Protein AF-A0A5N6YKN8-F1 (afdb_monomer)

Nearest PDB structures (foldseek):
  8xvi-assembly1_R  TM=2.269E-01  e=9.173E+00  Acetivibrio thermocellus ATCC 27405

Secondary structure (DSSP, 8-state):
-------TTTEETTEEPPHHHHTT------TT----B--THHHHHHHHHHHT--SSPPPHHHHHHHHHHH--SBS-SEEEEES---TT--GGGHHHHHHHH-HHHHHHHHHHHHHTTTS--TTSTTEEEEESSTT--TT----HHHHHHHHHHHHHHHHHH--SEEEE-PPPPPTTS--TTGGGG----TT---SS-EEEEETTEEEEEEE---THIIIIISTT-HHHHHHHHHHHHHHHHHHHT-----HHHHHHHHHHHHHHHHHTTS-S--HHHHHHHHHHHHHHHHHHHHHHHHS-TTS----TTHHHHHTTHHHHHHHHHHHHHHTT-SS---TTT--HHHHHHHHHHHHHHHHHHHHHHHHHHTT---PBPSSBSSB-HHHHHHHHHHH---SSHHHHHHHHHHHHHHHHHHHT-EEEGGGTEEE--HHHHHHHHHHHHHHHHHHHHHHHHTTTTHHHHHHHHHHHHHHT--

Foldseek 3Di:
DPPPVDDLLQDFLLFGAFLVLSVLQEAQDPPPDPFDQADCVLLVLLVVLQVPDPLDHDDPLLSVQQCLQQDDSTAAAEEEEEAEQEQDQPSVVDDVSRLVPDPQLVNQQSLLCNSNVNNDGSNHRRYHYAYLQYPDYPPRPDDLVSLLVSNVSSLVSNLSSLYQEAEAAHADDDPSNHDPSNVLRHAPDFLDADPDQWDDSDVVGIHGYQHDYRVCCCCWAVVLQCLNSNLRSSSSSQRSCVSSVNDDDDPVSSVSSVVRVVVVVVSVVPGTDDLVVLLVLLLVLLVLLLVLLLCLQVPDPPDDDPLLQCPCVVSVNLSSLSSNLRSLCSLVVVPPCPPVNQDPVSVVSNVSSLVSLVCSLCSNVCSQQPPDDFDQPQWFFRTPLVSLLVSLVVSPPDPDPSSVLLSVLVSVLSSQSRRQWGADDNRPDTDGDSNSNSVSSSVSSSSSSVSSSVCCVVCSVVVVVVVVVVVVVVVVVD

pLDDT: mean 84.02, std 16.36, range [23.55, 98.75]

Sequence (478 aa):
MNRSTSSPTELCLGVAVDHRIRSLFKPIRIQTQVRMQGDDSHAQLLKNLARGRTDRYISKDEIDMTLELSGPQTVGGITVVLQQPARFHPYSKGLEAVLDYSATLSTIDKAFSAVSCGTISIRSSTLSLIDSLPYVGPDDDISSEEKKRVRRVTSHVIIRKDPDVVLCMWRQAENGEITLAMSKFRSLGVGRDFDRPTITLRPGSVAERVNSFHPSFAINYNPYDSCFRQLLLLNVAKACRVYEGTWSEEEWMNDLKKRCRDEARAGINLCKADLKYCGSHLNSQLDQIREWTVHLVVGNQSSQTKDMYNDPLGERLSERFNDASLCLRERYQDTAISPDDITPENRMEISTGGMQCYKLLTGIICAIRGHRRISNGTSCGVYDPDSLKGLINSLTVPRSPAHRNLWTILGRFLENLNLSFTKADRGKAYTFSFKDISDLFLSVAADVENMLQDLLRNGDGQAVEIQGLEDRMAGMRM

Mean predicted aligned error: 8.66 Å

Radius of gyration: 25.34 Å; Cα contacts (8 Å, |Δi|>4): 679; chains: 1; bounding box: 72×40×78 Å

Solvent-accessible surface area (backbone atoms only — not comparable to full-atom values): 26049 Å² total; per-residue (Å²): 138,80,86,74,80,71,51,56,63,44,45,46,95,89,28,42,42,55,43,74,58,40,69,61,43,42,65,69,79,73,85,81,67,86,67,48,82,39,70,68,60,36,57,48,51,53,54,51,51,50,70,68,47,81,93,54,90,71,52,69,42,52,52,52,49,52,46,56,40,46,18,48,64,41,37,42,40,38,33,37,29,34,51,44,53,67,82,77,67,47,38,87,66,39,69,66,47,33,34,72,68,31,68,47,55,37,46,51,33,52,43,37,22,29,33,18,64,63,64,35,33,67,87,27,80,46,30,22,45,41,39,46,31,68,97,41,42,81,82,58,94,68,54,53,66,55,48,24,51,46,24,50,52,39,37,51,31,53,52,59,32,48,28,46,22,36,39,10,21,12,73,81,67,62,93,79,32,65,40,84,68,40,62,73,52,43,20,80,37,64,58,45,78,60,96,66,38,68,42,76,68,47,95,97,39,61,24,39,46,34,45,30,49,45,58,46,53,32,63,64,52,37,52,38,46,43,63,43,50,51,49,51,45,45,38,49,33,46,44,56,26,52,65,71,71,69,61,78,91,56,74,69,57,55,50,53,22,49,50,42,35,54,50,52,61,62,46,73,79,58,76,68,75,41,67,67,56,43,50,53,50,33,50,53,32,45,50,53,52,35,53,51,50,44,46,69,73,69,51,77,94,82,74,74,89,72,53,80,58,57,50,52,57,73,70,34,47,38,54,37,25,20,21,36,16,30,29,35,40,70,75,51,56,89,64,85,65,49,84,87,70,55,48,72,66,55,50,51,53,54,54,42,55,57,49,51,55,50,48,40,53,52,52,39,52,46,66,72,47,59,89,61,87,74,61,62,26,88,57,54,17,65,40,24,64,68,59,51,50,51,53,54,59,72,66,67,70,73,88,44,73,66,56,40,51,55,47,51,54,52,46,53,46,53,53,52,59,31,57,47,28,31,53,32,79,96,70,77,45,72,47,70,51,54,64,62,55,18,53,50,30,32,50,50,12,35,53,47,28,50,51,48,44,50,40,48,73,71,42,74,44,57,66,45,58,55,50,55,49,50,52,55,55,53,66,73,72,113

Structure (mmCIF, N/CA/C/O backbone):
data_AF-A0A5N6YKN8-F1
#
_entry.id   AF-A0A5N6YKN8-F1
#
loop_
_atom_site.group_PDB
_atom_site.id
_atom_site.type_symbol
_atom_site.label_atom_id
_atom_site.label_alt_id
_atom_site.label_comp_id
_atom_site.label_asym_id
_atom_site.label_entity_id
_atom_site.label_seq_id
_atom_site.pdbx_PDB_ins_code
_atom_site.Cartn_x
_atom_site.Cartn_y
_atom_site.Cartn_z
_atom_site.occupancy
_atom_site.B_iso_or_equiv
_atom_site.auth_seq_id
_atom_site.auth_comp_id
_atom_site.auth_asym_id
_atom_site.auth_atom_id
_atom_site.pdbx_PDB_model_num
ATOM 1 N N . MET A 1 1 ? 8.000 -17.638 -21.419 1.00 32.47 1 MET A N 1
ATOM 2 C CA . MET A 1 1 ? 7.140 -17.179 -20.309 1.00 32.47 1 MET A CA 1
ATOM 3 C C . MET A 1 1 ? 7.058 -18.283 -19.263 1.00 32.47 1 MET A C 1
ATOM 5 O O . MET A 1 1 ? 6.288 -19.211 -19.447 1.00 32.47 1 MET A O 1
ATOM 9 N N . ASN A 1 2 ? 7.858 -18.201 -18.197 1.00 23.55 2 ASN A N 1
ATOM 10 C CA . ASN A 1 2 ? 7.597 -18.924 -16.949 1.00 23.55 2 ASN A CA 1
ATOM 11 C C . ASN A 1 2 ? 7.043 -17.881 -15.980 1.00 23.55 2 ASN A C 1
ATOM 13 O O . ASN A 1 2 ? 7.782 -16.994 -15.558 1.00 23.55 2 ASN A O 1
ATOM 17 N N . ARG A 1 3 ? 5.738 -17.927 -15.691 1.00 32.97 3 ARG A N 1
ATOM 18 C CA . ARG A 1 3 ? 5.136 -17.092 -14.644 1.00 32.97 3 ARG A CA 1
ATOM 19 C C . ARG A 1 3 ? 5.582 -17.649 -13.295 1.00 32.97 3 ARG A C 1
ATOM 21 O O . ARG A 1 3 ? 4.924 -18.511 -12.728 1.00 32.97 3 ARG A O 1
ATOM 28 N N . SER A 1 4 ? 6.725 -17.169 -12.816 1.00 32.72 4 SER A N 1
ATOM 29 C CA . SER A 1 4 ? 7.037 -17.175 -11.392 1.00 32.72 4 SER A CA 1
ATOM 30 C C . SER A 1 4 ? 5.965 -16.325 -10.717 1.00 32.72 4 SER A C 1
ATOM 32 O O . SER A 1 4 ? 5.983 -15.103 -10.840 1.00 32.72 4 SER A O 1
ATOM 34 N N . THR A 1 5 ? 4.978 -16.954 -10.082 1.00 37.28 5 THR A N 1
ATOM 35 C CA . THR A 1 5 ? 4.084 -16.252 -9.161 1.00 37.28 5 THR A CA 1
ATOM 36 C C . THR A 1 5 ? 4.947 -15.795 -7.992 1.00 37.28 5 THR A C 1
ATOM 38 O O . THR A 1 5 ? 5.275 -16.595 -7.118 1.00 37.28 5 THR A O 1
ATOM 41 N N . SER A 1 6 ? 5.391 -14.540 -8.036 1.00 52.88 6 SER A N 1
ATOM 42 C CA . SER A 1 6 ? 6.127 -13.895 -6.949 1.00 52.88 6 SER A CA 1
ATOM 43 C C . SER A 1 6 ? 5.374 -14.078 -5.637 1.00 52.88 6 SER A C 1
ATOM 45 O O . SER A 1 6 ? 4.141 -13.990 -5.603 1.00 52.88 6 SER A O 1
ATOM 47 N N . SER A 1 7 ? 6.109 -14.323 -4.561 1.00 66.06 7 SER A N 1
ATOM 48 C CA . SER A 1 7 ? 5.506 -14.520 -3.246 1.00 66.06 7 SER A CA 1
ATOM 49 C C . SER A 1 7 ? 4.753 -13.252 -2.792 1.00 66.06 7 SER A C 1
ATOM 51 O O . SER A 1 7 ? 5.187 -12.140 -3.107 1.00 66.06 7 SER A O 1
ATOM 53 N N . PRO A 1 8 ? 3.667 -13.364 -2.000 1.00 63.88 8 PRO A N 1
ATOM 54 C CA . PRO A 1 8 ? 2.974 -12.201 -1.420 1.00 63.88 8 PRO A CA 1
ATOM 55 C C . PRO A 1 8 ? 3.878 -11.301 -0.558 1.00 63.88 8 PRO A C 1
ATOM 57 O O . PRO A 1 8 ? 3.512 -10.179 -0.217 1.00 63.88 8 PRO A O 1
ATOM 60 N N . THR A 1 9 ? 5.051 -11.809 -0.171 1.00 78.38 9 THR A N 1
ATOM 61 C CA . THR A 1 9 ? 6.086 -11.087 0.572 1.00 78.38 9 THR A CA 1
ATOM 62 C C . THR A 1 9 ? 7.003 -10.244 -0.319 1.00 78.38 9 THR A C 1
ATOM 64 O O . THR 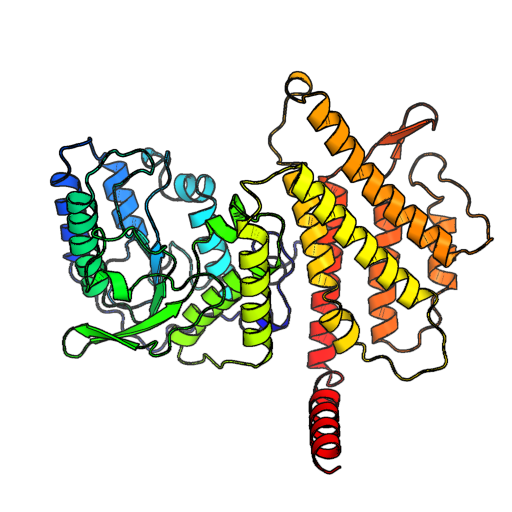A 1 9 ? 7.647 -9.331 0.184 1.00 78.38 9 THR A O 1
ATOM 67 N N . GLU A 1 10 ? 7.075 -10.533 -1.621 1.00 89.50 10 GLU A N 1
ATOM 68 C CA . GLU A 1 10 ? 7.824 -9.749 -2.617 1.00 89.50 10 GLU A CA 1
ATOM 69 C C . GLU A 1 10 ? 6.957 -8.666 -3.250 1.00 89.50 10 GLU A C 1
ATOM 71 O O . GLU A 1 10 ? 7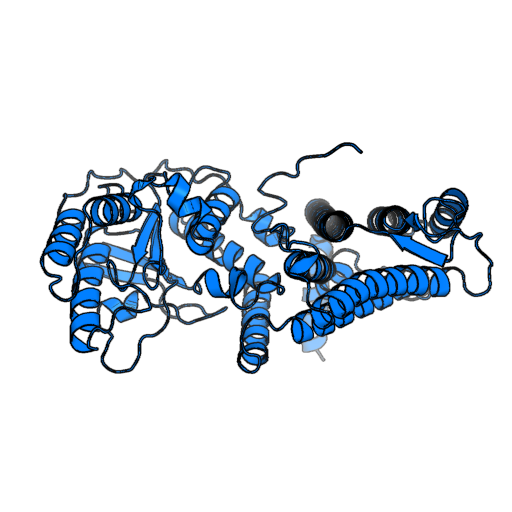.386 -7.522 -3.369 1.00 89.50 10 GLU A O 1
ATOM 76 N N . LEU A 1 11 ? 5.731 -9.028 -3.637 1.00 94.81 11 LEU A N 1
ATOM 77 C CA . LEU A 1 11 ? 4.750 -8.107 -4.192 1.00 94.81 11 LEU A CA 1
ATOM 78 C C . LEU A 1 11 ? 3.559 -8.003 -3.246 1.00 94.81 11 LEU A C 1
ATOM 80 O O . LEU A 1 11 ? 2.848 -8.982 -3.017 1.00 94.81 11 LEU A O 1
ATOM 84 N N . CYS A 1 12 ? 3.292 -6.802 -2.746 1.00 96.25 12 CYS A N 1
ATOM 85 C CA . CYS A 1 12 ? 2.119 -6.533 -1.926 1.00 96.25 12 CYS A CA 1
ATOM 86 C C . CYS A 1 12 ? 1.512 -5.191 -2.321 1.00 96.25 12 CYS A C 1
ATOM 88 O O . CYS A 1 12 ? 2.220 -4.262 -2.692 1.00 96.25 12 CYS A O 1
ATOM 90 N N . LEU A 1 13 ? 0.181 -5.093 -2.279 1.00 95.06 13 LEU A N 1
ATOM 91 C CA . LEU A 1 13 ? -0.551 -3.882 -2.668 1.00 95.06 13 LEU A CA 1
ATOM 92 C C . LEU A 1 13 ? -0.146 -3.358 -4.059 1.00 95.06 13 LEU A C 1
ATOM 94 O O . LEU A 1 13 ? -0.095 -2.156 -4.278 1.00 95.06 13 LEU A O 1
ATOM 98 N N . GLY A 1 14 ? 0.163 -4.247 -5.007 1.00 93.81 14 GLY A N 1
ATOM 99 C CA . GLY A 1 14 ? 0.530 -3.875 -6.377 1.00 93.81 14 GLY A CA 1
ATOM 100 C C . GLY A 1 14 ? 1.912 -3.231 -6.544 1.00 93.81 14 GLY A C 1
ATOM 101 O O . GLY A 1 14 ? 2.170 -2.708 -7.623 1.00 93.81 14 GLY A O 1
ATOM 102 N N . VAL A 1 15 ? 2.774 -3.274 -5.522 1.00 97.19 15 VAL A N 1
ATOM 103 C CA . VAL A 1 15 ? 4.154 -2.764 -5.564 1.00 97.19 15 VAL A CA 1
ATOM 104 C C . VAL A 1 15 ? 5.146 -3.843 -5.140 1.00 97.19 15 VAL A C 1
ATOM 106 O O . VAL A 1 15 ? 4.810 -4.728 -4.349 1.00 97.19 15 VAL A O 1
ATOM 109 N N . ALA A 1 16 ? 6.369 -3.763 -5.656 1.00 97.81 16 ALA A N 1
ATOM 110 C CA . ALA A 1 16 ? 7.504 -4.488 -5.111 1.00 97.81 16 ALA A CA 1
ATOM 111 C C . ALA A 1 16 ? 7.844 -3.907 -3.742 1.00 97.81 16 ALA A C 1
ATOM 113 O O . ALA A 1 16 ? 8.072 -2.704 -3.623 1.00 97.81 16 ALA A O 1
ATOM 114 N N . VAL A 1 17 ? 7.812 -4.738 -2.705 1.00 97.94 17 VAL A N 1
ATOM 115 C CA . VAL A 1 17 ? 8.022 -4.305 -1.321 1.00 97.94 17 VAL A CA 1
ATOM 116 C C . VAL A 1 17 ? 9.497 -3.974 -1.111 1.00 97.94 17 VAL A C 1
ATOM 118 O O . VAL A 1 17 ? 10.354 -4.797 -1.430 1.00 97.94 17 VAL A O 1
ATOM 121 N N . ASP A 1 18 ? 9.777 -2.803 -0.526 1.00 97.50 18 ASP A N 1
ATOM 122 C CA . ASP A 1 18 ? 11.135 -2.410 -0.126 1.00 97.50 18 ASP A CA 1
ATOM 123 C C . ASP A 1 18 ? 11.770 -3.541 0.696 1.00 97.50 18 ASP A C 1
ATOM 125 O O . ASP A 1 18 ? 11.189 -4.024 1.676 1.00 97.50 18 ASP A O 1
ATOM 129 N N . HIS A 1 19 ? 12.951 -4.004 0.294 1.00 96.00 19 HIS A N 1
ATOM 130 C CA . HIS A 1 19 ? 13.590 -5.165 0.904 1.00 96.00 19 HIS A CA 1
ATOM 131 C C . HIS A 1 19 ? 13.848 -5.007 2.413 1.00 96.00 19 HIS A C 1
ATOM 133 O O . HIS A 1 19 ? 13.852 -6.016 3.131 1.00 96.00 19 HIS A O 1
ATOM 139 N N . ARG A 1 20 ? 14.011 -3.774 2.913 1.00 96.69 20 ARG A N 1
ATOM 140 C CA . ARG A 1 20 ? 14.166 -3.473 4.344 1.00 96.69 20 ARG A CA 1
ATOM 141 C C . ARG A 1 20 ? 12.841 -3.634 5.075 1.00 96.69 20 ARG A C 1
ATOM 143 O O . ARG A 1 20 ? 12.812 -4.258 6.131 1.00 96.69 20 ARG A O 1
ATOM 150 N N . ILE A 1 21 ? 11.726 -3.204 4.478 1.00 97.62 21 ILE A N 1
ATOM 151 C CA . ILE A 1 21 ? 10.376 -3.482 5.001 1.00 97.62 21 ILE A CA 1
ATOM 152 C C . ILE A 1 21 ? 10.097 -4.988 4.975 1.00 97.62 21 ILE A C 1
ATOM 154 O O . ILE A 1 21 ? 9.634 -5.549 5.967 1.00 97.62 21 ILE A O 1
ATOM 158 N N . ARG A 1 22 ? 10.434 -5.669 3.874 1.00 95.44 22 ARG A N 1
ATOM 159 C CA . ARG A 1 22 ? 10.279 -7.123 3.728 1.00 95.44 22 ARG A CA 1
ATOM 160 C C . ARG A 1 22 ? 11.043 -7.901 4.802 1.00 95.44 22 ARG A C 1
ATOM 162 O O . ARG A 1 22 ? 10.580 -8.953 5.229 1.00 95.44 22 ARG A O 1
ATOM 169 N N . SER A 1 23 ? 12.174 -7.388 5.292 1.00 94.69 23 SER A N 1
ATOM 170 C CA . SER A 1 23 ? 12.920 -8.010 6.399 1.00 94.69 23 SER A CA 1
ATOM 171 C C . SER A 1 23 ? 12.125 -8.073 7.721 1.00 94.69 23 SER A C 1
ATOM 173 O O . SER A 1 23 ? 12.389 -8.925 8.576 1.00 94.69 23 SER A O 1
ATOM 175 N N . LEU A 1 24 ? 11.107 -7.215 7.865 1.00 96.31 24 LEU A N 1
ATOM 176 C CA . LEU A 1 24 ? 10.189 -7.170 9.005 1.00 96.31 24 LEU A CA 1
ATOM 177 C C . LEU A 1 24 ? 9.040 -8.182 8.871 1.00 96.31 24 LEU A C 1
ATOM 179 O O . LEU A 1 24 ? 8.307 -8.407 9.840 1.00 96.31 24 LEU A O 1
ATOM 183 N N . PHE A 1 25 ? 8.859 -8.785 7.689 1.00 96.19 25 PHE A N 1
ATOM 184 C CA . PHE A 1 25 ? 7.773 -9.726 7.430 1.00 96.19 25 PHE A CA 1
ATOM 185 C C . PHE A 1 25 ? 8.107 -11.073 8.056 1.00 96.19 25 PHE A C 1
ATOM 187 O O . PHE A 1 25 ? 9.064 -11.743 7.662 1.00 96.19 25 PHE A O 1
ATOM 194 N N . LYS A 1 26 ? 7.338 -11.464 9.073 1.00 94.06 26 LYS A N 1
ATOM 195 C CA . LYS A 1 26 ? 7.571 -12.697 9.835 1.00 94.06 26 LYS A CA 1
ATOM 196 C C . LYS A 1 26 ? 6.245 -13.250 10.367 1.00 94.06 26 LYS A C 1
ATOM 198 O O . LYS A 1 26 ? 5.381 -12.462 10.757 1.00 94.06 26 LYS A O 1
ATOM 203 N N . PRO A 1 27 ? 6.086 -14.578 10.477 1.00 93.62 27 PRO A N 1
ATOM 204 C CA . PRO A 1 27 ? 4.976 -15.170 11.218 1.00 93.62 27 PRO A CA 1
ATOM 205 C C . PRO A 1 27 ? 4.901 -14.613 12.641 1.00 93.62 27 PRO A C 1
ATOM 207 O O . PRO A 1 27 ? 5.936 -14.475 13.294 1.00 93.62 27 PRO A O 1
ATOM 210 N N . ILE A 1 28 ? 3.698 -14.311 13.125 1.00 89.12 28 ILE A N 1
ATOM 211 C CA . ILE A 1 28 ? 3.479 -13.920 14.518 1.00 89.12 28 ILE A CA 1
ATOM 212 C C . ILE A 1 28 ? 3.390 -15.183 15.362 1.00 89.12 28 ILE A C 1
ATOM 214 O O . ILE A 1 28 ? 2.510 -16.025 15.164 1.00 89.12 28 ILE A O 1
ATOM 218 N N . ARG A 1 29 ? 4.323 -15.337 16.304 1.00 82.25 29 ARG A N 1
ATOM 219 C CA . ARG A 1 29 ? 4.340 -16.486 17.212 1.00 82.25 29 ARG A CA 1
ATOM 220 C C . ARG A 1 29 ? 3.442 -16.173 18.404 1.00 82.25 29 ARG A C 1
ATOM 222 O O . ARG A 1 29 ? 3.858 -15.535 19.357 1.00 82.25 29 ARG A O 1
ATOM 229 N N . ILE A 1 30 ? 2.204 -16.665 18.359 1.00 64.50 30 ILE A N 1
ATOM 230 C CA . ILE A 1 30 ? 1.117 -16.421 19.337 1.00 64.50 30 ILE A CA 1
ATOM 231 C C . ILE A 1 30 ? 1.431 -16.976 20.758 1.00 64.50 30 ILE A C 1
ATOM 233 O O . ILE A 1 30 ? 0.586 -16.960 21.645 1.00 64.50 30 ILE A O 1
ATOM 237 N N . GLN A 1 31 ? 2.639 -17.484 21.017 1.00 50.22 31 GLN A N 1
ATOM 238 C CA . GLN A 1 31 ? 2.934 -18.418 22.113 1.00 50.22 31 GLN A CA 1
ATOM 239 C C . GLN A 1 31 ? 2.804 -17.878 23.551 1.00 50.22 31 GLN A C 1
ATOM 241 O O . GLN A 1 31 ? 2.920 -18.676 24.475 1.00 50.22 31 GLN A O 1
ATOM 246 N N . THR A 1 32 ? 2.526 -16.595 23.789 1.00 43.47 32 THR A N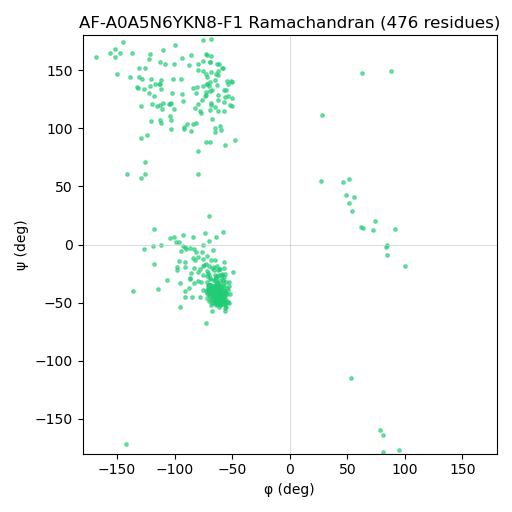 1
ATOM 247 C CA . THR A 1 32 ? 2.581 -16.026 25.153 1.00 43.47 32 THR A CA 1
ATOM 248 C C . THR A 1 32 ? 1.339 -15.290 25.646 1.00 43.47 32 THR A C 1
ATOM 250 O O . THR A 1 32 ? 1.303 -14.942 26.824 1.00 43.47 32 THR A O 1
ATOM 253 N N . GLN A 1 33 ? 0.291 -15.100 24.841 1.00 52.12 33 GLN A N 1
ATOM 254 C CA . GLN A 1 33 ? -0.929 -14.438 25.320 1.00 52.12 33 GLN A CA 1
ATOM 255 C C . GLN A 1 33 ? -2.103 -15.414 25.379 1.00 52.12 33 GLN A C 1
ATOM 257 O O . GLN A 1 33 ? -2.696 -15.768 24.361 1.00 52.12 33 GLN A O 1
ATOM 262 N N . VAL A 1 34 ? -2.455 -15.840 26.597 1.00 50.72 34 VAL A N 1
ATOM 263 C CA . VAL A 1 34 ? -3.727 -16.515 26.878 1.00 50.72 34 VAL A CA 1
ATOM 264 C C . VAL A 1 34 ? -4.843 -15.547 26.498 1.00 50.72 34 VAL A C 1
ATOM 266 O O . VAL A 1 34 ? -5.168 -14.633 27.254 1.00 50.72 34 VAL A O 1
ATOM 269 N N . ARG A 1 35 ? -5.418 -15.716 25.305 1.00 62.09 35 ARG A N 1
ATOM 270 C CA . ARG A 1 35 ? -6.598 -14.951 24.901 1.00 62.09 35 ARG A CA 1
ATOM 271 C C . ARG A 1 35 ? -7.750 -15.388 25.777 1.00 62.09 35 ARG A C 1
ATOM 273 O O . ARG A 1 35 ? -8.248 -16.505 25.649 1.00 62.09 35 ARG A O 1
ATOM 280 N N . MET A 1 36 ? -8.149 -14.513 26.690 1.00 61.91 36 MET A N 1
ATOM 281 C CA . MET A 1 36 ? -9.345 -14.751 27.474 1.00 61.91 36 MET A CA 1
ATOM 282 C C . MET A 1 36 ? -10.560 -14.570 26.573 1.00 61.91 36 MET A C 1
ATOM 284 O O . MET A 1 36 ? -10.617 -13.653 25.745 1.00 61.91 36 MET A O 1
ATOM 288 N N . GLN A 1 37 ? -11.529 -15.468 26.731 1.00 69.06 37 GLN A N 1
ATOM 289 C CA . GLN A 1 37 ? -12.851 -15.268 26.167 1.00 69.06 37 GLN A CA 1
ATOM 290 C C . GLN A 1 37 ? -13.373 -13.940 26.726 1.00 69.06 37 GLN A C 1
ATOM 292 O O . GLN A 1 37 ? -13.483 -13.766 27.940 1.00 69.06 37 GLN A O 1
ATOM 297 N N . GLY A 1 38 ? -13.565 -12.967 25.842 1.00 62.84 38 GLY A N 1
ATOM 298 C CA . GLY A 1 38 ? -14.101 -11.666 26.199 1.00 62.84 38 GLY A CA 1
ATOM 299 C C . GLY A 1 38 ? -15.590 -11.777 26.497 1.00 62.84 38 GLY A C 1
ATOM 300 O O . GLY A 1 38 ? -16.246 -12.758 26.144 1.00 62.84 38 GLY A O 1
ATOM 301 N N . ASP A 1 39 ? -16.133 -10.757 27.154 1.00 73.94 39 ASP A N 1
ATOM 302 C CA . ASP A 1 39 ? -17.577 -10.644 27.293 1.00 73.94 39 ASP A CA 1
ATOM 303 C C . ASP A 1 39 ? -18.218 -10.176 25.968 1.00 73.94 39 ASP A C 1
ATOM 305 O O . ASP A 1 39 ? -17.606 -9.524 25.113 1.00 73.94 39 ASP A O 1
ATOM 309 N N . ASP A 1 40 ? -19.508 -10.466 25.812 1.00 83.38 40 ASP A N 1
ATOM 310 C CA . ASP A 1 40 ? -20.303 -10.033 24.656 1.00 83.38 40 ASP A CA 1
ATOM 311 C C . ASP A 1 40 ? -20.651 -8.534 24.685 1.00 83.38 40 ASP A C 1
ATOM 313 O O . ASP A 1 40 ? -21.474 -8.039 23.909 1.00 83.38 40 ASP A O 1
ATOM 317 N N . SER A 1 41 ? -20.046 -7.766 25.593 1.00 88.38 41 SER A N 1
ATOM 318 C CA . SER A 1 41 ? -20.475 -6.395 25.851 1.00 88.38 41 SER A CA 1
ATOM 319 C C . SER A 1 41 ? -20.133 -5.443 24.705 1.00 88.38 41 SER A C 1
ATOM 321 O O . SER A 1 41 ? -20.929 -4.553 24.408 1.00 88.38 41 SER A O 1
ATOM 323 N N . HIS A 1 42 ? -18.997 -5.631 24.023 1.00 91.50 42 HIS A N 1
ATOM 324 C CA . HIS A 1 42 ? -18.625 -4.829 22.854 1.00 91.50 42 HIS A CA 1
ATOM 325 C C . HIS A 1 42 ? -19.628 -5.048 21.704 1.00 91.50 42 HIS A C 1
ATOM 327 O O . HIS A 1 42 ? -20.127 -4.081 21.125 1.00 91.50 42 HIS A O 1
ATOM 333 N N . ALA A 1 43 ? -20.013 -6.304 21.457 1.00 93.06 43 ALA A N 1
ATOM 334 C CA . ALA A 1 43 ? -21.038 -6.670 20.487 1.00 93.06 43 ALA A CA 1
ATOM 335 C C . ALA A 1 43 ? -22.410 -6.099 20.878 1.00 93.06 43 ALA A C 1
ATOM 337 O O . ALA A 1 43 ? -23.135 -5.566 20.036 1.00 93.06 43 ALA A O 1
ATOM 338 N N . GLN A 1 44 ? -22.761 -6.138 22.167 1.00 95.38 44 GLN A N 1
ATOM 339 C CA . GLN A 1 44 ? -24.013 -5.568 22.658 1.00 95.38 44 GLN A CA 1
ATOM 340 C C . GLN A 1 44 ? -24.059 -4.042 22.497 1.00 95.38 44 GLN A C 1
ATOM 342 O O . GLN A 1 44 ? -25.104 -3.503 22.134 1.00 95.38 44 GLN A O 1
ATOM 347 N N . LEU A 1 45 ? -22.939 -3.340 22.708 1.00 96.44 45 LEU A N 1
ATOM 348 C CA . LEU A 1 45 ? -22.828 -1.902 22.448 1.00 96.44 45 LEU A CA 1
ATOM 349 C C . LEU A 1 45 ? -23.078 -1.579 20.969 1.00 96.44 45 LEU A C 1
ATOM 351 O O . LEU A 1 45 ? -23.848 -0.664 20.682 1.00 96.44 45 LEU A O 1
ATOM 355 N N . LEU A 1 46 ? -22.501 -2.351 20.041 1.00 96.38 46 LEU A N 1
ATOM 356 C CA . LEU A 1 46 ? -22.726 -2.180 18.601 1.00 96.38 46 LEU A CA 1
ATOM 357 C C . LEU A 1 46 ? -24.177 -2.487 18.199 1.00 96.38 46 LEU A C 1
ATOM 359 O O . LEU A 1 46 ? -24.781 -1.708 17.463 1.00 96.38 46 LEU A O 1
ATOM 363 N N . LYS A 1 47 ? -24.781 -3.561 18.724 1.00 96.75 47 LYS A N 1
ATOM 364 C CA . LYS A 1 47 ? -26.202 -3.884 18.4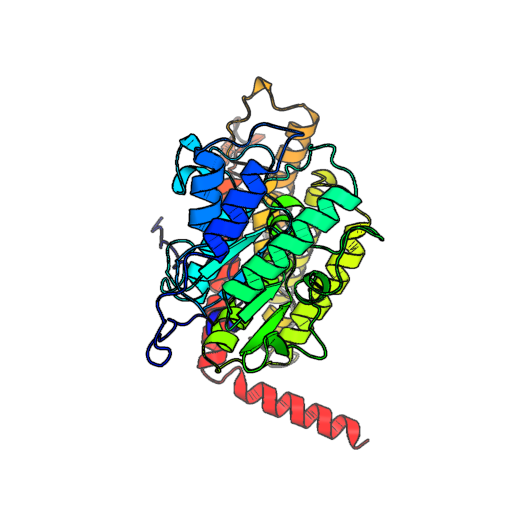84 1.00 96.75 47 LYS A CA 1
ATOM 365 C C . LYS A 1 47 ? -27.131 -2.792 19.014 1.00 96.75 47 LYS A C 1
ATOM 367 O O . LYS A 1 47 ? -28.086 -2.408 18.342 1.00 96.75 47 LYS A O 1
ATOM 372 N N . ASN A 1 48 ? -26.860 -2.282 20.214 1.00 96.94 48 ASN A N 1
ATOM 373 C CA . ASN A 1 48 ? -27.641 -1.199 20.812 1.00 96.94 48 ASN A CA 1
ATOM 374 C C . ASN A 1 48 ? -27.475 0.105 20.026 1.00 96.94 48 ASN A C 1
ATOM 376 O O . ASN A 1 48 ? -28.444 0.842 19.863 1.00 96.94 48 ASN A O 1
ATOM 380 N N . LEU A 1 49 ? -26.272 0.374 19.512 1.00 96.19 49 LEU A N 1
ATOM 381 C CA . LEU A 1 49 ? -26.014 1.525 18.657 1.00 96.19 49 LEU A CA 1
ATOM 382 C C . LEU A 1 49 ? -26.834 1.456 17.365 1.00 96.19 49 LEU A C 1
ATOM 384 O O . LEU A 1 49 ? -27.506 2.434 17.053 1.00 96.19 49 LEU A O 1
ATOM 388 N N . ALA A 1 50 ? -26.847 0.305 16.683 1.00 95.94 50 ALA A N 1
ATOM 389 C CA . ALA A 1 50 ? -27.658 0.083 15.485 1.00 95.94 50 ALA A CA 1
ATOM 390 C C . ALA A 1 50 ? -29.160 0.261 15.757 1.00 95.94 50 ALA A C 1
ATOM 392 O O . ALA A 1 50 ? -29.838 0.980 15.034 1.00 95.94 50 ALA A O 1
ATOM 393 N N . ARG A 1 51 ? -29.679 -0.329 16.844 1.00 94.44 51 ARG A N 1
ATOM 394 C CA . ARG A 1 51 ? -31.094 -0.187 17.251 1.00 94.44 51 ARG A CA 1
ATOM 395 C C . ARG A 1 51 ? -31.477 1.243 17.628 1.00 94.44 51 ARG A C 1
ATOM 397 O O . ARG A 1 51 ? -32.644 1.602 17.539 1.00 94.44 51 ARG A O 1
ATOM 404 N N . GLY A 1 52 ? -30.512 2.028 18.101 1.00 91.75 52 GLY A N 1
ATOM 405 C CA . GLY A 1 52 ? -30.710 3.427 18.466 1.00 91.75 52 GLY A CA 1
ATOM 406 C C . GLY A 1 52 ? -30.669 4.395 17.281 1.00 91.75 52 GLY A C 1
ATOM 407 O O . GLY A 1 52 ? -30.912 5.581 17.489 1.00 91.75 52 GLY A O 1
ATOM 408 N N . ARG A 1 53 ? -30.339 3.930 16.067 1.00 89.88 53 ARG A N 1
ATOM 409 C CA . ARG A 1 53 ? -30.404 4.743 14.845 1.00 89.88 53 ARG A CA 1
ATOM 410 C C . ARG A 1 53 ? -31.858 4.870 14.403 1.00 89.88 53 ARG A C 1
ATOM 412 O O . ARG A 1 53 ? -32.550 3.872 14.236 1.00 89.88 53 ARG A O 1
ATOM 419 N N . THR A 1 54 ? -32.314 6.107 14.248 1.00 86.00 54 THR A N 1
ATOM 420 C CA . THR A 1 54 ? -33.695 6.439 13.844 1.00 86.00 54 THR A CA 1
ATOM 421 C C . THR A 1 54 ? -33.750 7.199 12.523 1.00 86.00 54 THR A C 1
ATOM 423 O O . THR A 1 54 ? -34.793 7.244 11.883 1.00 86.00 54 THR A O 1
ATOM 426 N N . ASP A 1 55 ? -32.619 7.752 12.097 1.00 86.75 55 ASP A N 1
ATOM 427 C CA . ASP A 1 55 ? -32.416 8.475 10.845 1.00 86.75 55 ASP A CA 1
ATOM 428 C C . ASP A 1 55 ? -32.412 7.552 9.615 1.00 86.75 55 ASP A C 1
ATOM 430 O O . ASP A 1 55 ? -32.792 7.978 8.528 1.00 86.75 55 ASP A O 1
ATOM 434 N N . ARG A 1 56 ? -32.036 6.275 9.780 1.00 89.81 56 ARG A N 1
ATOM 435 C CA . ARG A 1 56 ? -32.158 5.255 8.733 1.00 89.81 56 ARG A CA 1
ATOM 436 C C . ARG A 1 56 ? -32.325 3.849 9.296 1.00 89.81 56 ARG A C 1
ATOM 438 O O . ARG A 1 56 ? -31.966 3.564 10.437 1.00 89.81 56 ARG A O 1
ATOM 445 N N . TYR A 1 57 ? -32.812 2.950 8.446 1.00 90.81 57 TYR A N 1
ATOM 446 C CA . TYR A 1 57 ? -32.848 1.522 8.736 1.00 90.81 57 TYR A CA 1
ATOM 447 C C . TYR A 1 57 ? -31.442 0.906 8.641 1.00 90.81 57 TYR A C 1
ATOM 449 O O . TYR A 1 57 ? -30.761 1.055 7.623 1.00 90.81 57 TYR A O 1
ATOM 457 N N . ILE A 1 58 ? -31.031 0.191 9.694 1.00 95.00 58 ILE A N 1
ATOM 458 C CA . ILE A 1 58 ? -29.814 -0.630 9.718 1.00 95.00 58 ILE A CA 1
ATOM 459 C C . ILE A 1 58 ? -30.227 -2.087 9.517 1.00 95.00 58 ILE A C 1
ATOM 461 O O . ILE A 1 58 ? -30.954 -2.654 10.337 1.00 95.00 58 ILE A O 1
ATOM 465 N N . SER A 1 59 ? -29.783 -2.688 8.414 1.00 95.25 59 SER A N 1
ATOM 466 C CA . SER A 1 59 ? -30.143 -4.070 8.086 1.00 95.25 59 SER A CA 1
ATOM 467 C C . SER A 1 59 ? -29.491 -5.072 9.039 1.00 95.25 59 SER A C 1
ATOM 469 O O . SER A 1 59 ? -28.448 -4.800 9.636 1.00 95.25 59 SER A O 1
ATOM 471 N N . LYS A 1 60 ? -30.084 -6.266 9.160 1.00 96.75 60 LYS A N 1
ATOM 472 C CA . LYS A 1 60 ? -29.484 -7.358 9.936 1.00 96.75 60 LYS A CA 1
ATOM 473 C C . LYS A 1 60 ? -28.092 -7.723 9.405 1.00 96.75 60 LYS A C 1
ATOM 475 O O . LYS A 1 60 ? -27.172 -7.849 10.201 1.00 96.75 60 LYS A O 1
ATOM 480 N N . ASP A 1 61 ? -27.934 -7.802 8.085 1.00 97.06 61 ASP A N 1
ATOM 481 C CA . ASP A 1 61 ? -26.660 -8.157 7.449 1.00 97.06 61 ASP A CA 1
ATOM 482 C C . ASP A 1 61 ? -25.568 -7.113 7.727 1.00 97.06 61 ASP A C 1
ATOM 484 O O . ASP A 1 61 ? -24.408 -7.456 7.936 1.00 97.06 61 ASP A O 1
ATOM 488 N N . GLU A 1 62 ? -25.933 -5.827 7.781 1.00 96.81 62 GLU A N 1
ATOM 489 C CA . GLU A 1 62 ? -25.007 -4.753 8.154 1.00 96.81 62 GLU A CA 1
ATOM 490 C C . GLU A 1 62 ? -24.547 -4.883 9.617 1.00 96.81 62 GLU A C 1
ATOM 492 O O . GLU A 1 62 ? -23.363 -4.696 9.915 1.00 96.81 62 GLU A O 1
ATOM 497 N N . ILE A 1 63 ? -25.465 -5.230 10.529 1.00 96.62 63 ILE A N 1
ATOM 498 C CA . ILE A 1 63 ? -25.144 -5.494 11.939 1.00 96.62 63 ILE A CA 1
ATOM 499 C C . ILE A 1 63 ? -24.221 -6.705 12.044 1.00 96.62 63 ILE A C 1
ATOM 501 O O . ILE A 1 63 ? -23.173 -6.609 12.678 1.00 96.62 63 ILE A O 1
ATOM 505 N N . ASP A 1 64 ? -24.586 -7.819 11.413 1.00 95.56 64 ASP A N 1
ATOM 506 C CA . ASP A 1 64 ? -23.835 -9.071 11.479 1.00 95.56 64 ASP A CA 1
ATOM 507 C C . ASP A 1 64 ? -22.417 -8.886 10.909 1.00 95.56 64 ASP A C 1
ATOM 509 O O . ASP A 1 64 ? -21.450 -9.267 11.564 1.00 95.56 64 ASP A O 1
ATOM 513 N N . MET A 1 65 ? -22.264 -8.180 9.782 1.00 95.62 65 MET A N 1
ATOM 514 C CA . MET A 1 65 ? -20.950 -7.866 9.209 1.00 95.62 65 MET A CA 1
ATOM 515 C C . MET A 1 65 ? -20.119 -6.927 10.090 1.00 95.62 65 MET A C 1
ATOM 517 O O . MET A 1 65 ? -18.914 -7.114 10.250 1.00 95.62 65 MET A O 1
ATOM 521 N N . THR A 1 66 ? -20.742 -5.906 10.683 1.00 95.88 66 THR A N 1
ATOM 522 C CA . THR A 1 66 ? -20.042 -4.992 11.601 1.00 95.88 66 THR A CA 1
ATOM 523 C C . THR A 1 66 ? -19.541 -5.744 12.833 1.00 95.88 66 THR A C 1
ATOM 525 O O . THR A 1 66 ? -18.430 -5.501 13.303 1.00 95.88 66 THR A O 1
ATOM 528 N N . LEU A 1 67 ? -20.340 -6.685 13.341 1.00 94.75 67 LEU A N 1
ATOM 529 C CA . LEU A 1 67 ? -19.950 -7.554 14.445 1.00 94.75 67 LEU A CA 1
ATOM 530 C C . LEU A 1 67 ? -18.823 -8.509 14.047 1.00 94.75 67 LEU A C 1
ATOM 532 O O . LEU A 1 67 ? -17.866 -8.623 14.809 1.00 94.75 67 LEU A O 1
ATOM 536 N N . GLU A 1 68 ? -18.906 -9.130 12.869 1.00 93.81 68 GLU A N 1
ATOM 537 C CA . GLU A 1 68 ? -17.872 -10.013 12.320 1.00 93.81 68 GLU A CA 1
ATOM 538 C C . GLU A 1 68 ? -16.526 -9.286 12.189 1.00 93.81 68 GLU A C 1
ATOM 540 O O . GLU A 1 68 ? -15.525 -9.757 12.725 1.00 93.81 68 GLU A O 1
ATOM 545 N N . LEU A 1 69 ? -16.514 -8.085 11.597 1.00 94.44 69 LEU A N 1
ATOM 546 C CA . LEU A 1 69 ? -15.313 -7.250 11.462 1.00 94.44 69 LEU A CA 1
ATOM 547 C C . LEU A 1 69 ? -14.757 -6.781 12.814 1.00 94.44 69 LEU A C 1
ATOM 549 O O . LEU A 1 69 ? -13.543 -6.733 12.998 1.00 94.44 69 LEU A O 1
ATOM 553 N N . SER A 1 70 ? -15.627 -6.448 13.773 1.00 92.94 70 SER A N 1
ATOM 554 C CA . SER A 1 70 ? -15.210 -6.059 15.131 1.00 92.94 70 SER A CA 1
ATOM 555 C C . SER A 1 70 ? -14.766 -7.244 15.999 1.00 92.94 70 SER A C 1
ATOM 557 O O . SER A 1 70 ? -14.204 -7.047 17.083 1.00 92.94 70 SER A O 1
ATOM 559 N N . GLY A 1 71 ? -15.043 -8.463 15.529 1.00 83.94 71 GLY A N 1
ATOM 560 C CA . GLY A 1 71 ? -14.702 -9.715 16.174 1.00 83.94 71 GLY A CA 1
ATOM 561 C C . GLY A 1 71 ? -13.194 -9.977 16.198 1.00 83.94 71 GLY A C 1
ATOM 562 O O . GLY A 1 71 ? -12.401 -9.173 15.707 1.00 83.94 71 GLY A O 1
ATOM 563 N N . PRO A 1 72 ? -12.761 -11.078 16.829 1.00 75.50 72 PRO A N 1
ATOM 564 C CA . PRO A 1 72 ? -13.574 -12.071 17.550 1.00 75.50 72 PRO A CA 1
ATOM 565 C C . PRO A 1 72 ? -14.066 -11.566 18.922 1.00 75.50 72 PRO A C 1
ATOM 567 O O . PRO A 1 72 ? -13.635 -10.518 19.397 1.00 75.50 72 PRO A O 1
ATOM 570 N N . GLN A 1 73 ? -14.887 -12.354 19.626 1.00 77.44 73 GLN A N 1
ATOM 571 C CA . GLN A 1 73 ? -15.290 -12.110 21.026 1.00 77.44 73 GLN A CA 1
ATOM 572 C C . GLN A 1 73 ? -14.152 -12.307 22.052 1.00 77.44 73 GLN A C 1
ATOM 574 O O . GLN A 1 73 ? -14.401 -12.621 23.209 1.00 77.44 73 GLN A O 1
ATOM 579 N N . THR A 1 74 ? -12.887 -12.169 21.659 1.00 79.00 74 THR A N 1
ATOM 580 C CA . THR A 1 74 ? -11.749 -12.197 22.588 1.00 79.00 74 THR A CA 1
ATOM 581 C C . THR A 1 74 ? -11.271 -10.784 22.882 1.00 79.00 74 THR A C 1
ATOM 583 O O . THR A 1 74 ? -11.464 -9.867 22.074 1.00 79.00 74 THR A O 1
ATOM 586 N N . VAL A 1 75 ? -10.633 -10.622 24.036 1.00 87.44 75 VAL A N 1
ATOM 587 C CA . VAL A 1 75 ? -9.868 -9.412 24.363 1.00 87.44 75 VAL A CA 1
ATOM 588 C C . VAL A 1 75 ? -8.435 -9.511 23.832 1.00 87.44 75 VAL A C 1
ATOM 590 O O . VAL A 1 75 ? -7.974 -10.609 23.498 1.00 87.44 75 VAL A O 1
ATOM 593 N N . GLY A 1 76 ? -7.745 -8.375 23.751 1.00 89.38 76 GLY A N 1
ATOM 594 C CA . GLY A 1 76 ? -6.381 -8.286 23.237 1.00 89.38 76 GLY A CA 1
ATOM 595 C C . GLY A 1 76 ? -6.304 -8.266 21.709 1.00 89.38 76 GLY A C 1
ATOM 596 O O . GLY A 1 76 ? -7.286 -8.028 21.001 1.00 89.38 76 GLY A O 1
ATOM 597 N N . GLY A 1 77 ? -5.105 -8.513 21.193 1.00 92.50 77 GLY A N 1
ATOM 598 C CA . GLY A 1 77 ? -4.781 -8.457 19.776 1.00 92.50 77 GLY A CA 1
ATOM 599 C C . GLY A 1 77 ? -4.582 -7.034 19.252 1.00 92.50 77 GLY A C 1
ATOM 600 O O . GLY A 1 77 ? -4.313 -6.082 19.988 1.00 92.50 77 GLY A O 1
ATOM 601 N N . ILE A 1 78 ? -4.710 -6.904 17.934 1.00 95.94 78 ILE A N 1
ATOM 602 C CA . ILE A 1 78 ? -4.544 -5.658 17.196 1.00 95.94 78 ILE A CA 1
ATOM 603 C C . ILE A 1 78 ? -5.929 -5.152 16.792 1.00 95.94 78 ILE A C 1
ATOM 605 O O . ILE A 1 78 ? -6.662 -5.819 16.065 1.00 95.94 78 ILE A O 1
ATOM 609 N N . THR A 1 79 ? -6.284 -3.945 17.221 1.00 97.50 79 THR A N 1
ATOM 610 C CA . THR A 1 79 ? -7.492 -3.254 16.754 1.00 97.50 79 THR A CA 1
ATOM 611 C C . THR A 1 79 ? -7.122 -2.171 15.748 1.00 97.50 79 THR A C 1
ATOM 613 O O . THR A 1 79 ? -6.378 -1.245 16.064 1.00 97.50 79 THR A O 1
ATOM 616 N N . VAL A 1 80 ? -7.670 -2.248 14.539 1.00 98.25 80 VAL A N 1
ATOM 617 C CA . VAL A 1 80 ? -7.574 -1.205 13.514 1.00 98.25 80 VAL A CA 1
ATOM 618 C C . VAL A 1 80 ? -8.778 -0.285 13.635 1.00 98.25 80 VAL A C 1
ATOM 620 O O . VAL A 1 80 ? -9.918 -0.741 13.554 1.00 98.25 80 VAL A O 1
ATOM 623 N N . VAL A 1 81 ? -8.531 1.016 13.805 1.00 98.00 81 VAL A N 1
ATOM 624 C CA . VAL A 1 81 ? -9.605 2.012 13.906 1.00 98.00 81 VAL A CA 1
ATOM 625 C C . VAL A 1 81 ? -9.723 2.790 12.602 1.00 98.00 81 VAL A C 1
ATOM 627 O O . VAL A 1 81 ? -8.843 3.589 12.269 1.00 98.00 81 VAL A O 1
ATOM 630 N N . LEU A 1 82 ? -10.818 2.555 11.883 1.00 96.88 82 LEU A N 1
ATOM 631 C CA . LEU A 1 82 ? -11.146 3.127 10.577 1.00 96.88 82 LEU A CA 1
ATOM 632 C C . LEU A 1 82 ? -12.116 4.305 10.687 1.00 96.88 82 LEU A C 1
ATOM 634 O O . LEU A 1 82 ? -12.597 4.634 11.768 1.00 96.88 82 LEU A O 1
ATOM 638 N N . GLN A 1 83 ? -12.355 5.012 9.582 1.00 93.88 83 GLN A N 1
ATOM 639 C CA . GLN A 1 83 ? -13.209 6.199 9.594 1.00 93.88 83 GLN A CA 1
ATOM 640 C C . GLN A 1 83 ? -14.683 5.827 9.759 1.00 93.88 83 GLN A C 1
ATOM 642 O O . GLN A 1 83 ? -15.292 6.173 10.775 1.00 93.88 83 GLN A O 1
ATOM 647 N N . GLN A 1 84 ? -15.245 5.179 8.747 1.00 93.50 84 GLN A N 1
ATOM 648 C CA . GLN A 1 84 ? -16.646 4.802 8.638 1.00 93.50 84 GLN A CA 1
ATOM 649 C C . GLN A 1 84 ? -16.815 3.815 7.469 1.00 93.50 84 GLN A C 1
ATOM 651 O O . GLN A 1 84 ? -15.951 3.802 6.580 1.00 93.50 84 GLN A O 1
ATOM 656 N N . PRO A 1 85 ? -17.919 3.048 7.418 1.00 92.56 85 PRO A N 1
ATOM 657 C CA . PRO A 1 85 ? -18.193 2.138 6.311 1.00 92.56 85 PRO A CA 1
ATOM 658 C C . PRO A 1 85 ? -18.238 2.848 4.952 1.00 92.56 85 PRO A C 1
ATOM 660 O O . PRO A 1 85 ? -18.592 4.027 4.858 1.00 92.56 85 PRO A O 1
ATOM 663 N N . ALA A 1 86 ? -17.911 2.131 3.872 1.00 88.38 86 ALA A N 1
ATOM 664 C CA . ALA A 1 86 ? -18.074 2.680 2.529 1.00 88.38 86 ALA A CA 1
ATOM 665 C C . ALA A 1 86 ? -19.558 2.764 2.140 1.00 88.38 86 ALA A C 1
ATOM 667 O O . ALA A 1 86 ? -20.418 2.099 2.712 1.00 88.38 86 ALA A O 1
ATOM 668 N N . ARG A 1 87 ? -19.841 3.559 1.105 1.00 84.69 87 ARG A N 1
ATOM 669 C CA . ARG A 1 87 ? -21.199 3.904 0.659 1.00 84.69 87 ARG A CA 1
ATOM 670 C C . ARG A 1 87 ? -22.105 2.697 0.369 1.00 84.69 87 ARG A C 1
ATOM 672 O O . ARG A 1 87 ? -23.291 2.756 0.660 1.00 84.69 87 ARG A O 1
ATOM 679 N N . PHE A 1 88 ? -21.560 1.620 -0.202 1.00 85.31 88 PHE A N 1
ATOM 680 C CA . PHE A 1 88 ? -22.354 0.497 -0.720 1.00 85.31 88 PHE A CA 1
ATOM 681 C C . PHE A 1 88 ? -21.702 -0.866 -0.462 1.00 85.31 88 PHE A C 1
ATOM 683 O O . PHE A 1 88 ? -21.369 -1.591 -1.397 1.00 85.31 88 PHE A O 1
ATOM 690 N N . HIS A 1 89 ? -21.482 -1.236 0.798 1.00 88.75 89 HIS A N 1
ATOM 691 C CA . HIS A 1 89 ? -21.016 -2.592 1.094 1.00 88.75 89 HIS A CA 1
ATOM 692 C C . HIS A 1 89 ? -22.097 -3.641 0.761 1.00 88.75 89 HIS A C 1
ATOM 694 O O . HIS A 1 89 ? -23.250 -3.485 1.174 1.00 88.75 89 HIS A O 1
ATOM 700 N N . PRO A 1 90 ? -21.749 -4.739 0.065 1.00 93.31 90 PRO A N 1
ATOM 701 C CA . PRO A 1 90 ? -22.679 -5.823 -0.237 1.00 93.31 90 PRO A CA 1
ATOM 702 C C . PRO A 1 90 ? -22.863 -6.757 0.974 1.00 93.31 90 PRO A C 1
ATOM 704 O O . PRO A 1 90 ? -22.565 -7.945 0.893 1.00 93.31 90 PRO A O 1
ATOM 707 N N . TYR A 1 91 ? -23.350 -6.224 2.100 1.00 94.56 91 TYR A N 1
ATOM 708 C CA . TYR A 1 91 ? -23.440 -6.936 3.384 1.00 94.56 91 TYR A CA 1
ATOM 709 C C . TYR A 1 91 ? -24.138 -8.301 3.286 1.00 94.56 91 TYR A C 1
ATOM 711 O O . TYR A 1 91 ? -23.642 -9.289 3.820 1.00 94.56 91 TYR A O 1
ATOM 719 N N . SER A 1 92 ? -25.238 -8.379 2.531 1.00 94.81 92 SER A N 1
ATOM 720 C CA . SER A 1 92 ? -26.029 -9.604 2.341 1.00 94.81 92 SER A CA 1
ATOM 721 C C . SER A 1 92 ? -25.293 -10.731 1.608 1.00 94.81 92 SER A C 1
ATOM 723 O O . SER A 1 92 ? -25.759 -11.869 1.597 1.00 94.81 92 SER A O 1
ATOM 725 N N . LYS A 1 93 ? -24.144 -10.436 0.986 1.00 95.56 93 LYS A N 1
ATOM 726 C CA . LYS A 1 93 ? -23.298 -11.412 0.286 1.00 95.56 93 LYS A CA 1
ATOM 727 C C . LYS A 1 93 ? -22.150 -11.947 1.154 1.00 95.56 93 LYS A C 1
ATOM 729 O O . LYS A 1 93 ? -21.366 -12.760 0.669 1.00 95.56 93 LYS A O 1
ATOM 734 N N . GLY A 1 94 ? -22.059 -11.520 2.415 1.00 93.88 94 GLY A N 1
ATOM 735 C CA . GLY A 1 94 ? -21.052 -11.984 3.369 1.00 93.88 94 GLY A CA 1
ATOM 736 C C . GLY A 1 94 ? -19.681 -11.313 3.226 1.00 93.88 94 GLY A C 1
ATOM 737 O O . GLY A 1 94 ? -19.480 -10.419 2.400 1.00 93.88 94 GLY A O 1
ATOM 738 N N . LEU A 1 95 ? -18.736 -11.749 4.068 1.00 92.81 95 LEU A N 1
ATOM 739 C CA . LEU A 1 95 ? -17.440 -11.093 4.268 1.00 92.81 95 LEU A CA 1
ATOM 740 C C . LEU A 1 95 ? -16.614 -11.006 2.982 1.00 92.81 95 LEU A C 1
ATOM 742 O O . LEU A 1 95 ? -16.107 -9.936 2.664 1.00 92.81 95 LEU A O 1
ATOM 746 N N . GLU A 1 96 ? -16.520 -12.094 2.214 1.00 93.88 96 GLU A N 1
ATOM 747 C CA . GLU A 1 96 ? -15.718 -12.134 0.981 1.00 93.88 96 GLU A CA 1
ATOM 748 C C . GLU A 1 96 ? -16.161 -11.065 -0.023 1.00 93.88 96 GLU A C 1
ATOM 750 O O . GLU A 1 96 ? -15.347 -10.284 -0.506 1.00 93.88 96 GLU A O 1
ATOM 755 N N . ALA A 1 97 ? -17.471 -10.931 -0.250 1.00 93.81 97 ALA A N 1
ATOM 756 C CA . ALA A 1 97 ? -17.999 -9.912 -1.149 1.00 93.81 97 ALA A CA 1
ATOM 757 C C . ALA A 1 97 ? -17.726 -8.485 -0.644 1.00 93.81 97 ALA A C 1
ATOM 759 O O . ALA A 1 97 ? -17.519 -7.573 -1.445 1.00 93.81 97 ALA A O 1
ATOM 760 N N . VAL A 1 98 ? -17.725 -8.274 0.677 1.00 93.19 98 VAL A N 1
ATOM 761 C CA . VAL A 1 98 ? -17.385 -6.982 1.291 1.00 93.19 98 VAL A CA 1
ATOM 762 C C . VAL A 1 98 ? -15.894 -6.672 1.136 1.00 93.19 98 VAL A C 1
ATOM 764 O O . VAL A 1 98 ? -15.550 -5.530 0.827 1.00 93.19 98 VAL A O 1
ATOM 767 N N . LEU A 1 99 ? -15.013 -7.664 1.300 1.00 92.38 99 LEU A N 1
ATOM 768 C CA . LEU A 1 99 ? -13.571 -7.515 1.089 1.00 92.38 99 LEU A CA 1
ATOM 769 C C . LEU A 1 99 ? -13.229 -7.267 -0.381 1.00 92.38 99 LEU A C 1
ATOM 771 O O . LEU A 1 99 ? -12.411 -6.394 -0.661 1.00 92.38 99 LEU A O 1
ATOM 775 N N . ASP A 1 100 ? -13.875 -7.973 -1.307 1.00 89.62 100 ASP A N 1
ATOM 776 C CA . ASP A 1 100 ? -13.673 -7.797 -2.748 1.00 89.62 100 ASP A CA 1
ATOM 777 C C . ASP A 1 100 ? -14.156 -6.425 -3.227 1.00 89.62 100 ASP A C 1
ATOM 779 O O . ASP A 1 100 ? -13.510 -5.782 -4.055 1.00 89.62 100 ASP A O 1
ATOM 783 N N . TYR A 1 101 ? -15.272 -5.945 -2.674 1.00 91.19 101 TYR A N 1
ATOM 784 C CA . TYR A 1 101 ? -15.822 -4.636 -3.014 1.00 91.19 101 TYR A CA 1
ATOM 785 C C . TYR A 1 101 ? -15.031 -3.479 -2.384 1.00 91.19 101 TYR A C 1
ATOM 787 O O . TYR A 1 101 ? -14.835 -2.428 -2.998 1.00 91.19 101 TYR A O 1
ATOM 795 N N . SER A 1 102 ? -14.584 -3.635 -1.136 1.00 92.56 102 SER A N 1
ATOM 796 C CA . SER A 1 102 ? -13.933 -2.564 -0.384 1.00 92.56 102 SER A CA 1
ATOM 797 C C . SER A 1 102 ? -12.419 -2.595 -0.556 1.00 92.56 102 SER A C 1
ATOM 799 O O . SER A 1 102 ? -11.706 -3.287 0.171 1.00 92.56 102 SER A O 1
ATOM 801 N N . ALA A 1 103 ? -11.897 -1.740 -1.442 1.00 91.00 103 ALA A N 1
ATOM 802 C CA . ALA A 1 103 ? -10.452 -1.569 -1.630 1.00 91.00 103 ALA A CA 1
ATOM 803 C C . ALA A 1 103 ? -9.705 -1.282 -0.310 1.00 91.00 103 ALA A C 1
ATOM 805 O O . ALA A 1 103 ? -8.572 -1.723 -0.134 1.00 91.00 103 ALA A O 1
ATOM 806 N N . THR A 1 104 ? -10.343 -0.595 0.647 1.00 92.94 104 THR A N 1
ATOM 807 C CA . THR A 1 104 ? -9.762 -0.331 1.977 1.00 92.94 104 THR A CA 1
ATOM 808 C C . THR A 1 104 ? -9.626 -1.614 2.796 1.00 92.94 104 THR A C 1
ATOM 810 O O . THR A 1 104 ? -8.537 -1.887 3.300 1.00 92.94 104 THR A O 1
ATOM 813 N N . LEU A 1 105 ? -10.691 -2.414 2.910 1.00 95.06 105 LEU A N 1
ATOM 814 C CA . LEU A 1 105 ? -10.649 -3.655 3.689 1.00 95.06 105 LEU A CA 1
ATOM 815 C C . LEU A 1 105 ? -9.765 -4.710 3.009 1.00 95.06 105 LEU A C 1
ATOM 817 O O . LEU A 1 105 ? -8.935 -5.314 3.682 1.00 95.06 105 LEU A O 1
ATOM 821 N N . SER A 1 106 ? -9.841 -4.844 1.678 1.00 95.31 106 SER A N 1
ATOM 822 C CA . SER A 1 106 ? -8.933 -5.691 0.886 1.00 95.31 106 SER A CA 1
ATOM 823 C C . SER A 1 106 ? -7.466 -5.338 1.134 1.00 95.31 106 SER A C 1
ATOM 825 O O . SER A 1 106 ? -6.620 -6.216 1.295 1.00 95.31 106 SER A O 1
ATOM 827 N N . THR A 1 107 ? -7.152 -4.040 1.188 1.00 96.00 107 THR A N 1
ATOM 828 C CA . THR A 1 107 ? -5.791 -3.548 1.438 1.00 96.00 107 THR A CA 1
ATOM 829 C C . THR A 1 107 ? -5.311 -3.906 2.837 1.00 96.00 107 THR A C 1
ATOM 831 O O . THR A 1 107 ? -4.170 -4.334 2.988 1.00 96.00 107 THR A O 1
ATOM 834 N N . ILE A 1 108 ? -6.169 -3.770 3.851 1.00 97.12 108 ILE A N 1
ATOM 835 C CA . ILE A 1 108 ? -5.838 -4.176 5.221 1.00 97.12 108 ILE A CA 1
ATOM 836 C C . ILE A 1 108 ? -5.584 -5.682 5.278 1.00 97.12 108 ILE A C 1
ATOM 838 O O . ILE A 1 108 ? -4.538 -6.083 5.784 1.00 97.12 108 ILE A O 1
ATOM 842 N N . ASP A 1 109 ? -6.478 -6.502 4.716 1.00 96.44 109 ASP A N 1
ATOM 843 C CA . ASP A 1 109 ? -6.333 -7.965 4.722 1.00 96.44 109 ASP A CA 1
ATOM 844 C C . ASP A 1 109 ? -5.025 -8.397 4.043 1.00 96.44 109 ASP A C 1
ATOM 846 O O . ASP A 1 109 ? -4.225 -9.126 4.628 1.00 96.44 109 ASP A O 1
ATOM 850 N N . LYS A 1 110 ? -4.747 -7.861 2.846 1.00 96.44 110 LYS A N 1
ATOM 851 C CA . LYS A 1 110 ? -3.515 -8.136 2.089 1.00 96.44 110 LYS A CA 1
ATOM 852 C C . LYS A 1 110 ? -2.261 -7.688 2.835 1.00 96.44 110 LYS A C 1
ATOM 854 O O . LYS A 1 110 ? -1.289 -8.440 2.874 1.00 96.44 110 LYS A O 1
ATOM 859 N N . ALA A 1 111 ? -2.270 -6.494 3.430 1.00 97.69 111 ALA A N 1
ATOM 860 C CA . ALA A 1 111 ? -1.121 -5.966 4.158 1.00 97.69 111 ALA A CA 1
ATOM 861 C C . ALA A 1 111 ? -0.816 -6.800 5.408 1.00 97.69 111 ALA A C 1
ATOM 863 O O . ALA A 1 111 ? 0.325 -7.220 5.591 1.00 97.69 111 ALA A O 1
ATOM 864 N N . PHE A 1 112 ? -1.823 -7.092 6.241 1.00 97.38 112 PHE A N 1
ATOM 865 C CA . PHE A 1 112 ? -1.634 -7.941 7.420 1.00 97.38 112 PHE A CA 1
ATOM 866 C C . PHE A 1 112 ? -1.213 -9.353 7.025 1.00 97.38 112 PHE A C 1
ATOM 868 O O . PHE A 1 112 ? -0.251 -9.868 7.594 1.00 97.38 112 PHE A O 1
ATOM 875 N N . SER A 1 113 ? -1.852 -9.951 6.017 1.00 95.88 113 SER A N 1
ATOM 876 C CA . SER A 1 113 ? -1.480 -11.280 5.532 1.00 95.88 113 SER A CA 1
ATOM 877 C C . SER A 1 113 ? -0.039 -11.315 5.017 1.00 95.88 113 SER A C 1
ATOM 879 O O . SER A 1 113 ? 0.681 -12.259 5.319 1.00 95.88 113 SER A O 1
ATOM 881 N N . ALA A 1 114 ? 0.426 -10.307 4.276 1.00 96.00 114 ALA A N 1
ATOM 882 C CA . ALA A 1 114 ? 1.806 -10.273 3.788 1.00 96.00 114 ALA A CA 1
ATOM 883 C C . ALA A 1 114 ? 2.816 -10.081 4.931 1.00 96.00 114 ALA A C 1
ATOM 885 O O . ALA A 1 114 ? 3.731 -10.887 5.097 1.00 96.00 114 ALA A O 1
ATOM 886 N N . VAL A 1 115 ? 2.609 -9.059 5.767 1.00 96.94 115 VAL A N 1
ATOM 887 C CA . VAL A 1 115 ? 3.501 -8.690 6.881 1.00 96.94 115 VAL A CA 1
ATOM 888 C C . VAL A 1 115 ? 3.635 -9.807 7.917 1.00 96.94 115 VAL A C 1
ATOM 890 O O . VAL A 1 115 ? 4.699 -10.019 8.502 1.00 96.94 115 VAL A O 1
ATOM 893 N N . SER A 1 116 ? 2.537 -10.507 8.180 1.00 95.31 116 SER A N 1
ATOM 894 C CA . SER A 1 116 ? 2.477 -11.591 9.158 1.00 95.31 116 SER A CA 1
ATOM 895 C C . SER A 1 116 ? 2.730 -12.968 8.538 1.00 95.31 116 SER A C 1
ATOM 897 O O . SER A 1 116 ? 2.518 -13.982 9.205 1.00 95.31 116 SER A O 1
ATOM 899 N N . CYS A 1 117 ? 3.132 -13.034 7.264 1.00 94.25 117 CYS A N 1
ATOM 900 C CA . CYS A 1 117 ? 3.317 -14.277 6.513 1.00 94.25 117 CYS A CA 1
ATOM 901 C C . CYS A 1 117 ? 2.117 -15.242 6.638 1.00 94.25 117 CYS A C 1
ATOM 903 O O . CYS A 1 117 ? 2.287 -16.441 6.853 1.00 94.25 117 CYS A O 1
ATOM 905 N N . GLY A 1 118 ? 0.901 -14.698 6.560 1.00 92.31 118 GLY A N 1
ATOM 906 C CA . GLY A 1 118 ? -0.373 -15.414 6.617 1.00 92.31 118 GLY A CA 1
ATOM 907 C C . GLY A 1 118 ? -0.907 -15.709 8.022 1.00 92.31 118 GLY A C 1
ATOM 908 O O . GLY A 1 118 ? -1.982 -16.289 8.138 1.00 92.31 118 GLY A O 1
ATOM 909 N N . THR A 1 119 ? -0.204 -15.327 9.095 1.00 91.44 119 THR A N 1
ATOM 910 C CA . THR A 1 119 ? -0.652 -15.630 10.475 1.00 91.44 119 THR A CA 1
ATOM 911 C C . THR A 1 119 ? -1.742 -14.695 11.000 1.00 91.44 119 THR A C 1
ATOM 913 O O . THR A 1 119 ? -2.503 -15.077 11.890 1.00 91.44 119 THR A O 1
ATOM 916 N N . ILE A 1 120 ? -1.845 -13.484 10.454 1.00 92.00 120 ILE A N 1
ATOM 917 C CA . ILE A 1 120 ? -2.892 -12.507 10.748 1.00 92.00 120 ILE A CA 1
ATOM 918 C C . ILE A 1 120 ? -3.603 -12.143 9.446 1.00 92.00 120 ILE A C 1
ATOM 920 O O . ILE A 1 120 ? -2.980 -11.776 8.453 1.00 92.00 120 ILE A O 1
ATOM 924 N N . SER A 1 121 ? -4.927 -12.199 9.494 1.00 90.56 121 SER A N 1
ATOM 925 C CA . SER A 1 121 ? -5.854 -11.719 8.469 1.00 90.56 121 SER A CA 1
ATOM 926 C C . SER A 1 121 ? -7.100 -11.154 9.153 1.00 90.56 121 SER A C 1
ATOM 928 O O . SER A 1 121 ? -7.258 -11.302 10.369 1.00 90.56 121 SER A O 1
ATOM 930 N N . ILE A 1 122 ? -8.018 -10.556 8.396 1.00 91.00 122 ILE A N 1
ATOM 931 C CA . ILE A 1 122 ? -9.320 -10.097 8.917 1.00 91.00 122 ILE A CA 1
ATOM 932 C C . ILE A 1 122 ? -10.129 -11.257 9.518 1.00 91.00 122 ILE A C 1
ATOM 934 O O . ILE A 1 122 ? -10.918 -11.057 10.431 1.00 91.00 122 ILE A O 1
ATOM 938 N N . ARG A 1 123 ? -9.880 -12.489 9.061 1.00 86.38 123 ARG A N 1
ATOM 939 C CA . ARG A 1 123 ? -10.529 -13.710 9.572 1.00 86.38 123 ARG A CA 1
ATOM 940 C C . ARG A 1 123 ? -9.865 -14.245 10.841 1.00 86.38 123 ARG A C 1
ATOM 942 O O . ARG A 1 123 ? -10.379 -15.159 11.481 1.00 86.38 123 ARG A O 1
ATOM 949 N N . SER A 1 124 ? -8.678 -13.743 11.172 1.00 84.69 124 SER A N 1
ATOM 950 C CA . SER A 1 124 ? -7.926 -14.220 12.325 1.00 84.69 124 SER A CA 1
ATOM 951 C C . SER A 1 124 ? -8.525 -13.687 13.620 1.00 84.69 124 SER A C 1
ATOM 953 O O . SER A 1 124 ? -8.987 -12.553 13.695 1.00 84.69 124 SER A O 1
ATOM 955 N N . SER A 1 125 ? -8.402 -14.456 14.699 1.00 83.25 125 SER A N 1
ATOM 956 C CA . SER A 1 125 ? -8.824 -14.007 16.028 1.00 83.25 125 SER A CA 1
ATOM 957 C C . SER A 1 125 ? -7.932 -12.900 16.625 1.00 83.25 125 SER A C 1
ATOM 959 O O . SER A 1 125 ? -8.094 -12.527 17.783 1.00 83.25 125 SER A O 1
ATOM 961 N N . THR A 1 126 ? -6.930 -12.426 15.878 1.00 88.94 126 THR A N 1
ATOM 962 C CA . THR A 1 126 ? -5.930 -11.447 16.330 1.00 88.94 126 THR A CA 1
ATOM 963 C C . THR A 1 126 ? -6.273 -10.028 15.902 1.00 88.94 126 THR A C 1
ATOM 965 O O . THR A 1 126 ? -5.742 -9.087 16.484 1.00 88.94 126 THR A O 1
ATOM 968 N N . LEU A 1 127 ? -7.100 -9.869 14.869 1.00 93.56 127 LEU A N 1
ATOM 969 C CA . LEU A 1 127 ? -7.348 -8.589 14.224 1.00 93.56 127 LEU A CA 1
ATOM 970 C C . LEU A 1 127 ? -8.818 -8.210 14.377 1.00 93.56 127 LEU A C 1
ATOM 972 O O . LEU A 1 127 ? -9.689 -8.987 14.011 1.00 93.56 127 LEU A O 1
ATOM 976 N N . SER A 1 128 ? -9.076 -7.005 14.875 1.00 95.56 128 SER A N 1
ATOM 977 C CA . SER A 1 128 ? -10.419 -6.422 14.932 1.00 95.56 128 SER A CA 1
ATOM 978 C C . SER A 1 128 ? -10.445 -5.107 14.167 1.00 95.56 128 SER A C 1
ATOM 980 O O . SER A 1 128 ? -9.537 -4.288 14.302 1.00 95.56 128 SER A O 1
ATOM 982 N N . LEU A 1 129 ? -11.481 -4.885 13.366 1.00 97.06 129 LEU A N 1
ATOM 983 C CA . LEU A 1 129 ? -11.677 -3.680 12.568 1.00 97.06 129 LEU A CA 1
ATOM 984 C C . LEU A 1 129 ? -12.887 -2.930 13.114 1.00 97.06 129 LEU A C 1
ATOM 986 O O . LEU A 1 129 ? -13.997 -3.456 13.159 1.00 97.06 129 LEU A O 1
ATOM 990 N N . ILE A 1 130 ? -12.665 -1.695 13.556 1.00 97.19 130 ILE A N 1
ATOM 991 C CA . ILE A 1 130 ? -13.700 -0.867 14.171 1.00 97.19 130 ILE A CA 1
ATOM 992 C C . ILE A 1 130 ? -13.715 0.490 13.483 1.00 97.19 130 ILE A C 1
ATOM 994 O O . ILE A 1 130 ? -12.748 1.245 13.543 1.00 97.19 130 ILE A O 1
ATOM 998 N N . ASP A 1 131 ? -14.837 0.835 12.870 1.00 96.94 131 ASP A N 1
ATOM 999 C CA . ASP A 1 131 ? -15.056 2.182 12.360 1.00 96.94 131 ASP A CA 1
ATOM 1000 C C . ASP A 1 131 ? -15.284 3.179 13.500 1.00 96.94 131 ASP A C 1
ATOM 1002 O O . ASP A 1 131 ? -15.935 2.870 14.494 1.00 96.94 131 ASP A O 1
ATOM 1006 N N . SER A 1 132 ? -14.795 4.412 13.352 1.00 95.94 132 SER A N 1
ATOM 1007 C CA . SER A 1 132 ? -15.035 5.506 14.299 1.00 95.94 132 SER A CA 1
ATOM 1008 C C . SER A 1 132 ? -16.513 5.907 14.328 1.00 95.94 132 SER A C 1
ATOM 1010 O O . SER A 1 132 ? -17.028 6.314 15.374 1.00 95.94 132 SER A O 1
ATOM 1012 N N . LEU A 1 133 ? -17.184 5.751 13.183 1.00 95.12 133 LEU A N 1
ATOM 1013 C CA . LEU A 1 133 ? -18.604 5.975 12.960 1.00 95.12 133 LEU A CA 1
ATOM 1014 C C . LEU A 1 133 ? -19.243 4.710 12.346 1.00 95.12 133 LEU A C 1
ATOM 1016 O O . LEU A 1 133 ? -19.575 4.706 11.159 1.00 95.12 133 LEU A O 1
ATOM 1020 N N . PRO A 1 134 ? -19.400 3.618 13.116 1.00 95.75 134 PRO A N 1
ATOM 1021 C CA . PRO A 1 134 ? -20.071 2.427 12.611 1.00 95.75 134 PRO A CA 1
ATOM 1022 C C . PRO A 1 134 ? -21.534 2.764 12.303 1.00 95.75 134 PRO A C 1
ATOM 1024 O O . PRO A 1 134 ? -22.145 3.589 12.990 1.00 95.75 134 PRO A O 1
ATOM 1027 N N . TYR A 1 135 ? -22.087 2.126 11.271 1.00 95.50 135 TYR A N 1
ATOM 1028 C CA . TYR A 1 135 ? -23.440 2.381 10.759 1.00 95.50 135 TYR A CA 1
ATOM 1029 C C . TYR A 1 135 ? -23.674 3.792 10.195 1.00 95.50 135 TYR A C 1
ATOM 1031 O O . TYR A 1 135 ? -24.823 4.167 9.966 1.00 95.50 135 TYR A O 1
ATOM 1039 N N . VAL A 1 136 ? -22.619 4.574 9.941 1.00 93.94 136 VAL A N 1
ATOM 1040 C CA . VAL A 1 136 ? -22.729 5.903 9.321 1.00 93.94 136 VAL A CA 1
ATOM 1041 C C . VAL A 1 136 ? -22.108 5.893 7.930 1.00 93.94 136 VAL A C 1
ATOM 1043 O O . VAL A 1 136 ? -20.886 5.878 7.779 1.00 93.94 136 VAL A O 1
ATOM 1046 N N . GLY A 1 137 ? -22.950 5.933 6.903 1.00 90.94 137 GLY A N 1
ATOM 1047 C CA . GLY A 1 137 ? -22.515 6.073 5.518 1.00 90.94 137 GLY A CA 1
ATOM 1048 C C . GLY A 1 137 ? -21.940 7.468 5.225 1.00 90.94 137 GLY A C 1
ATOM 1049 O O . GLY A 1 137 ? -22.252 8.426 5.933 1.00 90.94 137 GLY A O 1
ATOM 1050 N N . PRO A 1 138 ? -21.094 7.628 4.189 1.00 87.44 138 PRO A N 1
ATOM 1051 C CA . PRO A 1 138 ? -20.561 8.936 3.794 1.00 87.44 138 PRO A CA 1
ATOM 1052 C C . PRO A 1 138 ? -21.629 9.964 3.402 1.00 87.44 138 PRO A C 1
ATOM 1054 O O . PRO A 1 138 ? -21.378 11.157 3.541 1.00 87.44 138 PRO A O 1
ATOM 1057 N N . ASP A 1 139 ? -22.797 9.508 2.939 1.00 87.69 139 ASP A N 1
ATOM 1058 C CA . ASP A 1 139 ? -23.915 10.378 2.554 1.00 87.69 139 ASP A CA 1
ATOM 1059 C C . ASP A 1 139 ? -24.991 10.505 3.642 1.00 87.69 139 ASP A C 1
ATOM 1061 O O . ASP A 1 139 ? -26.016 11.144 3.407 1.00 87.69 139 ASP A O 1
ATOM 1065 N N . ASP A 1 140 ? -24.800 9.878 4.808 1.00 88.44 140 ASP A N 1
ATOM 1066 C CA . ASP A 1 140 ? -25.757 9.999 5.905 1.00 88.44 140 ASP A CA 1
ATOM 1067 C C . ASP A 1 140 ? -25.701 11.433 6.454 1.00 88.44 140 ASP A C 1
ATOM 1069 O O . ASP A 1 140 ? -24.689 11.860 7.024 1.00 88.44 140 ASP A O 1
ATOM 1073 N N . ASP A 1 141 ? -26.803 12.170 6.316 1.00 87.44 141 ASP A N 1
ATOM 1074 C CA . ASP A 1 141 ? -26.944 13.519 6.866 1.00 87.44 141 ASP A CA 1
ATOM 1075 C C . ASP A 1 141 ? -27.262 13.453 8.366 1.00 87.44 141 ASP A C 1
ATOM 1077 O O . ASP A 1 141 ? -28.413 13.518 8.803 1.00 87.44 141 ASP A O 1
ATOM 1081 N N . ILE A 1 142 ? -26.218 13.244 9.171 1.00 90.19 142 ILE A N 1
ATOM 1082 C CA . ILE A 1 142 ? -26.318 13.214 10.632 1.00 90.19 142 ILE A CA 1
ATOM 1083 C C . ILE A 1 142 ? -25.613 14.404 11.279 1.00 90.19 142 ILE A C 1
ATOM 1085 O O . ILE A 1 142 ? -24.514 14.811 10.890 1.00 90.19 142 ILE A O 1
ATOM 1089 N N . SER A 1 143 ? -26.226 14.922 12.344 1.00 90.94 143 SER A N 1
ATOM 1090 C CA . SER A 1 143 ? -25.693 16.061 13.091 1.00 90.94 143 SER A CA 1
ATOM 1091 C C . SER A 1 143 ? -24.341 15.754 13.752 1.00 90.94 143 SER A C 1
ATOM 1093 O O . SER A 1 143 ? -24.021 14.612 14.100 1.00 90.94 143 SER A O 1
ATOM 1095 N N . SER A 1 144 ? -23.549 16.798 14.002 1.00 90.31 144 SER A N 1
ATOM 1096 C CA . SER A 1 144 ? -22.270 16.695 14.718 1.00 90.31 144 SER A CA 1
ATOM 1097 C C . SER A 1 144 ? -22.411 16.092 16.123 1.00 90.31 144 SER A C 1
ATOM 1099 O O . SER A 1 144 ? -21.541 15.334 16.556 1.00 90.31 144 SER A O 1
ATOM 1101 N N . GLU A 1 145 ? -23.513 16.374 16.829 1.00 91.38 145 GLU A N 1
ATOM 1102 C CA . GLU A 1 145 ? -23.782 15.784 18.148 1.00 91.38 145 GLU A CA 1
ATOM 1103 C C . GLU A 1 145 ? -24.107 14.289 18.051 1.00 91.38 145 GLU A C 1
ATOM 1105 O O . GLU A 1 145 ? -23.653 13.508 18.890 1.00 91.38 145 GLU A O 1
ATOM 1110 N N . GLU A 1 146 ? -24.790 13.855 16.991 1.00 91.69 146 GLU A N 1
ATOM 1111 C CA . GLU A 1 146 ? -25.038 12.435 16.754 1.00 91.69 146 GLU A CA 1
ATOM 1112 C C . GLU A 1 146 ? -23.742 11.693 16.393 1.00 91.69 146 GLU A C 1
ATOM 1114 O O . GLU A 1 146 ? -23.431 10.663 16.995 1.00 91.69 146 GLU A O 1
ATOM 1119 N N . LYS A 1 147 ? -22.894 12.260 15.522 1.00 92.56 147 LYS A N 1
ATOM 1120 C CA . LYS A 1 147 ? -21.542 11.723 15.253 1.00 92.56 147 LYS A CA 1
ATOM 1121 C C . LYS A 1 147 ? -20.712 11.596 16.531 1.00 92.56 147 LYS A C 1
ATOM 1123 O O . LYS A 1 147 ? -20.022 10.596 16.741 1.00 92.56 147 LYS A O 1
ATOM 1128 N N . LYS A 1 148 ? -20.783 12.594 17.413 1.00 93.06 148 LYS A N 1
ATOM 1129 C CA . LYS A 1 148 ? -20.098 12.601 18.713 1.00 93.06 148 LYS A CA 1
ATOM 1130 C C . LYS A 1 148 ? -20.658 11.540 19.664 1.00 93.06 148 LYS A C 1
ATOM 1132 O O . LYS A 1 148 ? -19.875 10.906 20.378 1.00 93.06 148 LYS A O 1
ATOM 1137 N N . ARG A 1 149 ? -21.978 11.311 19.667 1.00 93.75 149 ARG A N 1
ATOM 1138 C CA . ARG A 1 149 ? -22.638 10.225 20.413 1.00 93.75 149 ARG A CA 1
ATOM 1139 C C . ARG A 1 149 ? -22.163 8.860 19.923 1.00 93.75 149 ARG A C 1
ATOM 1141 O O . ARG A 1 149 ? -21.710 8.059 20.740 1.00 93.75 149 ARG A O 1
ATOM 1148 N N . VAL A 1 150 ? -22.192 8.631 18.610 1.00 95.06 150 VAL A N 1
ATOM 1149 C CA . VAL A 1 150 ? -21.699 7.409 17.958 1.00 95.06 150 VAL A CA 1
ATOM 1150 C C . VAL A 1 150 ? -20.242 7.155 18.352 1.00 95.06 150 VAL A C 1
ATOM 1152 O O . VAL A 1 150 ? -19.938 6.129 18.954 1.00 95.06 150 VAL A O 1
ATOM 1155 N N . ARG A 1 151 ? -19.357 8.141 18.159 1.00 94.88 151 ARG A N 1
ATOM 1156 C CA . ARG A 1 151 ? -17.939 8.070 18.551 1.00 94.88 151 ARG A CA 1
ATOM 1157 C C . ARG A 1 151 ? -17.743 7.778 20.038 1.00 94.88 151 ARG A C 1
ATOM 1159 O O . ARG A 1 151 ? -16.854 7.012 20.401 1.00 94.88 151 ARG A O 1
ATOM 1166 N N . ARG A 1 152 ? -18.563 8.351 20.928 1.00 95.25 152 ARG A N 1
ATOM 1167 C CA . ARG A 1 152 ? -18.522 8.019 22.363 1.00 95.25 152 ARG A CA 1
ATOM 1168 C C . ARG A 1 152 ? -18.762 6.526 22.583 1.00 95.25 152 ARG A C 1
ATOM 1170 O O . ARG A 1 152 ? -17.973 5.895 23.282 1.00 95.25 152 ARG A O 1
ATOM 1177 N N . VAL A 1 153 ? -19.802 5.962 21.973 1.00 96.38 153 VAL A N 1
ATOM 1178 C CA . VAL A 1 153 ? -20.098 4.525 22.072 1.00 96.38 153 VAL A CA 1
ATOM 1179 C C . VAL A 1 153 ? -18.955 3.700 21.483 1.00 96.38 153 VAL A C 1
ATOM 1181 O O . VAL A 1 153 ? -18.472 2.791 22.153 1.00 96.38 153 VAL A O 1
ATOM 1184 N N . THR A 1 154 ? -18.437 4.070 20.311 1.00 96.62 154 THR A N 1
ATOM 1185 C CA . THR A 1 154 ? -17.287 3.400 19.687 1.00 96.62 154 THR A CA 1
ATOM 1186 C C . THR A 1 154 ? -16.058 3.379 20.597 1.00 96.62 154 THR A C 1
ATOM 1188 O O . THR A 1 154 ? -15.398 2.348 20.705 1.00 96.62 154 THR A O 1
ATOM 1191 N N . SER A 1 155 ? -15.769 4.462 21.333 1.00 96.31 155 SER A N 1
ATOM 1192 C CA . SER A 1 155 ? -14.655 4.447 22.296 1.00 96.31 155 SER A CA 1
ATOM 1193 C C . SER A 1 155 ? -14.841 3.383 23.372 1.00 96.31 155 SER A C 1
ATOM 1195 O O . SER A 1 155 ? -13.881 2.714 23.743 1.00 96.31 155 SER A O 1
ATOM 1197 N N . HIS A 1 156 ? -16.075 3.168 23.835 1.00 96.00 156 HIS A N 1
ATOM 1198 C CA . HIS A 1 156 ? -16.374 2.109 24.790 1.00 96.00 156 HIS A CA 1
ATOM 1199 C C . HIS A 1 156 ? -16.250 0.718 24.167 1.00 96.00 156 HIS A C 1
ATOM 1201 O O . HIS A 1 156 ? -15.788 -0.181 24.861 1.00 96.00 156 HIS A O 1
ATOM 1207 N N . VAL A 1 157 ? -16.594 0.543 22.886 1.00 96.19 157 VAL A N 1
ATOM 1208 C CA . VAL A 1 157 ? -16.358 -0.714 22.152 1.00 96.19 157 VAL A CA 1
ATOM 1209 C C . VAL A 1 157 ? -14.860 -1.035 22.131 1.00 96.19 157 VAL A C 1
ATOM 1211 O O . VAL A 1 157 ? -14.472 -2.108 22.583 1.00 96.19 157 VAL A O 1
ATOM 1214 N N . ILE A 1 158 ? -14.009 -0.084 21.724 1.00 95.81 158 ILE A N 1
ATOM 1215 C CA . ILE A 1 158 ? -12.544 -0.266 21.691 1.00 95.81 158 ILE A CA 1
ATOM 1216 C C . ILE A 1 158 ? -12.000 -0.566 23.095 1.00 95.81 158 ILE A C 1
ATOM 1218 O O . ILE A 1 158 ? -11.258 -1.522 23.292 1.00 95.81 158 ILE A O 1
ATOM 1222 N N . ILE A 1 159 ? -12.421 0.200 24.107 1.00 95.19 159 ILE A N 1
ATOM 1223 C CA . ILE A 1 159 ? -11.993 -0.006 25.498 1.00 95.19 159 ILE A CA 1
ATOM 1224 C C . ILE A 1 159 ? -12.484 -1.360 26.047 1.00 95.19 159 ILE A C 1
ATOM 1226 O O . ILE A 1 159 ? -11.906 -1.872 26.998 1.00 95.19 159 ILE A O 1
ATOM 1230 N N . ARG A 1 160 ? -13.585 -1.939 25.542 1.00 93.31 160 ARG A N 1
ATOM 1231 C CA . ARG A 1 160 ? -14.076 -3.286 25.924 1.00 93.31 160 ARG A CA 1
ATOM 1232 C C . ARG A 1 160 ? -13.332 -4.409 25.223 1.00 93.31 160 ARG A C 1
ATOM 1234 O O . ARG A 1 160 ? -13.168 -5.460 25.824 1.00 93.31 160 ARG A O 1
ATOM 1241 N N . LYS A 1 161 ? -12.872 -4.167 23.998 1.00 92.25 161 LYS A N 1
ATOM 1242 C CA . LYS A 1 161 ? -11.983 -5.078 23.277 1.00 92.25 161 LYS A CA 1
ATOM 1243 C C . LYS A 1 161 ? -10.610 -5.203 23.930 1.00 92.25 161 LYS A C 1
ATOM 1245 O O . LYS A 1 161 ? -9.953 -6.212 23.717 1.00 92.25 161 LYS A O 1
ATOM 1250 N N . ASP A 1 162 ? -10.226 -4.208 24.727 1.00 93.38 162 ASP A N 1
ATOM 1251 C CA . ASP A 1 162 ? -8.980 -4.184 25.496 1.00 93.38 162 ASP A CA 1
ATOM 1252 C C . ASP A 1 162 ? -7.760 -4.621 24.658 1.00 93.38 162 ASP A C 1
ATOM 1254 O O . ASP A 1 162 ? -7.099 -5.599 24.999 1.00 93.38 162 ASP A O 1
ATOM 1258 N N . PRO A 1 163 ? -7.526 -3.991 23.488 1.00 94.62 163 PRO A N 1
ATOM 1259 C CA . PRO A 1 163 ? -6.474 -4.422 22.577 1.00 94.62 163 PRO A CA 1
ATOM 1260 C C . PRO A 1 163 ? -5.081 -4.174 23.151 1.00 94.62 163 PRO A C 1
ATOM 1262 O O . PRO A 1 163 ? -4.851 -3.158 23.802 1.00 94.62 163 PRO A O 1
ATOM 1265 N N . ASP A 1 164 ? -4.129 -5.030 22.788 1.00 95.25 164 ASP A N 1
ATOM 1266 C CA . ASP A 1 164 ? -2.707 -4.810 23.062 1.00 95.25 164 ASP A CA 1
ATOM 1267 C C . ASP A 1 164 ? -2.154 -3.673 22.193 1.00 95.25 164 ASP A C 1
ATOM 1269 O O . ASP A 1 164 ? -1.354 -2.850 22.643 1.00 95.25 164 ASP A O 1
ATOM 1273 N N . VAL A 1 165 ? -2.611 -3.604 20.935 1.00 97.31 165 VAL A N 1
ATOM 1274 C CA . VAL A 1 165 ? -2.187 -2.590 19.964 1.00 97.31 165 VAL A CA 1
ATOM 1275 C C . VAL A 1 165 ? -3.388 -1.966 19.267 1.00 97.31 165 VAL A C 1
ATOM 1277 O O . VAL A 1 165 ? -4.272 -2.662 18.770 1.00 97.31 165 VAL A O 1
ATOM 1280 N N . VAL A 1 166 ? -3.390 -0.639 19.150 1.00 98.19 166 VAL A N 1
ATOM 1281 C CA . VAL A 1 166 ? -4.339 0.106 18.320 1.00 98.19 166 VAL A CA 1
ATOM 1282 C C . VAL A 1 166 ? -3.624 0.715 17.119 1.00 98.19 166 VAL A C 1
ATOM 1284 O O . VAL A 1 166 ? -2.778 1.598 17.267 1.00 98.19 166 VAL A O 1
ATOM 1287 N N . LEU A 1 167 ? -4.001 0.282 15.916 1.00 98.50 167 LEU A N 1
ATOM 1288 C CA . LEU A 1 167 ? -3.562 0.876 14.658 1.00 98.50 167 LEU A CA 1
ATOM 1289 C C . LEU A 1 167 ? -4.533 1.995 14.255 1.00 98.50 167 LEU A C 1
ATOM 1291 O O . LEU A 1 167 ? -5.650 1.756 13.792 1.00 98.50 167 LEU A O 1
ATOM 1295 N N . CYS A 1 168 ? -4.106 3.237 14.462 1.00 98.06 168 CYS A N 1
ATOM 1296 C CA . CYS A 1 168 ? -4.934 4.429 14.306 1.00 98.06 168 CYS A CA 1
ATOM 1297 C C . CYS A 1 168 ? -4.974 4.883 12.836 1.00 98.06 168 CYS A C 1
ATOM 1299 O O . CYS A 1 168 ? -4.015 5.490 12.359 1.00 98.06 168 CYS A O 1
ATOM 1301 N N . MET A 1 169 ? -6.077 4.625 12.122 1.00 97.62 169 MET A N 1
ATOM 1302 C CA . MET A 1 169 ? -6.223 4.910 10.680 1.00 97.62 169 MET A CA 1
ATOM 1303 C C . MET A 1 169 ? -7.348 5.895 10.331 1.00 97.62 169 MET A C 1
ATOM 1305 O O . MET A 1 169 ? -7.516 6.241 9.162 1.00 97.62 169 MET A O 1
ATOM 1309 N N . TRP A 1 170 ? -8.106 6.390 11.309 1.00 93.62 170 TRP A N 1
ATOM 1310 C CA . TRP A 1 170 ? -9.191 7.343 11.065 1.00 93.62 170 TRP A CA 1
ATOM 1311 C C . TRP A 1 170 ? -8.750 8.798 11.232 1.00 93.62 170 TRP A C 1
ATOM 1313 O O . TRP A 1 170 ? -7.930 9.124 12.095 1.00 93.62 170 TRP A O 1
ATOM 1323 N N . ARG A 1 171 ? -9.275 9.682 10.382 1.00 84.81 171 ARG A N 1
ATOM 1324 C CA . ARG A 1 171 ? -8.838 11.078 10.260 1.00 84.81 171 ARG A CA 1
ATOM 1325 C C . ARG A 1 171 ? -9.444 11.950 11.363 1.00 84.81 171 ARG A C 1
ATOM 1327 O O . ARG A 1 171 ? -10.518 11.680 11.885 1.00 84.81 171 ARG A O 1
ATOM 1334 N N . GLN A 1 172 ? -8.769 13.058 11.671 1.00 68.44 172 GLN A N 1
ATOM 1335 C CA . GLN A 1 172 ? -9.311 14.130 12.503 1.00 68.44 172 GLN A CA 1
ATOM 1336 C C . GLN A 1 172 ? -10.705 14.575 12.022 1.00 68.44 172 GLN A C 1
ATOM 1338 O O . GLN A 1 172 ? -10.858 15.047 10.895 1.00 68.44 172 GLN A O 1
ATOM 1343 N N . ALA A 1 173 ? -11.696 14.424 12.902 1.00 69.00 173 ALA A N 1
ATOM 1344 C CA . ALA A 1 173 ? -13.034 14.975 12.730 1.00 69.00 173 ALA A CA 1
ATOM 1345 C C . ALA A 1 173 ? -13.041 16.507 12.819 1.00 69.00 173 ALA A C 1
ATOM 1347 O O . ALA A 1 173 ? -12.116 17.104 13.378 1.00 69.00 173 ALA A O 1
ATOM 1348 N N . GLU A 1 174 ? -14.111 17.125 12.322 1.00 71.31 174 GLU A N 1
ATOM 1349 C CA . GLU A 1 174 ? -14.355 18.557 12.493 1.00 71.31 174 GLU A CA 1
ATOM 1350 C C . GLU A 1 174 ? -14.500 18.933 13.979 1.00 71.31 174 GLU A C 1
ATOM 1352 O O . GLU A 1 174 ? -14.818 18.100 14.842 1.00 71.31 174 GLU A O 1
ATOM 1357 N N . ASN A 1 175 ? -14.224 20.203 14.292 1.00 63.81 175 ASN A N 1
ATOM 1358 C CA . ASN A 1 175 ? -14.313 20.719 15.656 1.00 63.81 175 ASN A CA 1
ATOM 1359 C C . ASN A 1 175 ? -15.724 20.480 16.220 1.00 63.81 175 ASN A C 1
ATOM 1361 O O . ASN A 1 175 ? -16.715 20.859 15.610 1.00 63.81 175 ASN A O 1
ATOM 1365 N N . GLY A 1 176 ? -15.809 19.853 17.397 1.00 69.19 176 GLY A N 1
ATOM 1366 C CA . GLY A 1 176 ? -17.077 19.547 18.074 1.00 69.19 176 GLY A CA 1
ATOM 1367 C C . GLY A 1 176 ? -17.574 18.108 17.904 1.00 69.19 176 GLY A C 1
ATOM 1368 O O . GLY A 1 176 ? -18.324 17.632 18.755 1.00 69.19 176 GLY A O 1
ATOM 1369 N N . GLU A 1 177 ? -17.091 17.363 16.906 1.00 80.56 177 GLU A N 1
ATOM 1370 C CA . GLU A 1 177 ? -17.557 15.991 16.660 1.00 80.56 177 GLU A CA 1
ATOM 1371 C C . GLU A 1 177 ? -16.721 14.895 17.358 1.00 80.56 177 GLU A C 1
ATOM 1373 O O . GLU A 1 177 ? -17.000 13.701 17.200 1.00 80.56 177 GLU A O 1
ATOM 1378 N N . ILE A 1 178 ? -15.656 15.265 18.080 1.00 82.06 178 ILE A N 1
ATOM 1379 C CA . ILE A 1 178 ? -14.717 14.326 18.710 1.00 82.06 178 ILE A CA 1
ATOM 1380 C C . ILE A 1 178 ? -14.819 14.363 20.235 1.00 82.06 178 ILE A C 1
ATOM 1382 O O . ILE A 1 178 ? -14.827 15.421 20.861 1.00 82.06 178 ILE A O 1
ATOM 1386 N N . THR A 1 179 ? -14.871 13.185 20.854 1.00 85.06 179 THR A N 1
ATOM 1387 C CA . THR A 1 179 ? -14.783 13.053 22.311 1.00 85.06 179 THR A CA 1
ATOM 1388 C C . THR A 1 179 ? -13.325 12.963 22.753 1.00 85.06 179 THR A C 1
ATOM 1390 O O . THR A 1 179 ? -12.467 12.484 22.008 1.00 85.06 179 THR A O 1
ATOM 1393 N N . LEU A 1 180 ? -13.036 13.354 23.999 1.00 86.38 180 LEU A N 1
ATOM 1394 C CA . LEU A 1 180 ? -11.703 13.180 24.590 1.00 86.38 180 LEU A CA 1
ATOM 1395 C C . LEU A 1 180 ? -11.255 11.706 24.600 1.00 86.38 180 LEU A C 1
ATOM 1397 O O . LEU A 1 180 ? -10.069 11.417 24.502 1.00 86.38 180 LEU A O 1
ATOM 1401 N N . ALA A 1 181 ? -12.200 10.767 24.705 1.00 88.44 181 ALA A N 1
ATOM 1402 C CA . ALA A 1 181 ? -11.903 9.341 24.639 1.00 88.44 181 ALA A CA 1
ATOM 1403 C C . ALA A 1 181 ? -11.500 8.910 23.219 1.00 88.44 181 ALA A C 1
ATOM 1405 O O . ALA A 1 181 ? -10.460 8.278 23.052 1.00 88.44 181 ALA A O 1
ATOM 1406 N N . MET A 1 182 ? -12.264 9.301 22.188 1.00 92.44 182 MET A N 1
ATOM 1407 C CA . MET A 1 182 ? -11.942 8.930 20.803 1.00 92.44 182 MET A CA 1
ATOM 1408 C C . MET A 1 182 ? -10.709 9.629 20.247 1.00 92.44 182 MET A C 1
ATOM 1410 O O . MET A 1 182 ? -10.042 9.069 19.379 1.00 92.44 182 MET A O 1
ATOM 1414 N N . SER A 1 183 ? -10.356 10.818 20.745 1.00 90.88 183 SER A N 1
ATOM 1415 C CA . SER A 1 183 ? -9.153 11.522 20.288 1.00 90.88 183 SER A CA 1
ATOM 1416 C C . SER A 1 183 ? -7.863 10.736 20.531 1.00 90.88 183 SER A C 1
ATOM 1418 O O . SER A 1 183 ? -6.878 10.968 19.832 1.00 90.88 183 SER A O 1
ATOM 1420 N N . LYS A 1 184 ? -7.871 9.768 21.457 1.00 92.50 184 LYS A N 1
ATOM 1421 C CA . LYS A 1 184 ? -6.746 8.859 21.703 1.00 92.50 184 LYS A CA 1
ATOM 1422 C C . LYS A 1 184 ? -6.508 7.878 20.553 1.00 92.50 184 LYS A C 1
ATOM 1424 O O . LYS A 1 184 ? -5.365 7.495 20.340 1.00 92.50 184 LYS A O 1
ATOM 1429 N N . PHE A 1 185 ? -7.543 7.509 19.801 1.00 94.69 185 PHE A N 1
ATOM 1430 C CA . PHE A 1 185 ? -7.477 6.478 18.756 1.00 94.69 185 PHE A CA 1
ATOM 1431 C C . PHE A 1 185 ? -7.360 7.050 17.337 1.00 94.69 185 PHE A C 1
ATOM 1433 O O . PHE A 1 185 ? -7.481 6.317 16.359 1.00 94.69 185 PHE A O 1
ATOM 1440 N N . ARG A 1 186 ? -7.205 8.372 17.205 1.00 93.25 186 ARG A N 1
ATOM 1441 C CA . ARG A 1 186 ? -7.145 9.055 15.905 1.00 93.25 186 ARG A CA 1
ATOM 1442 C C . ARG A 1 186 ? -5.774 8.940 15.258 1.00 93.25 186 ARG A C 1
ATOM 1444 O O . ARG A 1 186 ? -4.756 8.942 15.947 1.00 93.25 186 ARG A O 1
ATOM 1451 N N . SER A 1 187 ? -5.765 8.942 13.932 1.00 95.19 187 SER A N 1
ATOM 1452 C CA . SER A 1 187 ? -4.564 9.163 13.136 1.00 95.19 187 SER A CA 1
ATOM 1453 C C . SER A 1 187 ? -4.022 10.583 13.351 1.00 95.19 187 SER A C 1
ATOM 1455 O O . SER A 1 187 ? -4.776 11.556 13.431 1.00 95.19 187 SER A O 1
ATOM 1457 N N . LEU A 1 188 ? -2.698 10.705 13.400 1.00 94.44 188 LEU A N 1
ATOM 1458 C CA . LEU A 1 188 ? -1.947 11.958 13.307 1.00 94.44 188 LEU A CA 1
ATOM 1459 C C . LEU A 1 188 ? -1.659 12.363 11.849 1.00 94.44 188 LEU A C 1
ATOM 1461 O O . LEU A 1 188 ? -1.083 13.423 11.602 1.00 94.44 188 LEU A O 1
ATOM 1465 N N . GLY A 1 189 ? -2.057 11.533 10.886 1.00 93.19 189 GLY A N 1
ATOM 1466 C CA . GLY A 1 189 ? -1.795 11.695 9.462 1.00 93.19 189 GLY A CA 1
ATOM 1467 C C . GLY A 1 189 ? -0.558 10.935 8.984 1.00 93.19 189 GLY A C 1
ATOM 1468 O O . GLY A 1 189 ? 0.090 10.200 9.733 1.00 93.19 189 GLY A O 1
ATOM 1469 N N . VAL A 1 190 ? -0.250 11.118 7.700 1.00 95.75 190 VAL A N 1
ATOM 1470 C CA . VAL A 1 190 ? 0.832 10.425 6.990 1.00 95.75 190 VAL A CA 1
ATOM 1471 C C . VAL A 1 190 ? 2.174 10.653 7.688 1.00 95.75 190 VAL A C 1
ATOM 1473 O O . VAL A 1 190 ? 2.502 11.776 8.064 1.00 95.75 190 VAL A O 1
ATOM 1476 N N . GLY A 1 191 ? 2.928 9.570 7.882 1.00 96.12 191 GLY A N 1
ATOM 1477 C CA . GLY A 1 191 ? 4.320 9.568 8.333 1.00 96.12 191 GLY A CA 1
ATOM 1478 C C . GLY A 1 191 ? 4.581 10.158 9.718 1.00 96.12 191 GLY A C 1
ATOM 1479 O O . GLY A 1 191 ? 5.722 10.484 10.007 1.00 96.12 191 GLY A O 1
ATOM 1480 N N . ARG A 1 192 ? 3.581 10.366 10.577 1.00 96.00 192 ARG A N 1
ATOM 1481 C CA . ARG A 1 192 ? 3.810 10.847 11.953 1.00 96.00 192 ARG A CA 1
ATOM 1482 C C . ARG A 1 192 ? 3.908 9.687 12.942 1.00 96.00 192 ARG A C 1
ATOM 1484 O O . ARG A 1 192 ? 3.393 8.610 12.668 1.00 96.00 192 ARG A O 1
ATOM 1491 N N . ASP A 1 193 ? 4.496 9.942 14.102 1.00 95.38 193 ASP A N 1
ATOM 1492 C CA . ASP A 1 193 ? 4.483 9.036 15.252 1.00 95.38 193 ASP A CA 1
ATOM 1493 C C . ASP A 1 193 ? 3.865 9.737 16.465 1.00 95.38 193 ASP A C 1
ATOM 1495 O O . ASP A 1 193 ? 3.778 10.966 16.514 1.00 95.38 193 ASP A O 1
ATOM 1499 N N . PHE A 1 194 ? 3.397 8.949 17.431 1.00 95.12 194 PHE A N 1
ATOM 1500 C CA . PHE A 1 194 ? 2.935 9.474 18.711 1.00 95.12 194 PHE A CA 1
ATOM 1501 C C . PHE A 1 194 ? 4.128 9.739 19.631 1.00 95.12 194 PHE A C 1
ATOM 1503 O O . PHE A 1 194 ? 4.898 8.821 19.894 1.00 95.12 194 PHE A O 1
ATOM 1510 N N . ASP A 1 195 ? 4.200 10.933 20.225 1.00 93.19 195 ASP A N 1
ATOM 1511 C CA . ASP A 1 195 ? 5.200 11.237 21.266 1.00 93.19 195 ASP A CA 1
ATOM 1512 C C . ASP A 1 195 ? 5.050 10.325 22.497 1.00 93.19 195 ASP A C 1
ATOM 1514 O O . ASP A 1 195 ? 6.007 10.025 23.202 1.00 93.19 195 ASP A O 1
ATOM 1518 N N . ARG A 1 196 ? 3.810 9.899 22.773 1.00 93.12 196 ARG A N 1
ATOM 1519 C CA . ARG A 1 196 ? 3.452 8.955 23.840 1.00 93.12 196 ARG A CA 1
ATOM 1520 C C . ARG A 1 196 ? 2.594 7.843 23.237 1.00 93.12 196 ARG A C 1
ATOM 1522 O O . ARG A 1 196 ? 1.381 8.044 23.121 1.00 93.12 196 ARG A O 1
ATOM 1529 N N . PRO A 1 197 ? 3.180 6.727 22.778 1.00 94.06 197 PRO A N 1
ATOM 1530 C CA . PRO A 1 197 ? 2.434 5.691 22.067 1.00 94.06 197 PRO A CA 1
ATOM 1531 C C . PRO A 1 197 ? 1.472 4.941 22.998 1.00 94.06 197 PRO A C 1
ATOM 1533 O O . PRO A 1 197 ? 0.325 4.720 22.612 1.00 94.06 197 PRO A O 1
ATOM 1536 N N . THR A 1 198 ? 1.857 4.694 24.248 1.00 97.06 198 THR A N 1
ATOM 1537 C CA . THR A 1 198 ? 1.033 3.999 25.242 1.00 97.06 198 THR A CA 1
ATOM 1538 C C . THR A 1 198 ? -0.161 4.834 25.717 1.00 97.06 198 THR A C 1
ATOM 1540 O O . THR A 1 198 ? -0.036 6.021 26.042 1.00 97.06 198 THR A O 1
ATOM 1543 N N . ILE A 1 199 ? -1.332 4.205 25.820 1.00 95.75 199 ILE A N 1
ATOM 1544 C CA . ILE A 1 199 ? -2.541 4.785 26.417 1.00 95.75 199 ILE A CA 1
ATOM 1545 C C . ILE A 1 199 ? -3.140 3.860 27.466 1.00 95.75 199 ILE A C 1
ATOM 1547 O O . ILE A 1 199 ? -3.217 2.653 27.283 1.00 95.75 199 ILE A O 1
ATOM 1551 N N . THR A 1 200 ? -3.653 4.444 28.545 1.00 95.56 200 THR A N 1
ATOM 1552 C CA . THR A 1 200 ? -4.495 3.724 29.504 1.00 95.56 200 THR A CA 1
ATOM 1553 C C . THR A 1 200 ? -5.918 3.624 28.961 1.00 95.56 200 THR A C 1
ATOM 1555 O O . THR A 1 200 ? -6.561 4.657 28.711 1.00 95.56 200 THR A O 1
ATOM 1558 N N . LEU A 1 201 ? -6.407 2.394 28.787 1.00 93.00 201 LEU A N 1
ATOM 1559 C CA . LEU A 1 201 ? -7.794 2.117 28.409 1.00 93.00 201 LEU A CA 1
ATOM 1560 C C . LEU A 1 201 ? -8.687 2.091 29.652 1.00 93.00 201 LEU A C 1
ATOM 1562 O O . LEU A 1 201 ? -9.757 2.704 29.663 1.00 93.00 201 LEU A O 1
ATOM 1566 N N . ARG A 1 202 ? -8.218 1.420 30.711 1.00 89.88 202 ARG A N 1
ATOM 1567 C CA . ARG A 1 202 ? -8.875 1.268 32.020 1.00 89.88 202 ARG A CA 1
ATOM 1568 C C . ARG A 1 202 ? -7.820 1.196 33.126 1.00 89.88 202 ARG A C 1
ATOM 1570 O O . ARG A 1 202 ? -6.653 0.962 32.822 1.00 89.88 202 ARG A O 1
ATOM 1577 N N . PRO A 1 203 ? -8.187 1.356 34.409 1.00 89.56 203 PRO A N 1
ATOM 1578 C CA . PRO A 1 203 ? -7.267 1.049 35.501 1.00 89.56 203 PRO A CA 1
ATOM 1579 C C . PRO A 1 203 ? -6.692 -0.367 35.342 1.00 89.56 203 PRO A C 1
ATOM 1581 O O . PRO A 1 203 ? -7.449 -1.332 35.294 1.00 89.56 203 PRO A O 1
ATOM 1584 N N . GLY A 1 204 ? -5.367 -0.473 35.220 1.00 88.19 204 GLY A N 1
ATOM 1585 C CA . GLY A 1 204 ? -4.664 -1.746 35.036 1.00 88.19 204 GLY A CA 1
ATOM 1586 C C . GLY A 1 204 ? -4.581 -2.278 33.600 1.00 88.19 204 GLY A C 1
ATOM 1587 O O . GLY A 1 204 ? -3.934 -3.301 33.415 1.00 88.19 204 GLY A O 1
ATOM 1588 N N . SER A 1 205 ? -5.163 -1.608 32.593 1.00 91.38 205 SER A N 1
ATOM 1589 C CA . SER A 1 205 ? -5.026 -2.016 31.185 1.00 91.38 205 SER A CA 1
ATOM 1590 C C . SER A 1 205 ? -4.529 -0.879 30.286 1.00 91.38 205 SER A C 1
ATOM 1592 O O . SER A 1 205 ? -4.965 0.282 30.367 1.00 91.38 205 SER A O 1
ATOM 1594 N N . VAL A 1 206 ? -3.555 -1.218 29.444 1.00 95.06 206 VAL A N 1
ATOM 1595 C CA . VAL A 1 206 ? -2.857 -0.298 28.546 1.00 95.06 206 VAL A CA 1
ATOM 1596 C C . VAL A 1 206 ? -2.811 -0.877 27.141 1.00 95.06 206 VAL A C 1
ATOM 1598 O O . VAL A 1 206 ? -2.792 -2.089 26.976 1.00 95.06 206 VAL A O 1
ATOM 1601 N N . ALA A 1 207 ? -2.765 0.006 26.151 1.00 96.69 207 ALA A N 1
ATOM 1602 C CA . ALA A 1 207 ? -2.572 -0.355 24.755 1.00 96.69 207 ALA A CA 1
ATOM 1603 C C . ALA A 1 207 ? -1.469 0.499 24.140 1.00 96.69 207 ALA A C 1
ATOM 1605 O O . ALA A 1 207 ? -1.372 1.699 24.427 1.00 96.69 207 ALA A O 1
ATOM 1606 N N . GLU A 1 208 ? -0.689 -0.094 23.245 1.00 97.88 208 GLU A N 1
ATOM 1607 C CA . GLU A 1 208 ? 0.256 0.632 22.405 1.00 97.88 208 GLU A CA 1
ATOM 1608 C C . GLU A 1 208 ? -0.443 1.185 21.166 1.00 97.88 208 GLU A C 1
ATOM 1610 O O . GLU A 1 208 ? -1.215 0.497 20.499 1.00 97.88 208 GLU A O 1
ATOM 1615 N N . ARG A 1 209 ? -0.176 2.444 20.820 1.00 97.50 209 ARG A N 1
ATOM 1616 C CA . ARG A 1 209 ? -0.719 3.047 19.600 1.00 97.50 209 ARG A CA 1
ATOM 1617 C C . ARG A 1 209 ? 0.320 3.092 18.507 1.00 97.50 209 ARG A C 1
ATOM 1619 O O . ARG A 1 209 ? 1.398 3.661 18.671 1.00 97.50 209 ARG A O 1
ATOM 1626 N N . VAL A 1 210 ? -0.085 2.624 17.337 1.00 98.31 210 VAL A N 1
ATOM 1627 C CA . VAL A 1 210 ? 0.662 2.794 16.097 1.00 98.31 210 VAL A CA 1
ATOM 1628 C C . VAL A 1 210 ? -0.099 3.764 15.213 1.00 98.31 210 VAL A C 1
ATOM 1630 O O . VAL A 1 210 ? -1.273 3.564 14.897 1.00 98.31 210 VAL A O 1
ATOM 1633 N N . ASN A 1 211 ? 0.559 4.860 14.841 1.00 97.88 211 ASN A N 1
ATOM 1634 C CA . ASN A 1 211 ? -0.028 5.810 13.914 1.00 97.88 211 ASN A CA 1
ATOM 1635 C C . ASN A 1 211 ? 0.027 5.244 12.493 1.00 97.88 211 ASN A C 1
ATOM 1637 O O . ASN A 1 211 ? 1.056 4.742 12.053 1.00 97.88 211 ASN A O 1
ATOM 1641 N N . SER A 1 212 ? -1.067 5.386 11.757 1.00 97.62 212 SER A N 1
ATOM 1642 C CA . SER A 1 212 ? -1.073 5.234 10.309 1.00 97.62 212 SER A CA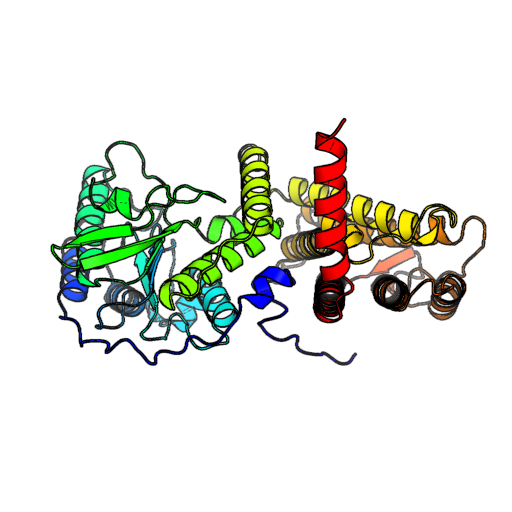 1
ATOM 1643 C C . SER A 1 212 ? -2.027 6.259 9.710 1.00 97.62 212 SER A C 1
ATOM 1645 O O . SER A 1 212 ? -2.505 7.153 10.398 1.00 97.62 212 SER A O 1
ATOM 1647 N N . PHE A 1 213 ? -2.297 6.167 8.421 1.00 95.75 213 PHE A N 1
ATOM 1648 C CA . PHE A 1 213 ? -3.301 6.954 7.720 1.00 95.75 213 PHE A CA 1
ATOM 1649 C C . PHE A 1 213 ? -4.320 6.006 7.081 1.00 95.75 213 PHE A C 1
ATOM 1651 O O . PHE A 1 213 ? -4.085 4.802 6.976 1.00 95.75 213 PHE A O 1
ATOM 1658 N N . HIS A 1 214 ? -5.471 6.540 6.678 1.00 95.19 214 HIS A N 1
ATOM 1659 C CA . HIS A 1 214 ? -6.534 5.721 6.106 1.00 95.19 214 HIS A CA 1
ATOM 1660 C C . HIS A 1 214 ? -6.058 5.050 4.801 1.00 95.19 214 HIS A C 1
ATOM 1662 O O . HIS A 1 214 ? -5.588 5.774 3.922 1.00 95.19 214 HIS A O 1
ATOM 1668 N N . PRO A 1 215 ? -6.201 3.722 4.608 1.00 95.38 215 PRO A N 1
ATOM 1669 C CA . PRO A 1 215 ? -5.675 3.029 3.423 1.00 95.38 215 PRO A CA 1
ATOM 1670 C C . PRO A 1 215 ? -6.153 3.605 2.085 1.00 95.38 215 PRO A C 1
ATOM 1672 O O . PRO A 1 215 ? -5.390 3.639 1.121 1.00 95.38 215 PRO A O 1
ATOM 1675 N N . SER A 1 216 ? -7.379 4.144 2.031 1.00 91.81 216 SER A N 1
ATOM 1676 C CA . SER A 1 216 ? -7.881 4.836 0.832 1.00 91.81 216 SER A CA 1
ATOM 1677 C C . SER A 1 216 ? -6.986 5.993 0.375 1.00 91.81 216 SER A C 1
ATOM 1679 O O . SER A 1 216 ? -6.983 6.310 -0.809 1.00 91.81 216 SER A O 1
ATOM 1681 N N . PHE A 1 217 ? -6.195 6.610 1.258 1.00 92.25 217 PHE A N 1
ATOM 1682 C CA . PHE A 1 217 ? -5.243 7.651 0.872 1.00 92.25 217 PHE A CA 1
ATOM 1683 C C . PHE A 1 217 ? -4.191 7.133 -0.120 1.00 92.25 217 PHE A C 1
ATOM 1685 O O . PHE A 1 217 ? -3.904 7.824 -1.090 1.00 92.25 217 PHE A O 1
ATOM 1692 N N . ALA A 1 218 ? -3.665 5.920 0.089 1.00 93.44 218 ALA A N 1
ATOM 1693 C CA . ALA A 1 218 ? -2.646 5.307 -0.774 1.00 93.44 218 ALA A CA 1
ATOM 1694 C C . ALA A 1 218 ? -3.229 4.554 -1.979 1.00 93.44 218 ALA A C 1
ATOM 1696 O O . ALA A 1 218 ? -2.529 4.323 -2.958 1.00 93.44 218 ALA A O 1
ATOM 1697 N N . ILE A 1 219 ? -4.482 4.102 -1.882 1.00 91.00 219 ILE A N 1
ATOM 1698 C CA . ILE A 1 219 ? -5.080 3.209 -2.887 1.00 91.00 219 ILE A CA 1
ATOM 1699 C C . ILE A 1 219 ? -6.103 3.923 -3.770 1.00 91.00 219 ILE A C 1
ATOM 1701 O O . ILE A 1 219 ? -6.234 3.568 -4.930 1.00 91.00 219 ILE A O 1
ATOM 1705 N N . ASN A 1 220 ? -6.801 4.939 -3.253 1.00 86.94 220 ASN A N 1
ATOM 1706 C CA . ASN A 1 220 ? -7.862 5.635 -3.988 1.00 86.94 220 ASN A CA 1
ATOM 1707 C C . ASN A 1 220 ? -7.506 7.097 -4.294 1.00 86.94 220 ASN A C 1
ATOM 1709 O O . ASN A 1 220 ? -7.871 7.601 -5.350 1.00 86.94 220 ASN A O 1
ATOM 1713 N N . TYR A 1 221 ? -6.848 7.803 -3.367 1.00 85.75 221 TYR A N 1
ATOM 1714 C CA . TYR A 1 221 ? -6.547 9.232 -3.540 1.00 85.75 221 TYR A CA 1
ATOM 1715 C C . TYR A 1 221 ? -5.194 9.484 -4.208 1.00 85.75 221 TYR A C 1
ATOM 1717 O O . TYR A 1 221 ? -5.119 10.353 -5.068 1.00 85.75 221 TYR A O 1
ATOM 1725 N N . ASN A 1 222 ? -4.168 8.708 -3.851 1.00 88.50 222 ASN A N 1
ATOM 1726 C CA . ASN A 1 222 ? -2.825 8.780 -4.434 1.00 88.50 222 ASN A CA 1
ATOM 1727 C C . ASN A 1 222 ? -2.404 7.394 -4.953 1.00 88.50 222 ASN A C 1
ATOM 1729 O O . ASN A 1 222 ? -1.459 6.797 -4.435 1.00 88.50 222 ASN A O 1
ATOM 1733 N N . PRO A 1 223 ? -3.152 6.818 -5.915 1.00 89.25 223 PRO A N 1
ATOM 1734 C CA . PRO A 1 223 ? -2.952 5.434 -6.331 1.00 89.25 223 PRO A CA 1
ATOM 1735 C C . PRO A 1 223 ? -1.619 5.193 -7.052 1.00 89.25 223 PRO A C 1
ATOM 1737 O O . PRO A 1 223 ? -1.189 4.044 -7.113 1.00 89.25 223 PRO A O 1
ATOM 1740 N N . TYR A 1 224 ? -0.979 6.234 -7.585 1.00 88.75 224 TYR A N 1
ATOM 1741 C CA . TYR A 1 224 ? 0.260 6.154 -8.367 1.00 88.75 224 TYR A CA 1
ATOM 1742 C C . TYR A 1 224 ? 1.543 6.276 -7.532 1.00 88.75 224 TYR A C 1
ATOM 1744 O O . TYR A 1 224 ? 2.596 5.890 -8.025 1.00 88.75 224 TYR A O 1
ATOM 1752 N N . ASP A 1 225 ? 1.462 6.739 -6.280 1.00 91.56 225 ASP A N 1
ATOM 1753 C CA . ASP A 1 225 ? 2.632 6.926 -5.416 1.00 91.56 225 ASP A CA 1
ATOM 1754 C C . ASP A 1 225 ? 2.886 5.671 -4.572 1.00 91.56 225 ASP A C 1
ATOM 1756 O O . ASP A 1 225 ? 2.250 5.423 -3.535 1.00 91.56 225 ASP A O 1
ATOM 1760 N N . SER A 1 226 ? 3.854 4.859 -4.988 1.00 95.75 226 SER A N 1
ATOM 1761 C CA . SER A 1 226 ? 4.208 3.626 -4.286 1.00 95.75 226 SER A CA 1
ATOM 1762 C C . SER A 1 226 ? 4.728 3.886 -2.873 1.00 95.75 226 SER A C 1
ATOM 1764 O O . SER A 1 226 ? 4.507 3.053 -1.989 1.00 95.75 226 SER A O 1
ATOM 1766 N N . CYS A 1 227 ? 5.319 5.057 -2.608 1.00 96.12 227 CYS A N 1
ATOM 1767 C CA . CYS A 1 227 ? 5.837 5.424 -1.289 1.00 96.12 227 CYS A CA 1
ATOM 1768 C C . CYS A 1 227 ? 4.760 5.357 -0.185 1.00 96.12 227 CYS A C 1
ATOM 1770 O O . CYS A 1 227 ? 5.040 4.910 0.933 1.00 96.12 227 CYS A O 1
ATOM 1772 N N . PHE A 1 228 ? 3.501 5.704 -0.485 1.00 97.31 228 PHE A N 1
ATOM 1773 C CA . PHE A 1 228 ? 2.410 5.578 0.483 1.00 97.31 228 PHE A CA 1
ATOM 1774 C C . PHE A 1 228 ? 2.038 4.119 0.731 1.00 97.31 228 PHE A C 1
ATOM 1776 O O . PHE A 1 228 ? 1.757 3.747 1.870 1.00 97.31 228 PHE A O 1
ATOM 1783 N N . ARG A 1 229 ? 2.085 3.265 -0.296 1.00 97.88 229 ARG A N 1
ATOM 1784 C CA . ARG A 1 229 ? 1.855 1.822 -0.133 1.00 97.88 229 ARG A CA 1
ATOM 1785 C C . ARG A 1 229 ? 2.970 1.187 0.709 1.00 97.88 229 ARG A C 1
ATOM 1787 O O . ARG A 1 229 ? 2.659 0.430 1.627 1.00 97.88 229 ARG A O 1
ATOM 1794 N N . GLN A 1 230 ? 4.231 1.582 0.498 1.00 98.19 230 GLN A N 1
ATOM 1795 C CA . GLN A 1 230 ? 5.363 1.170 1.344 1.00 98.19 230 GLN A CA 1
ATOM 1796 C C . GLN A 1 230 ? 5.182 1.627 2.797 1.00 98.19 230 GLN A C 1
ATOM 1798 O O . GLN A 1 230 ? 5.301 0.826 3.721 1.00 98.19 230 GLN A O 1
ATOM 1803 N N . LEU A 1 231 ? 4.831 2.896 3.027 1.00 98.62 231 LEU A N 1
ATOM 1804 C CA . LEU A 1 231 ? 4.614 3.406 4.382 1.00 98.62 231 LEU A CA 1
ATOM 1805 C C . LEU A 1 231 ? 3.430 2.717 5.080 1.00 98.62 231 LEU A C 1
ATOM 1807 O O . LEU A 1 231 ? 3.487 2.465 6.283 1.00 98.62 231 LEU A O 1
ATOM 1811 N N . LEU A 1 232 ? 2.366 2.384 4.346 1.00 98.44 232 LEU A N 1
ATOM 1812 C CA . LEU A 1 232 ? 1.254 1.608 4.889 1.00 98.44 232 LEU A CA 1
ATOM 1813 C C . LEU A 1 232 ? 1.719 0.215 5.342 1.00 98.44 232 LEU A C 1
ATOM 1815 O O . LEU A 1 232 ? 1.384 -0.195 6.454 1.00 98.44 232 LEU A O 1
ATOM 1819 N N . LEU A 1 233 ? 2.529 -0.475 4.530 1.00 98.62 233 LEU A N 1
ATOM 1820 C CA . LEU A 1 233 ? 3.135 -1.761 4.895 1.00 98.62 233 LEU A CA 1
ATOM 1821 C C . LEU A 1 233 ? 4.056 -1.634 6.114 1.00 98.62 233 LEU A C 1
ATOM 1823 O O . LEU A 1 233 ? 3.963 -2.458 7.021 1.00 98.62 233 LEU A O 1
ATOM 1827 N N . LEU A 1 234 ? 4.876 -0.579 6.189 1.00 98.75 234 LEU A N 1
ATOM 1828 C CA . LEU A 1 234 ? 5.720 -0.296 7.353 1.00 98.75 234 LEU A CA 1
ATOM 1829 C C . LEU A 1 234 ? 4.882 -0.105 8.625 1.00 98.75 234 LEU A C 1
ATOM 1831 O O . LEU A 1 234 ? 5.213 -0.667 9.665 1.00 98.75 234 LEU A O 1
ATOM 1835 N N . ASN A 1 235 ? 3.775 0.638 8.559 1.00 98.62 235 ASN A N 1
ATOM 1836 C CA . ASN A 1 235 ? 2.911 0.859 9.723 1.00 98.62 235 ASN A CA 1
ATOM 1837 C C . ASN A 1 235 ? 2.202 -0.429 10.174 1.00 98.62 235 ASN A C 1
ATOM 1839 O O . ASN A 1 235 ? 2.033 -0.653 11.373 1.00 98.62 235 ASN A O 1
ATOM 1843 N N . VAL A 1 236 ? 1.808 -1.299 9.236 1.00 98.62 236 VAL A N 1
ATOM 1844 C CA . VAL A 1 236 ? 1.252 -2.624 9.561 1.00 98.62 236 VAL A CA 1
ATOM 1845 C C . VAL A 1 236 ? 2.332 -3.536 10.155 1.00 98.62 236 VAL A C 1
ATOM 1847 O O . VAL A 1 236 ? 2.073 -4.213 11.152 1.00 98.62 236 VAL A O 1
ATOM 1850 N N . ALA A 1 237 ? 3.559 -3.503 9.623 1.00 98.38 237 ALA A N 1
ATOM 1851 C CA . ALA A 1 237 ? 4.717 -4.184 10.204 1.00 98.38 237 ALA A CA 1
ATOM 1852 C C . ALA A 1 237 ? 5.004 -3.702 11.626 1.00 98.38 237 ALA A C 1
ATOM 1854 O O . ALA A 1 237 ? 5.153 -4.533 12.521 1.00 98.38 237 ALA A O 1
ATOM 1855 N N . LYS A 1 238 ? 4.964 -2.388 11.860 1.00 98.44 238 LYS A N 1
ATOM 1856 C CA . LYS A 1 238 ? 5.077 -1.785 13.190 1.00 98.44 238 LYS A CA 1
ATOM 1857 C C . LYS A 1 238 ? 4.006 -2.307 14.135 1.00 98.44 238 LYS A C 1
ATOM 1859 O O . LYS A 1 238 ? 4.352 -2.793 15.202 1.00 98.44 238 LYS A O 1
ATOM 1864 N N . ALA A 1 239 ? 2.733 -2.304 13.739 1.00 98.06 239 ALA A N 1
ATOM 1865 C CA . ALA A 1 239 ? 1.656 -2.854 14.568 1.00 98.06 239 ALA A CA 1
ATOM 1866 C C . ALA A 1 239 ? 1.891 -4.328 14.935 1.00 98.06 239 ALA A C 1
ATOM 1868 O O . ALA A 1 239 ? 1.773 -4.699 16.100 1.00 98.06 239 ALA A O 1
ATOM 1869 N N . CYS A 1 240 ? 2.293 -5.149 13.963 1.00 97.12 240 CYS A N 1
ATOM 1870 C CA . CYS A 1 240 ? 2.577 -6.567 14.174 1.00 97.12 240 CYS A CA 1
ATOM 1871 C C . CYS A 1 240 ? 3.787 -6.804 15.095 1.00 97.12 240 CYS A C 1
ATOM 1873 O O . CYS A 1 240 ? 3.732 -7.660 15.973 1.00 97.12 240 CYS A O 1
ATOM 1875 N N . ARG A 1 241 ? 4.880 -6.051 14.923 1.00 96.25 241 ARG A N 1
ATOM 1876 C CA . ARG A 1 241 ? 6.088 -6.203 15.749 1.00 96.25 241 ARG A CA 1
ATOM 1877 C C . ARG A 1 241 ? 5.952 -5.577 17.132 1.00 96.25 241 ARG A C 1
ATOM 1879 O O . ARG A 1 241 ? 6.541 -6.094 18.071 1.00 96.25 241 ARG A O 1
ATOM 1886 N N . VAL A 1 242 ? 5.188 -4.494 17.278 1.00 96.50 242 VAL A N 1
ATOM 1887 C CA . VAL A 1 242 ? 4.835 -3.936 18.594 1.00 96.50 242 VAL A CA 1
ATOM 1888 C C . VAL A 1 242 ? 3.985 -4.946 19.358 1.00 96.50 242 VAL A C 1
ATOM 1890 O O . VAL A 1 242 ? 4.264 -5.195 20.524 1.00 96.50 242 VAL A O 1
ATOM 1893 N N . TYR A 1 243 ? 3.026 -5.593 18.686 1.00 94.31 243 TYR A N 1
ATOM 1894 C CA . TYR A 1 243 ? 2.226 -6.665 19.281 1.00 94.31 243 TYR A CA 1
ATOM 1895 C C . TYR A 1 243 ? 3.087 -7.844 19.768 1.00 94.31 243 TYR A C 1
ATOM 1897 O O . TYR A 1 243 ? 2.836 -8.390 20.835 1.00 94.31 243 TYR A O 1
ATOM 1905 N N . GLU A 1 244 ? 4.136 -8.208 19.027 1.00 92.69 244 GLU A N 1
ATOM 1906 C CA . GLU A 1 244 ? 5.086 -9.260 19.429 1.00 92.69 244 GLU A CA 1
ATOM 1907 C C . GLU A 1 244 ? 6.144 -8.780 20.448 1.00 92.69 244 GLU A C 1
ATOM 1909 O O . GLU A 1 244 ? 6.875 -9.592 21.011 1.00 92.69 244 GLU A O 1
ATOM 1914 N N . GLY A 1 245 ? 6.253 -7.471 20.697 1.00 93.31 245 GLY A N 1
ATOM 1915 C CA . GLY A 1 245 ? 7.291 -6.890 21.555 1.00 93.31 245 GLY A CA 1
ATOM 1916 C C . GLY A 1 245 ? 8.691 -6.859 20.926 1.00 93.31 245 GLY A C 1
ATOM 1917 O O . GLY A 1 245 ? 9.683 -6.764 21.642 1.00 93.31 245 GLY A O 1
ATOM 1918 N N . THR A 1 246 ? 8.795 -6.942 19.596 1.00 94.56 246 THR A N 1
ATOM 1919 C CA . THR A 1 246 ? 10.071 -7.010 18.859 1.00 94.56 246 THR A CA 1
ATOM 1920 C C . THR A 1 246 ? 10.288 -5.830 17.908 1.00 94.56 246 THR A C 1
ATOM 1922 O O . THR A 1 246 ? 11.116 -5.920 16.999 1.00 94.56 246 THR A O 1
ATOM 1925 N N . TRP A 1 247 ? 9.496 -4.760 18.016 1.00 96.12 247 TRP A N 1
ATOM 1926 C CA . TRP A 1 247 ? 9.685 -3.578 17.174 1.00 96.12 247 TRP A CA 1
ATOM 1927 C C . TRP A 1 247 ? 10.972 -2.848 17.553 1.00 96.12 247 TRP A C 1
ATOM 1929 O O . TRP A 1 247 ? 11.200 -2.557 18.725 1.00 96.12 247 TRP A O 1
ATOM 1939 N N . SER A 1 248 ? 11.767 -2.503 16.546 1.00 95.38 248 SER A N 1
ATOM 1940 C CA . SER A 1 248 ? 12.901 -1.595 16.670 1.00 95.38 248 SER A CA 1
ATOM 1941 C C . SER A 1 248 ? 12.814 -0.585 15.534 1.00 95.38 248 SER A C 1
ATOM 1943 O O . SER A 1 248 ? 12.483 -0.953 14.408 1.00 95.38 248 SER A O 1
ATOM 1945 N N . GLU A 1 249 ? 13.034 0.687 15.845 1.00 94.50 249 GLU A N 1
ATOM 1946 C CA . GLU A 1 249 ? 12.949 1.779 14.877 1.00 94.50 249 GLU A CA 1
ATOM 1947 C C . GLU A 1 249 ? 14.346 2.044 14.298 1.00 94.50 249 GLU A C 1
ATOM 1949 O O . GLU A 1 249 ? 15.304 2.217 15.051 1.00 94.50 249 GLU A O 1
ATOM 1954 N N . GLU A 1 250 ? 14.455 2.093 12.972 1.00 95.38 250 GLU A N 1
ATOM 1955 C CA . GLU A 1 250 ? 15.713 2.327 12.252 1.00 95.38 250 GLU A CA 1
ATOM 1956 C C . GLU A 1 250 ? 15.694 3.689 11.534 1.00 95.38 250 GLU A C 1
ATOM 1958 O O . GLU A 1 250 ? 14.629 4.231 11.228 1.00 95.38 250 GLU A O 1
ATOM 1963 N N . GLU A 1 251 ? 16.867 4.262 11.235 1.00 94.88 251 GLU A N 1
ATOM 1964 C CA . GLU A 1 251 ? 16.980 5.610 10.644 1.00 94.88 251 GLU A CA 1
ATOM 1965 C C . GLU A 1 251 ? 16.220 5.731 9.312 1.00 94.88 251 GLU A C 1
ATOM 1967 O O . GLU A 1 251 ? 15.424 6.655 9.126 1.00 94.88 251 GLU A O 1
ATOM 1972 N N . TRP A 1 252 ? 16.352 4.734 8.432 1.00 95.31 252 TRP A N 1
ATOM 1973 C CA . TRP A 1 252 ? 15.691 4.733 7.126 1.00 95.31 252 TRP A CA 1
ATOM 1974 C C . TRP A 1 252 ? 14.156 4.755 7.209 1.00 95.31 252 TRP A C 1
ATOM 1976 O O . TRP A 1 252 ? 13.485 5.233 6.287 1.00 95.31 252 TRP A O 1
ATOM 1986 N N . MET A 1 253 ? 13.574 4.258 8.307 1.00 98.00 253 MET A N 1
ATOM 1987 C CA . MET A 1 253 ? 12.126 4.298 8.526 1.00 98.00 253 MET A CA 1
ATOM 1988 C C . MET A 1 253 ? 11.657 5.745 8.699 1.00 98.00 253 MET A C 1
ATOM 1990 O O . MET A 1 253 ? 10.607 6.134 8.178 1.00 98.00 253 MET A O 1
ATOM 1994 N N . ASN A 1 254 ? 12.455 6.570 9.383 1.00 96.88 254 ASN A N 1
ATOM 1995 C CA . ASN A 1 254 ? 12.185 7.996 9.546 1.00 96.88 254 ASN A CA 1
ATOM 1996 C C . ASN A 1 254 ? 12.342 8.762 8.234 1.00 96.88 254 ASN A C 1
ATOM 1998 O O . ASN A 1 254 ? 11.544 9.668 7.971 1.00 96.88 254 ASN A O 1
ATOM 2002 N N . ASP A 1 255 ? 13.287 8.361 7.385 1.00 95.50 255 ASP A N 1
ATOM 2003 C CA . ASP A 1 255 ? 13.424 8.919 6.041 1.00 95.50 255 ASP A CA 1
ATOM 2004 C C . ASP A 1 255 ? 12.197 8.614 5.185 1.00 95.50 255 ASP A C 1
ATOM 2006 O O . ASP A 1 255 ? 11.612 9.536 4.616 1.00 95.50 255 ASP A O 1
ATOM 2010 N N . LEU A 1 256 ? 11.728 7.360 5.145 1.00 96.81 256 LEU A N 1
ATOM 2011 C CA . LEU A 1 256 ? 10.487 7.005 4.444 1.00 96.81 256 LEU A CA 1
ATOM 2012 C C . LEU A 1 256 ? 9.298 7.825 4.967 1.00 96.81 256 LEU A C 1
ATOM 2014 O O . LEU A 1 256 ? 8.577 8.446 4.185 1.00 96.81 256 LEU A O 1
ATOM 2018 N N . LYS A 1 257 ? 9.120 7.901 6.291 1.00 98.06 257 LYS A N 1
ATOM 2019 C CA . LYS A 1 257 ? 8.063 8.711 6.915 1.00 98.06 257 LYS A CA 1
ATOM 2020 C C . LYS A 1 257 ? 8.151 10.184 6.516 1.00 98.06 257 LYS A C 1
ATOM 2022 O O . LYS A 1 257 ? 7.122 10.793 6.219 1.00 98.06 257 LYS A O 1
ATOM 2027 N N . LYS A 1 258 ? 9.351 10.773 6.525 1.00 96.62 258 LYS A N 1
ATOM 2028 C CA . LYS A 1 258 ? 9.579 12.174 6.147 1.00 96.62 258 LYS A CA 1
ATOM 2029 C C . LYS A 1 258 ? 9.231 12.414 4.687 1.00 96.62 258 LYS A C 1
ATOM 2031 O O . LYS A 1 258 ? 8.448 13.316 4.413 1.00 96.62 258 LYS A O 1
ATOM 2036 N N . ARG A 1 259 ? 9.720 11.565 3.786 1.00 93.75 259 ARG A N 1
ATOM 2037 C CA . ARG A 1 259 ? 9.424 11.657 2.353 1.00 93.75 259 ARG A CA 1
ATOM 2038 C C . ARG A 1 259 ? 7.931 11.590 2.079 1.00 93.75 259 ARG A C 1
ATOM 2040 O O . ARG A 1 259 ? 7.402 12.487 1.440 1.00 93.75 259 ARG A O 1
ATOM 2047 N N . CYS A 1 260 ? 7.228 10.610 2.645 1.00 96.38 260 CYS A N 1
ATOM 2048 C CA . CYS A 1 260 ? 5.781 10.513 2.471 1.00 96.38 260 CYS A CA 1
ATOM 2049 C C . CYS A 1 260 ? 5.041 11.725 3.065 1.00 96.38 260 CYS A C 1
ATOM 2051 O O . CYS A 1 260 ? 4.013 12.137 2.541 1.00 96.38 260 CYS A O 1
ATOM 2053 N N . ARG A 1 261 ? 5.531 12.342 4.150 1.00 95.06 261 ARG A N 1
ATOM 2054 C CA . ARG A 1 261 ? 4.944 13.603 4.649 1.00 95.06 261 ARG A CA 1
ATOM 2055 C C . ARG A 1 261 ? 5.114 14.744 3.660 1.00 95.06 261 ARG A C 1
ATOM 2057 O O . ARG A 1 261 ? 4.176 15.520 3.488 1.00 95.06 261 ARG A O 1
ATOM 2064 N N . ASP A 1 262 ? 6.298 14.868 3.081 1.00 93.19 262 ASP A N 1
ATOM 2065 C CA . ASP A 1 262 ? 6.615 15.935 2.138 1.00 93.19 262 ASP A CA 1
ATOM 2066 C C . ASP A 1 262 ? 5.817 15.746 0.836 1.00 93.19 262 ASP A C 1
ATOM 2068 O O . ASP A 1 262 ? 5.173 16.692 0.384 1.00 93.19 262 ASP A O 1
ATOM 2072 N N . GLU A 1 263 ? 5.711 14.509 0.341 1.00 90.12 263 GLU A N 1
ATOM 2073 C CA . GLU A 1 263 ? 4.883 14.154 -0.819 1.00 90.12 263 GLU A CA 1
ATOM 2074 C C . GLU A 1 263 ? 3.395 14.414 -0.553 1.00 90.12 263 GLU A C 1
ATOM 2076 O O . GLU A 1 263 ? 2.722 15.098 -1.319 1.00 90.12 263 GLU A O 1
ATOM 2081 N N . ALA A 1 264 ? 2.873 13.977 0.600 1.00 89.94 264 ALA A N 1
ATOM 2082 C CA . ALA A 1 264 ? 1.481 14.231 0.964 1.00 89.94 264 ALA A CA 1
ATOM 2083 C C . ALA A 1 264 ? 1.173 15.736 1.065 1.00 89.94 264 ALA A C 1
ATOM 2085 O O . ALA A 1 264 ? 0.065 16.158 0.744 1.00 89.94 264 ALA A O 1
ATOM 2086 N N . ARG A 1 265 ? 2.134 16.563 1.502 1.00 87.12 265 ARG A N 1
ATOM 2087 C CA . ARG A 1 265 ? 1.982 18.028 1.535 1.00 87.12 265 ARG A CA 1
ATOM 2088 C C . ARG A 1 265 ? 1.966 18.638 0.138 1.00 87.12 265 ARG A C 1
ATOM 2090 O O . ARG A 1 265 ? 1.184 19.557 -0.086 1.00 87.12 265 ARG A O 1
ATOM 2097 N N . ALA A 1 266 ? 2.794 18.137 -0.776 1.00 80.12 266 ALA A N 1
ATOM 2098 C CA . ALA A 1 266 ? 2.793 18.568 -2.169 1.00 80.12 266 ALA A CA 1
ATOM 2099 C C . ALA A 1 266 ? 1.481 18.175 -2.878 1.00 80.12 266 ALA A C 1
ATOM 2101 O O . ALA A 1 266 ? 0.876 19.007 -3.559 1.00 80.12 266 ALA A O 1
ATOM 2102 N N . GLY A 1 267 ? 0.999 16.949 -2.636 1.00 65.25 267 GLY A N 1
ATOM 2103 C CA . GLY A 1 267 ? -0.205 16.370 -3.238 1.00 65.25 267 GLY A CA 1
ATOM 2104 C C . GLY A 1 267 ? -1.540 16.946 -2.750 1.00 65.25 267 GLY A C 1
ATOM 2105 O O . GLY A 1 267 ? -2.513 16.917 -3.494 1.00 65.25 267 GLY A O 1
ATOM 2106 N N . ILE A 1 268 ? -1.616 17.551 -1.554 1.00 57.03 268 ILE A N 1
ATOM 2107 C CA . ILE A 1 268 ? -2.843 18.224 -1.058 1.00 57.03 268 ILE A CA 1
ATOM 2108 C C . ILE A 1 268 ? -3.339 19.331 -2.015 1.00 57.03 268 ILE A C 1
ATOM 2110 O O . ILE A 1 268 ? -4.523 19.669 -1.998 1.00 57.03 268 ILE A O 1
ATOM 2114 N N . ASN A 1 269 ? -2.476 19.851 -2.892 1.00 49.53 269 ASN A N 1
ATOM 2115 C CA . ASN A 1 269 ? -2.836 20.853 -3.899 1.00 49.53 269 ASN A CA 1
ATOM 2116 C C . ASN A 1 269 ? -3.462 20.270 -5.183 1.00 49.53 269 ASN A C 1
ATOM 2118 O O . ASN A 1 269 ? -3.866 21.034 -6.058 1.00 49.53 269 ASN A O 1
ATOM 2122 N N . LEU A 1 270 ? -3.550 18.943 -5.318 1.00 51.81 270 LEU A N 1
ATOM 2123 C CA . LEU A 1 270 ? -4.009 18.249 -6.522 1.00 51.81 270 LEU A CA 1
ATOM 2124 C C . LEU A 1 270 ? -5.237 17.394 -6.165 1.00 51.81 270 LEU A C 1
ATOM 2126 O O . LEU A 1 270 ? -5.150 16.391 -5.462 1.00 51.81 270 LEU A O 1
ATOM 2130 N N . CYS A 1 271 ? -6.427 17.830 -6.581 1.00 41.69 271 CYS A N 1
ATOM 2131 C CA . CYS A 1 271 ? -7.665 17.090 -6.325 1.00 41.69 271 CYS A CA 1
ATOM 2132 C C . CYS A 1 271 ? -7.724 15.787 -7.143 1.00 41.69 271 CYS A C 1
ATOM 2134 O O . CYS A 1 271 ? -7.376 15.803 -8.314 1.00 41.69 271 CYS A O 1
ATOM 2136 N N . LYS A 1 272 ? -8.230 14.710 -6.510 1.00 51.28 272 LYS A N 1
ATOM 2137 C CA . LYS A 1 272 ? -8.716 13.419 -7.060 1.00 51.28 272 LYS A CA 1
ATOM 2138 C C . LYS A 1 272 ? -8.092 12.956 -8.385 1.00 51.28 272 LYS A C 1
ATOM 2140 O O . LYS A 1 272 ? -8.484 13.490 -9.410 1.00 51.28 272 LYS A O 1
ATOM 2145 N N . ALA A 1 273 ? -7.299 11.875 -8.353 1.00 55.06 273 ALA A N 1
ATOM 2146 C CA . ALA A 1 273 ? -6.995 10.980 -9.486 1.00 55.06 273 ALA A CA 1
ATOM 2147 C C . ALA A 1 273 ? -7.080 11.651 -10.875 1.00 55.06 273 ALA A C 1
ATOM 2149 O O . ALA A 1 273 ? -7.838 11.227 -11.744 1.00 55.06 273 ALA A O 1
ATOM 2150 N N . ASP A 1 274 ? -6.347 12.752 -11.049 1.00 66.75 274 ASP A N 1
ATOM 2151 C CA . ASP A 1 274 ? -6.337 13.494 -12.300 1.00 66.75 274 ASP A CA 1
ATOM 2152 C C . ASP A 1 274 ? -5.444 12.720 -13.274 1.00 66.75 274 ASP A C 1
ATOM 2154 O O . ASP A 1 274 ? -4.236 12.574 -13.051 1.00 66.75 274 ASP A O 1
ATOM 2158 N N . LEU A 1 275 ? -6.030 12.188 -14.350 1.00 66.88 275 LEU A N 1
ATOM 2159 C CA . LEU A 1 275 ? -5.293 11.454 -15.381 1.00 66.88 275 LEU A CA 1
ATOM 2160 C C . LEU A 1 275 ? -4.172 12.305 -15.997 1.00 66.88 275 LEU A C 1
ATOM 2162 O O . LEU A 1 275 ? -3.121 11.769 -16.376 1.00 66.88 275 LEU A O 1
ATOM 2166 N N . LYS A 1 276 ? -4.339 13.635 -16.008 1.00 71.44 276 LYS A N 1
ATOM 2167 C CA . LYS A 1 276 ? -3.305 14.583 -16.418 1.00 71.44 276 LYS A CA 1
ATOM 2168 C C . LYS A 1 276 ? -2.130 14.577 -15.447 1.00 71.44 276 LYS A C 1
ATOM 2170 O O . LYS A 1 276 ? -0.982 14.501 -15.894 1.00 71.44 276 LYS A O 1
ATOM 2175 N N . TYR A 1 277 ? -2.402 14.610 -14.140 1.00 76.69 277 TYR A N 1
ATOM 2176 C CA . TYR A 1 277 ? -1.358 14.497 -13.122 1.00 76.69 277 TYR A CA 1
ATOM 2177 C C . TYR A 1 277 ? -0.637 13.150 -13.237 1.00 76.69 277 TYR A C 1
ATOM 2179 O O . TYR A 1 277 ? 0.589 13.129 -13.347 1.00 76.69 277 TYR A O 1
ATOM 2187 N N . CYS A 1 278 ? -1.387 12.047 -13.333 1.00 80.12 278 CYS A N 1
ATOM 2188 C CA . CYS A 1 278 ? -0.843 10.704 -13.554 1.00 80.12 278 CYS A CA 1
ATOM 2189 C C . CYS A 1 278 ? 0.069 10.660 -14.797 1.00 80.12 278 CYS A C 1
ATOM 2191 O O . CYS A 1 278 ? 1.148 10.073 -14.770 1.00 80.12 278 CYS A O 1
ATOM 2193 N N . GLY A 1 279 ? -0.294 11.362 -15.875 1.00 81.75 279 GLY A N 1
ATOM 2194 C CA . GLY A 1 279 ? 0.541 11.476 -17.069 1.00 81.75 279 GLY A CA 1
ATOM 2195 C C . GLY A 1 279 ? 1.832 12.259 -16.900 1.00 81.75 279 GLY A C 1
ATOM 2196 O O . GLY A 1 279 ? 2.866 11.840 -17.429 1.00 81.75 279 GLY A O 1
ATOM 2197 N N . SER A 1 280 ? 1.787 13.381 -16.180 1.00 84.69 280 SER A N 1
ATOM 2198 C CA . SER A 1 280 ? 2.995 14.136 -15.835 1.00 84.69 280 SER A CA 1
ATOM 2199 C C . SER A 1 280 ? 3.897 13.369 -14.871 1.00 84.69 280 SER A C 1
ATOM 2201 O O . SER A 1 280 ? 5.113 13.375 -15.050 1.00 84.69 280 SER A O 1
ATOM 2203 N N . HIS A 1 281 ? 3.302 12.659 -13.910 1.00 87.81 281 HIS A N 1
ATOM 2204 C CA . HIS A 1 281 ? 4.019 11.837 -12.951 1.00 87.81 281 HIS A CA 1
ATOM 2205 C C . HIS A 1 281 ? 4.713 10.675 -13.668 1.00 87.81 281 HIS A C 1
ATOM 2207 O O . HIS A 1 281 ? 5.929 10.551 -13.569 1.00 87.81 281 HIS A O 1
ATOM 2213 N N . LEU A 1 282 ? 3.997 9.918 -14.512 1.00 90.56 282 LEU A N 1
ATOM 2214 C CA . LEU A 1 282 ? 4.589 8.865 -15.343 1.00 90.56 282 LEU A CA 1
ATOM 2215 C C . LEU A 1 282 ? 5.765 9.389 -16.174 1.00 90.56 282 LEU A C 1
ATOM 2217 O O . LEU A 1 282 ? 6.833 8.791 -16.139 1.00 90.56 282 LEU A O 1
ATOM 2221 N N . ASN A 1 283 ? 5.602 10.511 -16.886 1.00 90.69 283 ASN A N 1
ATOM 2222 C CA . ASN A 1 283 ? 6.701 11.132 -17.639 1.00 90.69 283 ASN A CA 1
ATOM 2223 C C . ASN A 1 283 ? 7.930 11.374 -16.767 1.00 90.69 283 ASN A C 1
ATOM 2225 O O . ASN A 1 283 ? 9.027 10.976 -17.146 1.00 90.69 283 ASN A O 1
ATOM 2229 N N . SER A 1 284 ? 7.731 11.995 -15.603 1.00 92.31 284 SER A N 1
ATOM 2230 C CA . SER A 1 284 ? 8.817 12.290 -14.675 1.00 92.31 284 SER A CA 1
ATOM 2231 C C . SER A 1 284 ? 9.543 11.019 -14.237 1.00 92.31 284 SER A C 1
ATOM 2233 O O . SER A 1 284 ? 10.772 11.008 -14.236 1.00 92.31 284 SER A O 1
ATOM 2235 N N . GLN A 1 285 ? 8.810 9.939 -13.937 1.00 94.62 285 GLN A N 1
ATOM 2236 C CA . GLN A 1 285 ? 9.413 8.652 -13.579 1.00 94.62 285 GLN A CA 1
ATOM 2237 C C . GLN A 1 285 ? 10.185 8.037 -14.750 1.00 94.62 285 GLN A C 1
ATOM 2239 O O . GLN A 1 285 ? 11.303 7.558 -14.571 1.00 94.62 285 GLN A O 1
ATOM 2244 N N . LEU A 1 286 ? 9.634 8.070 -15.968 1.00 94.75 286 LEU A N 1
ATOM 2245 C CA . LEU A 1 286 ? 10.303 7.508 -17.143 1.00 94.75 286 LEU A CA 1
ATOM 2246 C C . LEU A 1 286 ? 11.564 8.294 -17.527 1.00 94.75 286 LEU A C 1
ATOM 2248 O O . LEU A 1 286 ? 12.574 7.678 -17.867 1.00 94.75 286 LEU A O 1
ATOM 2252 N N . ASP A 1 287 ? 11.538 9.624 -17.452 1.00 93.56 287 ASP A N 1
ATOM 2253 C CA . ASP A 1 287 ? 12.715 10.461 -17.710 1.00 93.56 287 ASP A CA 1
ATOM 2254 C C . ASP A 1 287 ? 13.819 10.178 -16.688 1.00 93.56 287 ASP A C 1
ATOM 2256 O O . ASP A 1 287 ? 14.965 9.936 -17.058 1.00 93.56 287 ASP A O 1
ATOM 2260 N N . GLN A 1 288 ? 13.452 10.073 -15.414 1.00 93.94 288 GLN A N 1
ATOM 2261 C CA . GLN A 1 288 ? 14.354 9.699 -14.332 1.00 93.94 288 GLN A CA 1
ATOM 2262 C C . GLN A 1 288 ? 14.945 8.283 -14.497 1.00 93.94 288 GLN A C 1
ATOM 2264 O O . GLN A 1 288 ? 16.139 8.077 -14.268 1.00 93.94 288 GLN A O 1
ATOM 2269 N N . ILE A 1 289 ? 14.144 7.298 -14.923 1.00 94.94 289 ILE A N 1
ATOM 2270 C CA . ILE A 1 289 ? 14.626 5.943 -15.256 1.00 94.94 289 ILE A CA 1
ATOM 2271 C C . ILE A 1 289 ? 15.595 6.002 -16.441 1.00 94.94 289 ILE A C 1
ATOM 2273 O O . ILE A 1 289 ? 16.640 5.344 -16.421 1.00 94.94 289 ILE A O 1
ATOM 2277 N N . ARG A 1 290 ? 15.274 6.789 -17.474 1.00 93.75 290 ARG A N 1
ATOM 2278 C CA . ARG A 1 290 ? 16.125 6.974 -18.653 1.00 93.75 290 ARG A CA 1
ATOM 2279 C C . ARG A 1 290 ? 17.468 7.579 -18.274 1.00 93.75 290 ARG A C 1
ATOM 2281 O O . ARG A 1 290 ? 18.490 7.022 -18.660 1.00 93.75 290 ARG A O 1
ATOM 2288 N N . GLU A 1 291 ? 17.468 8.705 -17.569 1.00 90.88 291 GLU A N 1
ATOM 2289 C CA . GLU A 1 291 ? 18.681 9.421 -17.166 1.00 90.88 291 GLU A CA 1
ATOM 2290 C C . GLU A 1 291 ? 19.598 8.523 -16.348 1.00 90.88 291 GLU A C 1
ATOM 2292 O O . GLU A 1 291 ? 20.774 8.377 -16.685 1.00 90.88 291 GLU A O 1
ATOM 2297 N N . TRP A 1 292 ? 19.040 7.843 -15.346 1.00 89.56 292 TRP A N 1
ATOM 2298 C CA . TRP A 1 292 ? 19.801 6.927 -14.512 1.00 89.56 292 TRP A CA 1
ATOM 2299 C C . TRP A 1 292 ? 20.351 5.741 -15.319 1.00 89.56 292 TRP A C 1
ATOM 2301 O O . TRP A 1 292 ? 21.541 5.435 -15.235 1.00 89.56 292 TRP A O 1
ATOM 2311 N N . THR A 1 293 ? 19.533 5.128 -16.186 1.00 87.88 293 THR A N 1
ATOM 2312 C CA . THR A 1 293 ? 19.977 4.021 -17.051 1.00 87.88 293 THR A CA 1
ATOM 2313 C C . THR A 1 293 ? 21.108 4.474 -17.971 1.00 87.88 293 THR A C 1
ATOM 2315 O O . THR A 1 293 ? 22.130 3.805 -18.073 1.00 87.88 293 THR A O 1
ATOM 2318 N N . VAL A 1 294 ? 20.969 5.631 -18.621 1.00 86.31 294 VAL A N 1
ATOM 2319 C CA . VAL A 1 294 ? 22.000 6.181 -19.511 1.00 86.31 294 VAL A CA 1
ATOM 2320 C C . VAL A 1 294 ? 23.271 6.517 -18.739 1.00 86.31 294 VAL A C 1
ATOM 2322 O O . VAL A 1 294 ? 24.357 6.194 -19.212 1.00 86.31 294 VAL A O 1
ATOM 2325 N N . HIS A 1 295 ? 23.161 7.109 -17.550 1.00 84.25 295 HIS A N 1
ATOM 2326 C CA . HIS A 1 295 ? 24.311 7.387 -16.694 1.00 84.25 295 HIS A CA 1
ATOM 2327 C C . HIS A 1 295 ? 25.032 6.102 -16.263 1.00 84.25 295 HIS A C 1
ATOM 2329 O O . HIS A 1 295 ? 26.264 6.072 -16.229 1.00 84.25 295 HIS A O 1
ATOM 2335 N N . LEU A 1 296 ? 24.295 5.022 -15.992 1.00 79.81 296 LEU A N 1
ATOM 2336 C CA . LEU A 1 296 ? 24.880 3.715 -15.706 1.00 79.81 296 LEU A CA 1
ATOM 2337 C C . LEU A 1 296 ? 25.641 3.156 -16.920 1.00 79.81 296 LEU A C 1
ATOM 2339 O O . LEU A 1 296 ? 26.734 2.619 -16.751 1.00 79.81 296 LEU A O 1
ATOM 2343 N N . VAL A 1 297 ? 25.098 3.307 -18.136 1.00 75.00 297 VAL A N 1
ATOM 2344 C CA . VAL A 1 297 ? 25.701 2.745 -19.360 1.00 75.00 297 VAL A CA 1
ATOM 2345 C C . VAL A 1 297 ? 26.889 3.571 -19.864 1.00 75.00 297 VAL A C 1
ATOM 2347 O O . VAL A 1 297 ? 27.913 3.019 -20.260 1.00 75.00 297 VAL A O 1
ATOM 2350 N N . VAL A 1 298 ? 26.737 4.896 -19.900 1.00 74.00 298 VAL A N 1
ATOM 2351 C CA . VAL A 1 298 ? 27.656 5.836 -20.567 1.00 74.00 298 VAL A CA 1
ATOM 2352 C C . VAL A 1 298 ? 28.645 6.470 -19.580 1.00 74.00 298 VAL A C 1
ATOM 2354 O O . VAL A 1 298 ? 29.691 6.967 -19.992 1.00 74.00 298 VAL A O 1
ATOM 2357 N N . GLY A 1 299 ? 28.349 6.447 -18.275 1.00 66.50 299 GLY A N 1
ATOM 2358 C CA . GLY A 1 299 ? 29.148 7.099 -17.236 1.00 66.50 299 GLY A CA 1
ATOM 2359 C C . GLY A 1 299 ? 30.624 6.675 -17.217 1.00 66.50 299 GLY A C 1
ATOM 2360 O O . GLY A 1 299 ? 30.959 5.484 -17.260 1.00 66.50 299 GLY A O 1
ATOM 2361 N N . ASN A 1 300 ? 31.503 7.683 -17.128 1.00 52.53 300 ASN A N 1
ATOM 2362 C CA . ASN A 1 300 ? 32.960 7.565 -17.227 1.00 52.53 300 ASN A CA 1
ATOM 2363 C C . ASN A 1 300 ? 33.555 6.553 -16.228 1.00 52.53 300 ASN A C 1
ATOM 2365 O O . ASN A 1 300 ? 33.150 6.459 -15.071 1.00 52.53 300 ASN A O 1
ATOM 2369 N N . GLN A 1 301 ? 34.551 5.801 -16.697 1.00 52.34 301 GLN A N 1
ATOM 2370 C CA . GLN A 1 301 ? 35.157 4.640 -16.030 1.00 52.34 301 GLN A CA 1
ATOM 2371 C C . GLN A 1 301 ? 36.105 4.977 -14.858 1.00 52.34 301 GLN A C 1
ATOM 2373 O O . GLN A 1 301 ? 36.659 4.061 -14.259 1.00 52.34 301 GLN A O 1
ATOM 2378 N N . SER A 1 302 ? 36.329 6.255 -14.532 1.00 42.44 302 SER A N 1
ATOM 2379 C CA . SER A 1 302 ? 37.523 6.687 -13.784 1.00 42.44 302 SER A CA 1
ATOM 2380 C C . SER A 1 302 ? 37.300 7.196 -12.356 1.00 42.44 302 SER A C 1
ATOM 2382 O O . SER A 1 302 ? 38.278 7.547 -11.703 1.00 42.44 302 SER A O 1
ATOM 2384 N N . SER A 1 303 ? 36.072 7.245 -11.834 1.00 41.06 303 SER A N 1
ATOM 2385 C CA . SER A 1 303 ? 35.821 7.710 -10.460 1.00 41.06 303 SER A CA 1
ATOM 2386 C C . SER A 1 303 ? 35.076 6.659 -9.639 1.00 41.06 303 SER A C 1
ATOM 2388 O O . SER A 1 303 ? 33.851 6.607 -9.664 1.00 41.06 303 SER A O 1
ATOM 2390 N N . GLN A 1 304 ? 35.876 5.868 -8.916 1.00 46.97 304 GLN A N 1
ATOM 2391 C CA . GLN A 1 304 ? 35.546 5.055 -7.740 1.00 46.97 304 GLN A CA 1
ATOM 2392 C C . GLN A 1 304 ? 34.517 3.925 -7.920 1.00 46.97 304 GLN A C 1
ATOM 2394 O O . GLN A 1 304 ? 33.600 3.958 -8.736 1.00 46.97 304 GLN A O 1
ATOM 2399 N N . THR A 1 305 ? 34.728 2.864 -7.145 1.00 51.12 305 THR A N 1
ATOM 2400 C CA . THR A 1 305 ? 33.784 1.782 -6.853 1.00 51.12 305 THR A CA 1
ATOM 2401 C C . THR A 1 305 ? 32.427 2.371 -6.475 1.00 51.12 305 THR A C 1
ATOM 2403 O O . THR A 1 305 ? 32.193 2.679 -5.311 1.00 51.12 305 THR A O 1
ATOM 2406 N N . LYS A 1 306 ? 31.553 2.586 -7.469 1.00 61.09 306 LYS A N 1
ATOM 2407 C CA . LYS A 1 306 ? 30.177 3.026 -7.234 1.00 61.09 306 LYS A CA 1
ATOM 2408 C C . LYS A 1 306 ? 29.536 2.055 -6.250 1.00 61.09 306 LYS A C 1
ATOM 2410 O O . LYS A 1 306 ? 29.575 0.842 -6.457 1.00 61.09 306 LYS A O 1
ATOM 2415 N N . ASP A 1 307 ? 28.976 2.611 -5.194 1.00 76.12 307 ASP A N 1
ATOM 2416 C CA . ASP A 1 307 ? 28.271 1.878 -4.162 1.00 76.12 307 ASP A CA 1
ATOM 2417 C C . ASP A 1 307 ? 27.013 1.228 -4.756 1.00 76.12 307 ASP A C 1
ATOM 2419 O O . ASP A 1 307 ? 26.008 1.888 -5.009 1.00 76.12 307 ASP A O 1
ATOM 2423 N N . MET A 1 308 ? 27.092 -0.072 -5.052 1.00 81.25 308 MET A N 1
ATOM 2424 C CA . MET A 1 308 ? 26.030 -0.807 -5.753 1.00 81.25 308 MET A CA 1
ATOM 2425 C C . MET A 1 308 ? 24.783 -1.042 -4.903 1.00 81.25 308 MET A C 1
ATOM 2427 O O . MET A 1 308 ? 23.764 -1.466 -5.447 1.00 81.25 308 MET A O 1
ATOM 2431 N N . TYR A 1 309 ? 24.853 -0.761 -3.602 1.00 86.06 309 TYR A N 1
ATOM 2432 C CA . TYR A 1 309 ? 23.695 -0.777 -2.725 1.00 86.06 309 TYR A CA 1
ATOM 2433 C C . TYR A 1 309 ? 23.109 0.632 -2.584 1.00 86.06 309 TYR A C 1
ATOM 2435 O O . TYR A 1 309 ? 21.930 0.833 -2.884 1.00 86.06 309 TYR A O 1
ATOM 2443 N N . ASN A 1 310 ? 23.923 1.626 -2.211 1.00 85.69 310 ASN A N 1
ATOM 2444 C CA . ASN A 1 310 ? 23.420 2.974 -1.938 1.00 85.69 310 ASN A CA 1
ATOM 2445 C C . ASN A 1 310 ? 23.058 3.773 -3.196 1.00 85.69 310 ASN A C 1
ATOM 2447 O O . ASN A 1 310 ? 22.184 4.626 -3.098 1.00 85.69 310 ASN A O 1
ATOM 2451 N N . ASP A 1 311 ? 23.654 3.516 -4.366 1.00 86.94 311 ASP A N 1
ATOM 2452 C CA . ASP A 1 311 ? 23.316 4.252 -5.599 1.00 86.94 311 ASP A CA 1
ATOM 2453 C C . ASP A 1 311 ? 21.882 3.923 -6.077 1.00 86.94 311 ASP A C 1
ATOM 2455 O O . ASP A 1 311 ? 21.039 4.824 -6.088 1.00 86.94 311 ASP A O 1
ATOM 2459 N N . PRO A 1 312 ? 21.495 2.652 -6.341 1.00 86.94 312 PRO A N 1
ATOM 2460 C CA . PRO A 1 312 ? 20.111 2.342 -6.718 1.00 86.94 312 PRO A CA 1
ATOM 2461 C C . PRO A 1 312 ? 19.090 2.664 -5.615 1.00 86.94 312 PRO A C 1
ATOM 2463 O O . PRO A 1 312 ? 17.949 3.019 -5.923 1.00 86.94 312 PRO A O 1
ATOM 2466 N N . LEU A 1 313 ? 19.485 2.537 -4.341 1.00 89.00 313 LEU A N 1
ATOM 2467 C CA . LEU A 1 313 ? 18.636 2.845 -3.190 1.00 89.00 313 LEU A CA 1
ATOM 2468 C C . LEU A 1 313 ? 18.419 4.357 -3.024 1.00 89.00 313 LEU A C 1
ATOM 2470 O O . LEU A 1 313 ? 17.285 4.801 -2.842 1.00 89.00 313 LEU A O 1
ATOM 2474 N N . GLY A 1 314 ? 19.488 5.147 -3.117 1.00 87.25 314 GLY A N 1
ATOM 2475 C CA . GLY A 1 314 ? 19.473 6.606 -3.013 1.00 87.25 314 GLY A CA 1
ATOM 2476 C C . GLY A 1 314 ? 18.720 7.259 -4.169 1.00 87.25 314 GLY A C 1
ATOM 2477 O O . GLY A 1 314 ? 17.920 8.169 -3.947 1.00 87.25 314 GLY A O 1
ATOM 2478 N N . GLU A 1 315 ? 18.880 6.719 -5.378 1.00 89.88 315 GLU A N 1
ATOM 2479 C CA . GLU A 1 315 ? 18.126 7.116 -6.575 1.00 89.88 315 GLU A CA 1
ATOM 2480 C C . GLU A 1 315 ? 16.694 6.567 -6.602 1.00 89.88 315 GLU A C 1
ATOM 2482 O O . GLU A 1 315 ? 15.895 6.942 -7.462 1.00 89.88 315 GLU A O 1
ATOM 2487 N N . ARG A 1 316 ? 16.337 5.709 -5.637 1.00 92.88 316 ARG A N 1
ATOM 2488 C CA . ARG A 1 316 ? 15.001 5.118 -5.471 1.00 92.88 316 ARG A CA 1
ATOM 2489 C C . ARG A 1 316 ? 14.525 4.393 -6.721 1.00 92.88 316 ARG A C 1
ATOM 2491 O O . ARG A 1 316 ? 13.361 4.483 -7.103 1.00 92.88 316 ARG A O 1
ATOM 2498 N N . LEU A 1 317 ? 15.427 3.660 -7.366 1.00 94.06 317 LEU A N 1
ATOM 2499 C CA . LEU A 1 317 ? 15.166 3.048 -8.664 1.00 94.06 317 LEU A CA 1
ATOM 2500 C C . LEU A 1 317 ? 13.900 2.178 -8.645 1.00 94.06 317 LEU A C 1
ATOM 2502 O O . LEU A 1 317 ? 13.024 2.339 -9.489 1.00 94.06 317 LEU A O 1
ATOM 2506 N N . SER A 1 318 ? 13.773 1.307 -7.644 1.00 95.94 318 SER A N 1
ATOM 2507 C CA . SER A 1 318 ? 12.593 0.456 -7.450 1.00 95.94 318 SER A CA 1
ATOM 2508 C C . SER A 1 318 ? 11.298 1.258 -7.245 1.00 95.94 318 SER A C 1
ATOM 2510 O O . SER A 1 318 ? 10.273 0.912 -7.829 1.00 95.94 318 SER A O 1
ATOM 2512 N N . GLU A 1 319 ? 11.339 2.369 -6.496 1.00 96.00 319 GLU A N 1
ATOM 2513 C CA . GLU A 1 319 ? 10.199 3.288 -6.311 1.00 96.00 319 GLU A CA 1
ATOM 2514 C C . GLU A 1 319 ? 9.749 3.855 -7.666 1.00 96.00 319 GLU A C 1
ATOM 2516 O O . GLU A 1 319 ? 8.579 3.745 -8.012 1.00 96.00 319 GLU A O 1
ATOM 2521 N N . ARG A 1 320 ? 10.689 4.317 -8.504 1.00 96.38 320 ARG A N 1
ATOM 2522 C CA . ARG A 1 320 ? 10.388 4.849 -9.849 1.00 96.38 320 ARG A CA 1
ATOM 2523 C C . ARG A 1 320 ? 9.743 3.805 -10.764 1.00 96.38 320 ARG A C 1
ATOM 2525 O O . ARG A 1 320 ? 8.795 4.106 -11.490 1.00 96.38 320 ARG A O 1
ATOM 2532 N N . PHE A 1 321 ? 10.238 2.564 -10.735 1.00 97.75 321 PHE A N 1
ATOM 2533 C CA . PHE A 1 321 ? 9.644 1.458 -11.494 1.00 97.75 321 PHE A CA 1
ATOM 2534 C C . PHE A 1 321 ? 8.254 1.075 -10.960 1.00 97.75 321 PHE A C 1
ATOM 2536 O O . PHE A 1 321 ? 7.339 0.842 -11.753 1.00 97.75 321 PHE A O 1
ATOM 2543 N N . ASN A 1 322 ? 8.065 1.058 -9.638 1.00 97.62 322 ASN A N 1
ATOM 2544 C CA . ASN A 1 322 ? 6.756 0.856 -9.021 1.00 97.62 322 ASN A CA 1
ATOM 2545 C C . ASN A 1 322 ? 5.768 1.958 -9.431 1.00 97.62 322 ASN A C 1
ATOM 2547 O O . ASN A 1 322 ? 4.671 1.642 -9.885 1.00 97.62 322 ASN A O 1
ATOM 2551 N N . ASP A 1 323 ? 6.155 3.228 -9.338 1.00 96.06 323 ASP A N 1
ATOM 2552 C CA . ASP A 1 323 ? 5.303 4.374 -9.671 1.00 96.06 323 ASP A CA 1
ATOM 2553 C C . ASP A 1 323 ? 4.916 4.368 -11.156 1.00 96.06 323 ASP A C 1
ATOM 2555 O O . ASP A 1 323 ? 3.747 4.557 -11.504 1.00 96.06 323 ASP A O 1
ATOM 2559 N N . ALA A 1 324 ? 5.864 4.055 -12.050 1.00 95.56 324 ALA A N 1
ATOM 2560 C CA . ALA A 1 324 ? 5.581 3.877 -13.473 1.00 95.56 324 ALA A CA 1
ATOM 2561 C C . ALA A 1 324 ? 4.578 2.734 -13.717 1.00 95.56 324 ALA A C 1
ATOM 2563 O O . ALA A 1 324 ? 3.619 2.902 -14.474 1.00 95.56 324 ALA A O 1
ATOM 2564 N N . SER A 1 325 ? 4.754 1.592 -13.043 1.00 95.62 325 SER A N 1
ATOM 2565 C CA . SER A 1 325 ? 3.809 0.470 -13.094 1.00 95.62 325 SER A CA 1
ATOM 2566 C C . SER A 1 325 ? 2.407 0.882 -12.636 1.00 95.62 325 SER A C 1
ATOM 2568 O O . SER A 1 325 ? 1.434 0.591 -13.339 1.00 95.62 325 SER A O 1
ATOM 2570 N N . LEU A 1 326 ? 2.295 1.584 -11.503 1.00 93.25 326 LEU A N 1
ATOM 2571 C CA . LEU A 1 326 ? 1.022 2.042 -10.947 1.00 93.25 326 LEU A CA 1
ATOM 2572 C C . LEU A 1 326 ? 0.329 3.048 -11.872 1.00 93.25 326 LEU A C 1
ATOM 2574 O O . LEU A 1 326 ? -0.848 2.871 -12.178 1.00 93.25 326 LEU A O 1
ATOM 2578 N N . CYS A 1 327 ? 1.056 4.039 -12.397 1.00 91.00 327 CYS A N 1
ATOM 2579 C CA . CYS A 1 327 ? 0.513 5.004 -13.359 1.00 91.00 327 CYS A CA 1
ATOM 2580 C C . CYS A 1 327 ? -0.088 4.318 -14.596 1.00 91.00 327 CYS A C 1
ATOM 2582 O O . CYS A 1 327 ? -1.151 4.707 -15.083 1.00 91.00 327 CYS A O 1
ATOM 2584 N N . LEU A 1 328 ? 0.584 3.284 -15.113 1.00 88.94 328 LEU A N 1
ATOM 2585 C CA . LEU A 1 328 ? 0.102 2.522 -16.266 1.00 88.94 328 LEU A CA 1
ATOM 2586 C C . LEU A 1 328 ? -1.150 1.689 -15.932 1.00 88.94 328 LEU A C 1
ATOM 2588 O O . LEU A 1 328 ? -2.025 1.577 -16.787 1.00 88.94 328 LEU A O 1
ATOM 2592 N N . ARG A 1 329 ? -1.274 1.151 -14.707 1.00 86.75 329 ARG A N 1
ATOM 2593 C CA . ARG A 1 329 ? -2.478 0.415 -14.254 1.00 86.75 329 ARG A CA 1
ATOM 2594 C C . ARG A 1 329 ? -3.669 1.320 -14.031 1.00 86.75 329 ARG A C 1
ATOM 2596 O O . ARG A 1 329 ? -4.769 0.947 -14.399 1.00 86.75 329 ARG A O 1
ATOM 2603 N N . GLU A 1 330 ? -3.468 2.509 -13.477 1.00 79.69 330 GLU A N 1
ATOM 2604 C CA . GLU A 1 330 ? -4.575 3.456 -13.292 1.00 79.69 330 GLU A CA 1
ATOM 2605 C C . GLU A 1 330 ? -5.136 3.947 -14.632 1.00 79.69 330 GLU A C 1
ATOM 2607 O O . GLU A 1 330 ? -6.333 4.181 -14.763 1.00 79.69 330 GLU A O 1
ATOM 2612 N N . ARG A 1 331 ? -4.291 4.032 -15.666 1.00 72.44 331 ARG A N 1
ATOM 2613 C CA . ARG A 1 331 ? -4.719 4.321 -17.045 1.00 72.44 331 ARG A CA 1
ATOM 2614 C C . ARG A 1 331 ? -5.410 3.144 -17.737 1.00 72.44 331 ARG A C 1
ATOM 2616 O O . ARG A 1 331 ? -6.074 3.342 -18.750 1.00 72.44 331 ARG A O 1
ATOM 2623 N N . TYR A 1 332 ? -5.232 1.937 -17.210 1.00 67.31 332 TYR A N 1
ATOM 2624 C CA . TYR A 1 332 ? -5.777 0.679 -17.709 1.00 67.31 332 TYR A CA 1
ATOM 2625 C C . TYR A 1 332 ? -6.475 -0.047 -16.551 1.00 67.31 332 TYR A C 1
ATOM 2627 O O . TYR A 1 332 ? -6.093 -1.152 -16.172 1.00 67.31 332 TYR A O 1
ATOM 2635 N N . GLN A 1 333 ? -7.456 0.592 -15.905 1.00 57.03 333 GLN A N 1
ATOM 2636 C CA . GLN A 1 333 ? -8.276 -0.150 -14.951 1.00 57.03 333 GLN A CA 1
ATOM 2637 C C . GLN A 1 333 ? -9.005 -1.252 -15.738 1.00 57.03 333 GLN A C 1
ATOM 2639 O O . GLN A 1 333 ? -9.661 -0.961 -16.732 1.00 57.03 333 GLN A O 1
ATOM 2644 N N . ASP A 1 334 ? -8.841 -2.512 -15.308 1.00 44.53 334 ASP A N 1
ATOM 2645 C CA . ASP A 1 334 ? -9.339 -3.771 -15.909 1.00 44.53 334 ASP A CA 1
ATOM 2646 C C . ASP A 1 334 ? -10.881 -3.837 -16.086 1.00 44.53 334 ASP A C 1
ATOM 2648 O O . ASP A 1 334 ? -11.444 -4.893 -16.389 1.00 44.53 334 ASP A O 1
ATOM 2652 N N . THR A 1 335 ? -11.606 -2.731 -15.914 1.00 41.19 335 THR A N 1
ATOM 2653 C CA . THR A 1 335 ? -12.958 -2.610 -16.442 1.00 41.19 335 THR A CA 1
ATOM 2654 C C . THR A 1 335 ? -12.849 -2.570 -17.959 1.00 41.19 335 THR A C 1
ATOM 2656 O O . THR A 1 335 ? -12.192 -1.708 -18.532 1.00 41.19 335 THR A O 1
ATOM 2659 N N . ALA A 1 336 ? -13.484 -3.529 -18.629 1.00 36.75 336 ALA A N 1
ATOM 2660 C CA . ALA A 1 336 ? -13.758 -3.453 -20.053 1.00 36.75 336 ALA A CA 1
ATOM 2661 C C . ALA A 1 336 ? -14.548 -2.163 -20.325 1.00 36.75 336 ALA A C 1
ATOM 2663 O O . ALA A 1 336 ? -15.775 -2.166 -20.302 1.00 36.75 336 ALA A O 1
ATOM 2664 N N . ILE A 1 337 ? -13.850 -1.042 -20.509 1.00 39.91 337 ILE A N 1
ATOM 2665 C CA . ILE A 1 337 ? -14.438 0.163 -21.070 1.00 39.91 337 ILE A CA 1
ATOM 2666 C C . ILE A 1 337 ? -14.849 -0.283 -22.465 1.00 39.91 337 ILE A C 1
ATOM 2668 O O . ILE A 1 337 ? -13.990 -0.700 -23.252 1.00 39.91 337 ILE A O 1
ATOM 2672 N N . SER A 1 338 ? -16.157 -0.298 -22.740 1.00 40.66 338 SER A N 1
ATOM 2673 C CA . SER A 1 338 ? -16.621 -0.561 -24.096 1.00 40.66 338 SER A CA 1
ATOM 2674 C C . SER A 1 338 ? -15.832 0.366 -25.025 1.00 40.66 338 SER A C 1
ATOM 2676 O O . SER A 1 338 ? -15.608 1.521 -24.659 1.00 40.66 338 SER A O 1
ATOM 2678 N N . PRO A 1 339 ? -15.383 -0.071 -26.212 1.00 46.75 339 PRO A N 1
ATOM 2679 C CA . PRO A 1 339 ? -14.758 0.830 -27.181 1.00 46.75 339 PRO A CA 1
ATOM 2680 C C . PRO A 1 339 ? -15.575 2.113 -27.433 1.00 46.75 339 PRO A C 1
ATOM 2682 O O . PRO A 1 339 ? -15.000 3.139 -27.803 1.00 46.75 339 PRO A O 1
ATOM 2685 N N . ASP A 1 340 ? -16.886 2.043 -27.181 1.00 44.38 340 ASP A N 1
ATOM 2686 C CA . ASP A 1 340 ? -17.866 3.128 -27.269 1.00 44.38 340 ASP A CA 1
ATOM 2687 C C . ASP A 1 340 ? -17.850 4.102 -26.068 1.00 44.38 340 ASP A C 1
ATOM 2689 O O . ASP A 1 340 ? -18.274 5.246 -26.209 1.00 44.38 340 ASP A O 1
ATOM 2693 N N . ASP A 1 341 ? -17.318 3.691 -24.911 1.00 40.97 341 ASP A N 1
ATOM 2694 C CA . ASP A 1 341 ? -17.232 4.482 -23.670 1.00 40.97 341 ASP A CA 1
ATOM 2695 C C . ASP A 1 341 ? -15.879 5.217 -23.525 1.00 40.97 341 ASP A C 1
ATOM 2697 O O . ASP A 1 341 ? -15.669 6.003 -22.595 1.00 40.97 341 ASP A O 1
ATOM 2701 N N . ILE A 1 342 ? -14.932 4.980 -24.444 1.00 54.12 342 ILE A N 1
ATOM 2702 C CA . ILE A 1 342 ? -13.647 5.689 -24.481 1.00 54.12 342 ILE A CA 1
ATOM 2703 C C . ILE A 1 342 ? -13.853 7.043 -25.164 1.00 54.12 342 ILE A C 1
ATOM 2705 O O . ILE A 1 342 ? -13.914 7.131 -26.394 1.00 54.12 342 ILE A O 1
ATOM 2709 N N . THR A 1 343 ? -13.886 8.115 -24.373 1.00 57.75 343 THR A N 1
ATOM 2710 C CA . THR A 1 343 ? -13.889 9.480 -24.913 1.00 57.75 343 THR A CA 1
ATOM 2711 C C . THR A 1 343 ? -12.636 9.741 -25.772 1.00 57.75 343 THR A C 1
ATOM 2713 O O . THR A 1 343 ? -11.582 9.132 -25.545 1.00 57.75 343 THR A O 1
ATOM 2716 N N . PRO A 1 344 ? -12.696 10.640 -26.770 1.00 59.00 344 PRO A N 1
ATOM 2717 C CA . PRO A 1 344 ? -11.527 11.029 -27.564 1.00 59.00 344 PRO A CA 1
ATOM 2718 C C . PRO A 1 344 ? -10.332 11.491 -26.713 1.00 59.00 344 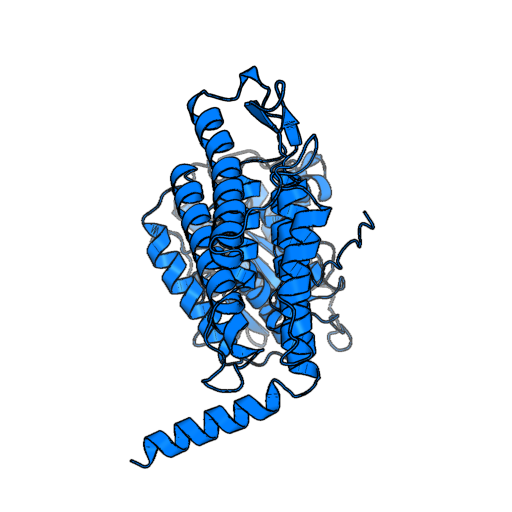PRO A C 1
ATOM 2720 O O . PRO A 1 344 ? -9.184 11.186 -27.041 1.00 59.00 344 PRO A O 1
ATOM 2723 N N . GLU A 1 345 ? -10.599 12.167 -25.597 1.00 58.47 345 GLU A N 1
ATOM 2724 C CA . GLU A 1 345 ? -9.604 12.626 -24.628 1.00 58.47 345 GLU A CA 1
ATOM 2725 C C . GLU A 1 345 ? -8.907 11.439 -23.946 1.00 58.47 345 GLU A C 1
ATOM 2727 O O . GLU A 1 345 ? -7.677 11.355 -23.964 1.00 58.47 345 GLU A O 1
ATOM 2732 N N . ASN A 1 346 ? -9.675 10.456 -23.462 1.00 55.00 346 ASN A N 1
ATOM 2733 C CA . ASN A 1 346 ? -9.131 9.231 -22.872 1.00 55.00 346 ASN A CA 1
ATOM 2734 C C . ASN A 1 346 ? -8.319 8.437 -23.904 1.00 55.00 346 ASN A C 1
ATOM 2736 O O . ASN A 1 346 ? -7.247 7.925 -23.592 1.00 55.00 346 ASN A O 1
ATOM 2740 N N . ARG A 1 347 ? -8.769 8.382 -25.166 1.00 60.47 347 ARG A N 1
ATOM 2741 C CA . ARG A 1 347 ? -8.026 7.734 -26.261 1.00 60.47 347 ARG A CA 1
ATOM 2742 C C . ARG A 1 347 ? -6.672 8.407 -26.509 1.00 60.47 347 ARG A C 1
ATOM 2744 O O . ARG A 1 347 ? -5.681 7.716 -26.748 1.00 60.47 347 ARG A O 1
ATOM 2751 N N . MET A 1 348 ? -6.612 9.736 -26.439 1.00 62.59 348 MET A N 1
ATOM 2752 C CA . MET A 1 348 ? -5.368 10.496 -26.581 1.00 62.59 348 MET A CA 1
ATOM 2753 C C . MET A 1 348 ? -4.414 10.246 -25.406 1.00 62.59 348 MET A C 1
ATOM 2755 O O . MET A 1 348 ? -3.217 10.045 -25.619 1.00 62.59 348 MET A O 1
ATOM 2759 N N . GLU A 1 349 ? -4.918 10.191 -24.175 1.00 60.44 349 GLU A N 1
ATOM 2760 C CA . GLU A 1 349 ? -4.106 9.913 -22.984 1.00 60.44 349 GLU A CA 1
ATOM 2761 C C . GLU A 1 349 ? -3.596 8.461 -22.936 1.00 60.44 349 GLU A C 1
ATOM 2763 O O . GLU A 1 349 ? -2.415 8.227 -22.657 1.00 60.44 349 GLU A O 1
ATOM 2768 N N . ILE A 1 350 ? -4.436 7.494 -23.318 1.00 60.09 350 ILE A N 1
ATOM 2769 C CA . ILE A 1 350 ? -4.083 6.078 -23.525 1.00 60.09 350 ILE A CA 1
ATOM 2770 C C . ILE A 1 350 ? -3.019 5.957 -24.626 1.00 60.09 350 ILE A C 1
ATOM 2772 O O . ILE A 1 350 ? -1.999 5.294 -24.451 1.00 60.09 350 ILE A O 1
ATOM 2776 N N . SER A 1 351 ? -3.167 6.660 -25.750 1.00 65.69 351 SER A N 1
ATOM 2777 C CA . SER A 1 351 ? -2.118 6.694 -26.777 1.00 65.69 351 SER A CA 1
ATOM 2778 C C . SER A 1 351 ? -0.828 7.357 -26.273 1.00 65.69 351 SER A C 1
ATOM 2780 O O . SER A 1 351 ? 0.264 7.015 -26.736 1.00 65.69 351 SER A O 1
ATOM 2782 N N . THR A 1 352 ? -0.931 8.294 -25.328 1.00 75.31 352 THR A N 1
ATOM 2783 C CA . THR A 1 352 ? 0.216 9.013 -24.763 1.00 75.31 352 THR A CA 1
ATOM 2784 C C . THR A 1 352 ? 1.051 8.105 -23.862 1.00 75.31 352 THR A C 1
ATOM 2786 O O . THR A 1 352 ? 2.269 8.109 -24.001 1.00 75.31 352 THR A O 1
ATOM 2789 N N . GLY A 1 353 ? 0.440 7.261 -23.022 1.00 78.19 353 GLY A N 1
ATOM 2790 C CA . GLY A 1 353 ? 1.164 6.306 -22.165 1.00 78.19 353 GLY A CA 1
ATOM 2791 C C . GLY A 1 353 ? 2.090 5.359 -22.932 1.00 78.19 353 GLY A C 1
ATOM 2792 O O . GLY A 1 353 ? 3.286 5.289 -22.651 1.00 78.19 353 GLY A O 1
ATOM 2793 N N . GLY A 1 354 ? 1.574 4.688 -23.964 1.00 80.12 354 GLY A N 1
ATOM 2794 C CA . GLY A 1 354 ? 2.403 3.816 -24.803 1.00 80.12 354 GLY A CA 1
ATOM 2795 C C . GLY A 1 354 ? 3.483 4.577 -25.571 1.00 80.12 354 GLY A C 1
ATOM 2796 O O . GLY A 1 354 ? 4.615 4.107 -25.677 1.00 80.12 354 GLY A O 1
ATOM 2797 N N . MET A 1 355 ? 3.173 5.789 -26.046 1.00 81.75 355 MET A N 1
ATOM 2798 C CA . MET A 1 355 ? 4.156 6.666 -26.689 1.00 81.75 355 MET A CA 1
ATOM 2799 C C . MET A 1 355 ? 5.279 7.078 -25.725 1.00 81.75 355 MET A C 1
ATOM 2801 O O . MET A 1 355 ? 6.435 7.166 -26.134 1.00 81.75 355 MET A O 1
ATOM 2805 N N . GLN A 1 356 ? 4.973 7.315 -24.449 1.00 88.94 356 GLN A N 1
ATOM 2806 C CA . GLN A 1 356 ? 5.964 7.629 -23.417 1.00 88.94 356 GLN A CA 1
ATOM 2807 C C . GLN A 1 356 ? 6.904 6.437 -23.180 1.00 88.94 356 GLN A C 1
ATOM 2809 O O . GLN A 1 356 ? 8.122 6.605 -23.211 1.00 88.94 356 GLN A O 1
ATOM 2814 N N . CYS A 1 357 ? 6.372 5.216 -23.066 1.00 89.81 357 CYS A N 1
ATOM 2815 C CA . CYS A 1 357 ? 7.185 3.998 -22.957 1.00 89.81 357 CYS A CA 1
ATOM 2816 C C . CYS A 1 357 ? 8.021 3.727 -24.224 1.00 89.81 357 CYS A C 1
ATOM 2818 O O . CYS A 1 357 ? 9.180 3.320 -24.139 1.00 89.81 357 CYS A O 1
ATOM 2820 N N . TYR A 1 358 ? 7.476 4.013 -25.409 1.00 86.44 358 TYR A N 1
ATOM 2821 C CA . TYR A 1 358 ? 8.222 3.956 -26.668 1.00 86.44 358 TYR A CA 1
ATOM 2822 C C . TYR A 1 358 ? 9.379 4.971 -26.691 1.00 86.44 358 TYR A C 1
ATOM 2824 O O . TYR A 1 358 ? 10.503 4.644 -27.084 1.00 86.44 358 TYR A O 1
ATOM 2832 N N . LYS A 1 359 ? 9.136 6.209 -26.240 1.00 89.12 359 LYS A N 1
ATOM 2833 C CA . LYS A 1 359 ? 10.160 7.261 -26.117 1.00 89.12 359 LYS A CA 1
ATOM 2834 C C . LYS A 1 359 ? 11.238 6.899 -25.101 1.00 89.12 359 LYS A C 1
ATOM 2836 O O . LYS A 1 359 ? 12.408 7.151 -25.372 1.00 89.12 359 LYS A O 1
ATOM 2841 N N . LEU A 1 360 ? 10.872 6.269 -23.985 1.00 92.56 360 LEU A N 1
ATOM 2842 C CA . LEU A 1 360 ? 11.824 5.712 -23.025 1.00 92.56 360 LEU A CA 1
ATOM 2843 C C . LEU A 1 360 ? 12.762 4.715 -23.712 1.00 92.56 360 LEU A C 1
ATOM 2845 O O . LEU A 1 360 ? 13.977 4.918 -23.714 1.00 92.56 360 LEU A O 1
ATOM 2849 N N . LEU A 1 361 ? 12.198 3.675 -24.338 1.00 91.12 361 LEU A N 1
ATOM 2850 C CA . LEU A 1 361 ? 12.968 2.632 -25.015 1.00 91.12 361 LEU A CA 1
ATOM 2851 C C . LEU A 1 361 ? 13.889 3.240 -26.075 1.00 91.12 361 LEU A C 1
ATOM 2853 O O . LEU A 1 361 ? 15.101 3.036 -26.060 1.00 91.12 361 LEU A O 1
ATOM 2857 N N . THR A 1 362 ? 13.326 4.020 -26.996 1.00 89.06 362 THR A N 1
ATOM 2858 C CA . THR A 1 362 ? 14.103 4.621 -28.085 1.00 89.06 362 THR A CA 1
ATOM 2859 C C . THR A 1 362 ? 15.143 5.615 -27.577 1.00 89.06 362 THR A C 1
ATOM 2861 O O . THR A 1 362 ? 16.253 5.632 -28.102 1.00 89.06 362 THR A O 1
ATOM 2864 N N . GLY A 1 363 ? 14.836 6.387 -26.534 1.00 88.62 363 GLY A N 1
ATOM 2865 C CA . GLY A 1 363 ? 15.750 7.330 -25.900 1.00 88.62 363 GLY A CA 1
ATOM 2866 C C . GLY A 1 363 ? 16.949 6.648 -25.247 1.00 88.62 363 GLY A C 1
ATOM 2867 O O . GLY A 1 363 ? 18.078 7.096 -25.452 1.00 88.62 363 GLY A O 1
ATOM 2868 N N . ILE A 1 364 ? 16.726 5.547 -24.520 1.00 90.44 364 ILE A N 1
ATOM 2869 C CA . ILE A 1 364 ? 17.802 4.733 -23.937 1.00 90.44 364 ILE A CA 1
ATOM 2870 C C . ILE A 1 364 ? 18.652 4.121 -25.055 1.00 90.44 364 ILE A C 1
ATOM 2872 O O . ILE A 1 364 ? 19.862 4.329 -25.087 1.00 90.44 364 ILE A O 1
ATOM 2876 N N . ILE A 1 365 ? 18.039 3.440 -26.030 1.00 89.19 365 ILE A N 1
ATOM 2877 C CA . ILE A 1 365 ? 18.786 2.781 -27.115 1.00 89.19 365 ILE A CA 1
ATOM 2878 C C . ILE A 1 365 ? 19.576 3.783 -27.966 1.00 89.19 365 ILE A C 1
ATOM 2880 O O . ILE A 1 365 ? 20.710 3.498 -28.351 1.00 89.19 365 ILE A O 1
ATOM 2884 N N . CYS A 1 366 ? 19.032 4.975 -28.226 1.00 87.44 366 CYS A N 1
ATOM 2885 C CA . CYS A 1 366 ? 19.751 6.047 -28.914 1.00 87.44 366 CYS A CA 1
ATOM 2886 C C . CYS A 1 366 ? 20.976 6.531 -28.132 1.00 87.44 366 CYS A C 1
ATOM 2888 O O . CYS A 1 366 ? 22.035 6.705 -28.731 1.00 87.44 366 CYS A O 1
ATOM 2890 N N . ALA A 1 367 ? 20.850 6.725 -26.818 1.00 86.69 367 ALA A N 1
ATOM 2891 C CA . ALA A 1 367 ? 21.968 7.148 -25.979 1.00 86.69 367 ALA A CA 1
ATOM 2892 C C . ALA A 1 367 ? 23.066 6.076 -25.912 1.00 86.69 367 ALA A C 1
ATOM 2894 O O . ALA A 1 367 ? 24.249 6.386 -26.014 1.00 86.69 367 ALA A O 1
ATOM 2895 N N . ILE A 1 368 ? 22.665 4.809 -25.820 1.00 83.31 368 ILE A N 1
ATOM 2896 C CA . ILE A 1 368 ? 23.569 3.664 -25.749 1.00 83.31 368 ILE A CA 1
ATOM 2897 C C . ILE A 1 368 ? 24.335 3.444 -27.062 1.00 83.31 368 ILE A C 1
ATOM 2899 O O . ILE A 1 368 ? 25.546 3.229 -27.061 1.00 83.31 368 ILE A O 1
ATOM 2903 N N . ARG A 1 369 ? 23.639 3.464 -28.206 1.00 82.62 369 ARG A N 1
ATOM 2904 C CA . ARG A 1 369 ? 24.247 3.142 -29.510 1.00 82.62 369 ARG A CA 1
ATOM 2905 C C . ARG A 1 369 ? 25.125 4.271 -30.062 1.00 82.62 369 ARG A C 1
ATOM 2907 O O . ARG A 1 369 ? 25.885 4.041 -31.008 1.00 82.62 369 ARG A O 1
ATOM 2914 N N . GLY A 1 370 ? 24.953 5.496 -29.558 1.00 77.12 370 GLY A N 1
ATOM 2915 C CA . GLY A 1 370 ? 25.480 6.710 -30.176 1.00 77.12 370 GLY A CA 1
ATOM 2916 C C . GLY A 1 370 ? 25.046 6.817 -31.643 1.00 77.12 370 GLY A C 1
ATOM 2917 O O . GLY A 1 370 ? 23.857 6.902 -31.953 1.00 77.12 370 GLY A O 1
ATOM 2918 N N . HIS A 1 371 ? 26.013 6.756 -32.563 1.00 62.09 371 HIS A N 1
ATOM 2919 C CA . HIS A 1 371 ? 25.786 6.843 -34.014 1.00 62.09 371 HIS A CA 1
ATOM 2920 C C . HIS A 1 371 ? 25.574 5.492 -34.727 1.00 62.09 371 HIS A C 1
ATOM 2922 O O . HIS A 1 371 ? 25.359 5.470 -35.941 1.00 62.09 371 HIS A O 1
ATOM 2928 N N . ARG A 1 372 ? 25.644 4.351 -34.025 1.00 69.31 372 ARG A N 1
ATOM 2929 C CA . ARG A 1 372 ? 25.501 3.024 -34.651 1.00 69.31 372 ARG A CA 1
ATOM 2930 C C . ARG A 1 372 ? 24.051 2.765 -35.074 1.00 69.31 372 ARG A C 1
ATOM 2932 O O . ARG A 1 372 ? 23.115 3.063 -34.334 1.00 69.31 372 ARG A O 1
ATOM 2939 N N . ARG A 1 373 ? 23.853 2.186 -36.264 1.00 70.69 373 ARG A N 1
ATOM 2940 C CA . ARG A 1 373 ? 22.523 1.774 -36.744 1.00 70.69 373 ARG A CA 1
ATOM 2941 C C . ARG A 1 373 ? 22.138 0.425 -36.134 1.00 70.69 373 ARG A C 1
ATOM 2943 O O . ARG A 1 373 ? 22.945 -0.495 -36.132 1.00 70.69 373 ARG A O 1
ATOM 2950 N N . ILE A 1 374 ? 20.895 0.324 -35.671 1.00 77.38 374 ILE A N 1
ATOM 2951 C CA . ILE A 1 374 ? 20.234 -0.935 -35.307 1.00 77.38 374 ILE A CA 1
ATOM 2952 C C . ILE A 1 374 ? 19.094 -1.150 -36.294 1.00 77.38 374 ILE A C 1
ATOM 2954 O O . ILE A 1 374 ? 18.404 -0.194 -36.656 1.00 77.38 374 ILE A O 1
ATOM 2958 N N . SER A 1 375 ? 18.936 -2.386 -36.756 1.00 80.12 375 SER A N 1
ATOM 2959 C CA . SER A 1 375 ? 17.829 -2.802 -37.612 1.00 80.12 375 SER A CA 1
ATOM 2960 C C . SER A 1 375 ? 16.498 -2.645 -36.878 1.00 80.12 375 SER A C 1
ATOM 2962 O O . SER A 1 375 ? 16.351 -2.971 -35.699 1.00 80.12 375 SER A O 1
ATOM 2964 N N . ASN A 1 376 ? 15.503 -2.130 -37.594 1.00 79.75 376 ASN A N 1
ATOM 2965 C CA . ASN A 1 376 ? 14.137 -2.075 -37.088 1.00 79.75 376 ASN A CA 1
ATOM 2966 C C . ASN A 1 376 ? 13.535 -3.486 -37.093 1.00 79.75 376 ASN A C 1
ATOM 2968 O O . ASN A 1 376 ? 13.805 -4.257 -38.016 1.00 79.75 376 ASN A O 1
ATOM 2972 N N . GLY A 1 377 ? 12.671 -3.791 -36.121 1.00 72.62 377 GLY A N 1
ATOM 2973 C CA . GLY A 1 377 ? 11.952 -5.069 -36.091 1.00 72.62 377 GLY A CA 1
ATOM 2974 C C . GLY A 1 377 ? 11.049 -5.217 -37.318 1.00 72.62 377 GLY A C 1
ATOM 2975 O O . GLY A 1 377 ? 10.528 -4.225 -37.830 1.00 72.62 377 GLY A O 1
ATOM 2976 N N . THR A 1 378 ? 10.863 -6.425 -37.847 1.00 73.00 378 THR A N 1
ATOM 2977 C CA . THR A 1 378 ? 10.038 -6.648 -39.053 1.00 73.00 378 THR A CA 1
ATOM 2978 C C . THR A 1 378 ? 8.560 -6.861 -38.722 1.00 73.00 378 THR A C 1
ATOM 2980 O O . THR A 1 378 ? 7.704 -6.329 -39.427 1.00 73.00 378 THR A O 1
ATOM 2983 N N . SER A 1 379 ? 8.254 -7.559 -37.626 1.00 71.44 379 SER A N 1
ATOM 2984 C CA . SER A 1 379 ? 6.884 -7.872 -37.179 1.00 71.44 379 SER A CA 1
ATOM 2985 C C . SER A 1 379 ? 6.674 -7.663 -35.674 1.00 71.44 379 SER A C 1
ATOM 2987 O O . SER A 1 379 ? 5.656 -7.106 -35.266 1.00 71.44 379 SER A O 1
ATOM 2989 N N . CYS A 1 380 ? 7.656 -8.042 -34.855 1.00 81.62 380 CYS A N 1
ATOM 2990 C CA . CYS A 1 380 ? 7.667 -7.869 -33.405 1.00 81.62 380 CYS A CA 1
ATOM 2991 C C . CYS A 1 380 ? 8.866 -7.009 -32.996 1.00 81.62 380 CYS A C 1
ATOM 2993 O O . CYS A 1 380 ? 9.944 -7.126 -33.585 1.00 81.62 380 CYS A O 1
ATOM 2995 N N . GLY A 1 381 ? 8.677 -6.153 -31.996 1.00 83.19 381 GLY A N 1
ATOM 2996 C CA . GLY A 1 381 ? 9.706 -5.238 -31.539 1.00 83.19 381 GLY A CA 1
ATOM 2997 C C . GLY A 1 381 ? 9.727 -3.912 -32.293 1.00 83.19 381 GLY A C 1
ATOM 2998 O O . GLY A 1 381 ? 9.432 -3.831 -33.490 1.00 83.19 381 GLY A O 1
ATOM 2999 N N . VAL A 1 382 ? 10.145 -2.859 -31.592 1.00 85.50 382 VAL A N 1
ATOM 3000 C CA . VAL A 1 382 ? 10.571 -1.601 -32.223 1.00 85.50 382 VAL A CA 1
ATOM 3001 C C . VAL A 1 382 ? 11.861 -1.838 -33.017 1.00 85.50 382 VAL A C 1
ATOM 3003 O O . VAL A 1 382 ? 11.980 -1.467 -34.188 1.00 85.50 382 VAL A O 1
ATOM 3006 N N . TYR A 1 383 ? 12.805 -2.526 -32.384 1.00 89.12 383 TYR A N 1
ATOM 3007 C CA . TYR A 1 383 ? 14.076 -2.973 -32.932 1.00 89.12 383 TYR A CA 1
ATOM 3008 C C . TYR A 1 383 ? 14.071 -4.485 -33.145 1.00 89.12 383 TYR A C 1
ATOM 3010 O O . TYR A 1 383 ? 13.346 -5.212 -32.462 1.00 89.12 383 TYR A O 1
ATOM 3018 N N . ASP A 1 384 ? 14.905 -4.945 -34.074 1.00 89.94 384 ASP A N 1
ATOM 3019 C CA . ASP A 1 384 ? 15.164 -6.367 -34.272 1.00 89.94 384 ASP A CA 1
ATOM 3020 C C . ASP A 1 384 ? 15.685 -6.996 -32.960 1.00 89.94 384 ASP A C 1
ATOM 3022 O O . ASP A 1 384 ? 16.678 -6.496 -32.414 1.00 89.94 384 ASP A O 1
ATOM 3026 N N . PRO A 1 385 ? 15.024 -8.042 -32.420 1.00 89.81 385 PRO A N 1
ATOM 3027 C CA . PRO A 1 385 ? 15.362 -8.593 -31.108 1.00 89.81 385 PRO A CA 1
ATOM 3028 C C . PRO A 1 385 ? 16.810 -9.077 -30.996 1.00 89.81 385 PRO A C 1
ATOM 3030 O O . PRO A 1 385 ? 17.469 -8.795 -29.994 1.00 89.81 385 PRO A O 1
ATOM 3033 N N . ASP A 1 386 ? 17.326 -9.745 -32.029 1.00 89.56 386 ASP A N 1
ATOM 3034 C CA . ASP A 1 386 ? 18.690 -10.278 -32.031 1.00 89.56 386 ASP A CA 1
ATOM 3035 C C . ASP A 1 386 ? 19.726 -9.152 -32.080 1.00 89.56 386 ASP A C 1
ATOM 3037 O O . ASP A 1 386 ? 20.712 -9.166 -31.339 1.00 89.56 386 ASP A O 1
ATOM 3041 N N . SER A 1 387 ? 19.471 -8.121 -32.886 1.00 89.62 387 SER A N 1
ATOM 3042 C CA . SER A 1 387 ? 20.337 -6.942 -32.972 1.00 89.62 387 SER A CA 1
ATOM 3043 C C . SER A 1 387 ? 20.345 -6.127 -31.677 1.00 89.62 387 SER A C 1
ATOM 3045 O O . SER A 1 387 ? 21.402 -5.656 -31.249 1.00 89.62 387 SER A O 1
ATOM 3047 N N . LEU A 1 388 ? 19.188 -5.978 -31.022 1.00 89.19 388 LEU A N 1
ATOM 3048 C CA . LEU A 1 388 ? 19.081 -5.311 -29.724 1.00 89.19 388 LEU A CA 1
ATOM 3049 C C . LEU A 1 388 ? 19.824 -6.092 -28.634 1.00 89.19 388 LEU A C 1
ATOM 3051 O O . LEU A 1 388 ? 20.622 -5.513 -27.897 1.00 89.19 388 LEU A O 1
ATOM 3055 N N . LYS A 1 389 ? 19.613 -7.406 -28.567 1.00 88.81 389 LYS A N 1
ATOM 3056 C CA . LYS A 1 389 ? 20.3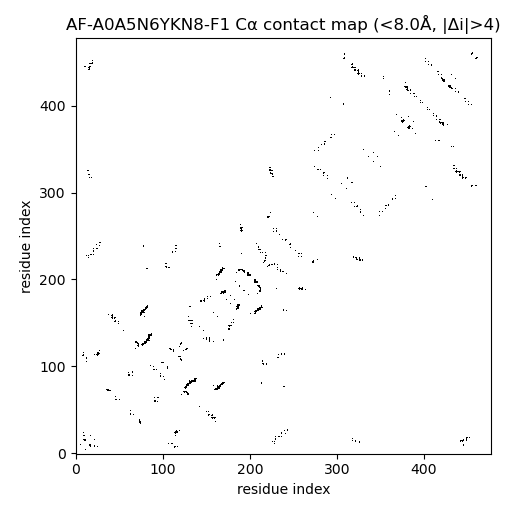14 -8.289 -27.633 1.00 88.81 389 LYS A CA 1
ATOM 3057 C C . LYS A 1 389 ? 21.826 -8.255 -27.855 1.00 88.81 389 LYS A C 1
ATOM 3059 O O . LYS A 1 389 ? 22.596 -8.163 -26.901 1.00 88.81 389 LYS A O 1
ATOM 3064 N N . GLY A 1 390 ? 22.262 -8.258 -29.115 1.00 87.50 390 GLY A N 1
ATOM 3065 C CA . GLY A 1 390 ? 23.663 -8.077 -29.492 1.00 87.50 390 GLY A CA 1
ATOM 3066 C C . GLY A 1 390 ? 24.244 -6.756 -28.982 1.00 87.50 390 GLY A C 1
ATOM 3067 O O . GLY A 1 390 ? 25.331 -6.751 -28.405 1.00 87.50 390 GLY A O 1
ATOM 3068 N N . LEU A 1 391 ? 23.504 -5.646 -29.116 1.00 87.12 391 LEU A N 1
ATOM 3069 C CA . LEU A 1 391 ? 23.905 -4.352 -28.556 1.00 87.12 391 LEU A CA 1
ATOM 3070 C C . LEU A 1 391 ? 24.048 -4.428 -27.030 1.00 87.12 391 LEU A C 1
ATOM 3072 O O . LEU A 1 391 ? 25.094 -4.051 -26.507 1.00 87.12 391 LEU A O 1
ATOM 3076 N N . ILE A 1 392 ? 23.029 -4.924 -26.326 1.00 85.81 392 ILE A N 1
ATOM 3077 C CA . ILE A 1 392 ? 23.007 -5.000 -24.857 1.00 85.81 392 ILE A CA 1
ATOM 3078 C C . ILE A 1 392 ? 24.178 -5.843 -24.335 1.00 85.81 392 ILE A C 1
ATOM 3080 O O . ILE A 1 392 ? 24.882 -5.423 -23.416 1.00 85.81 392 ILE A O 1
ATOM 3084 N N . ASN A 1 393 ? 24.451 -6.984 -24.971 1.00 84.12 393 ASN A N 1
ATOM 3085 C CA . ASN A 1 393 ? 25.571 -7.860 -24.617 1.00 84.12 393 ASN A CA 1
ATOM 3086 C C . ASN A 1 393 ? 26.942 -7.265 -24.979 1.00 84.12 393 ASN A C 1
ATOM 3088 O O . ASN A 1 393 ? 27.954 -7.611 -24.375 1.00 84.12 393 ASN A O 1
ATOM 3092 N N . SER A 1 394 ? 27.014 -6.355 -25.952 1.00 81.06 394 SER A N 1
ATOM 3093 C CA . SER A 1 394 ? 28.276 -5.679 -26.285 1.00 81.06 394 SER A CA 1
ATOM 3094 C C . SER A 1 394 ? 28.702 -4.640 -25.241 1.00 81.06 394 SER A C 1
ATOM 3096 O O . SER A 1 394 ? 29.862 -4.236 -25.213 1.00 81.06 394 SER A O 1
ATOM 3098 N N . LEU A 1 395 ? 27.778 -4.219 -24.372 1.00 72.50 395 LEU A N 1
ATOM 3099 C CA . LEU A 1 395 ? 28.006 -3.207 -23.335 1.00 72.50 395 LEU A CA 1
ATOM 3100 C C . LEU A 1 395 ? 28.328 -3.826 -21.973 1.00 72.50 395 LEU A C 1
ATOM 3102 O O . LEU A 1 395 ? 28.832 -3.137 -21.086 1.00 72.50 395 LEU A O 1
ATOM 3106 N N . THR A 1 396 ? 28.078 -5.129 -21.799 1.00 63.78 396 THR A N 1
ATOM 3107 C CA . THR A 1 396 ? 28.519 -5.879 -20.621 1.00 63.78 396 THR A CA 1
ATOM 3108 C C . THR A 1 396 ? 30.036 -6.034 -20.614 1.00 63.78 396 THR A C 1
ATOM 3110 O O . THR A 1 396 ? 30.567 -7.049 -21.056 1.00 63.78 396 THR A O 1
ATOM 3113 N N . VAL A 1 397 ? 30.746 -5.072 -20.031 1.00 61.53 397 VAL A N 1
ATOM 3114 C CA . VAL A 1 397 ? 32.057 -5.334 -19.421 1.00 61.53 397 VAL A CA 1
ATOM 3115 C C . VAL A 1 397 ? 31.828 -5.379 -17.908 1.00 61.53 397 VAL A C 1
ATOM 3117 O O . VAL A 1 397 ? 31.653 -4.327 -17.290 1.00 61.53 397 VAL A O 1
ATOM 3120 N N . PRO A 1 398 ? 31.716 -6.571 -17.288 1.00 59.72 398 PRO A N 1
ATOM 3121 C CA . PRO A 1 398 ? 31.338 -6.670 -15.883 1.00 59.72 398 PRO A CA 1
ATOM 3122 C C . PRO A 1 398 ? 32.402 -6.038 -14.978 1.00 59.72 398 PRO A C 1
ATOM 3124 O O . PRO A 1 398 ? 33.530 -6.520 -14.941 1.00 59.72 398 PRO A O 1
ATOM 3127 N N . ARG A 1 399 ? 32.031 -4.992 -14.226 1.00 66.31 399 ARG A N 1
ATOM 3128 C CA . ARG A 1 399 ? 32.900 -4.352 -13.218 1.00 66.31 399 ARG A CA 1
ATOM 3129 C C . ARG A 1 399 ? 32.872 -5.091 -11.871 1.00 66.31 399 ARG A C 1
ATOM 3131 O O . ARG A 1 399 ? 33.885 -5.163 -11.190 1.00 66.31 399 ARG A O 1
ATOM 3138 N N . SER A 1 400 ? 31.724 -5.674 -11.521 1.00 74.25 400 SER A N 1
ATOM 3139 C CA . SER A 1 400 ? 31.497 -6.513 -10.334 1.00 74.25 400 SER A CA 1
ATOM 3140 C C . SER A 1 400 ? 30.292 -7.449 -10.560 1.00 74.25 400 SER A C 1
ATOM 3142 O O . SER A 1 400 ? 29.511 -7.215 -11.493 1.00 74.25 400 SER A O 1
ATOM 3144 N N . PRO A 1 401 ? 30.103 -8.506 -9.743 1.00 79.19 401 PRO A N 1
ATOM 3145 C CA . PRO A 1 401 ? 28.902 -9.346 -9.792 1.00 79.19 401 PRO A CA 1
ATOM 3146 C C . PRO A 1 401 ? 27.602 -8.546 -9.607 1.00 79.19 401 PRO A C 1
ATOM 3148 O O . PRO A 1 401 ? 26.660 -8.728 -10.374 1.00 79.19 401 PRO A O 1
ATOM 3151 N N . ALA A 1 402 ? 27.582 -7.592 -8.672 1.00 77.88 402 ALA A N 1
ATOM 3152 C CA . ALA A 1 402 ? 26.444 -6.707 -8.419 1.00 77.88 402 ALA A CA 1
ATOM 3153 C C . ALA A 1 402 ? 26.064 -5.871 -9.653 1.00 77.88 402 ALA A C 1
ATOM 3155 O O . ALA A 1 402 ? 24.916 -5.873 -10.096 1.00 77.88 402 ALA A O 1
ATOM 3156 N N . HIS A 1 403 ? 27.057 -5.235 -10.282 1.00 80.81 403 HIS A N 1
ATOM 3157 C CA . HIS A 1 403 ? 26.855 -4.462 -11.506 1.00 80.81 403 HIS A CA 1
ATOM 3158 C C . HIS A 1 403 ? 26.363 -5.344 -12.663 1.00 80.81 403 HIS A C 1
ATOM 3160 O O . HIS A 1 403 ? 25.547 -4.920 -13.480 1.00 80.81 403 HIS A O 1
ATOM 3166 N N . ARG A 1 404 ? 26.843 -6.593 -12.745 1.00 83.44 404 ARG A N 1
ATOM 3167 C CA . ARG A 1 404 ? 26.366 -7.567 -13.735 1.00 83.44 404 ARG A CA 1
ATOM 3168 C C . ARG A 1 404 ? 24.898 -7.925 -13.505 1.00 83.44 404 ARG A C 1
ATOM 3170 O O . ARG A 1 404 ? 24.156 -8.005 -14.482 1.00 83.44 404 ARG A O 1
ATOM 3177 N N . ASN A 1 405 ? 24.480 -8.115 -12.256 1.00 86.81 405 ASN A N 1
ATOM 3178 C CA . ASN A 1 405 ? 23.089 -8.419 -11.919 1.00 86.81 405 ASN A CA 1
ATOM 3179 C C . ASN A 1 405 ? 22.172 -7.258 -12.308 1.00 86.81 405 ASN A C 1
ATOM 3181 O O . ASN A 1 405 ? 21.223 -7.465 -13.062 1.00 86.81 405 ASN A O 1
ATOM 3185 N N . LEU A 1 406 ? 22.516 -6.035 -11.902 1.00 87.25 406 LEU A N 1
ATOM 3186 C CA . LEU A 1 406 ? 21.765 -4.830 -12.256 1.00 87.25 406 LEU A CA 1
ATOM 3187 C C . LEU A 1 406 ? 21.653 -4.650 -13.773 1.00 87.25 406 LEU A C 1
ATOM 3189 O O . LEU A 1 406 ? 20.570 -4.414 -14.305 1.00 87.25 406 LEU A O 1
ATOM 3193 N N . TRP A 1 407 ? 22.759 -4.849 -14.492 1.00 86.44 407 TRP A N 1
ATOM 3194 C CA . TRP A 1 407 ? 22.750 -4.807 -15.949 1.00 86.44 407 TRP A CA 1
ATOM 3195 C C . TRP A 1 407 ? 21.872 -5.894 -16.568 1.00 86.44 407 TRP A C 1
ATOM 3197 O O . TRP A 1 407 ? 21.162 -5.641 -17.534 1.00 86.44 407 TRP A O 1
ATOM 3207 N N . THR A 1 408 ? 21.896 -7.104 -16.014 1.00 89.81 408 THR A N 1
ATOM 3208 C CA . THR A 1 408 ? 21.063 -8.214 -16.494 1.00 89.81 408 THR A CA 1
ATOM 3209 C C . THR A 1 408 ? 19.579 -7.883 -16.339 1.00 89.81 408 THR A C 1
ATOM 3211 O O . THR A 1 408 ? 18.796 -8.136 -17.255 1.00 89.81 408 THR A O 1
ATOM 3214 N N . ILE A 1 409 ? 19.200 -7.260 -15.218 1.00 92.88 409 ILE A N 1
ATOM 3215 C CA . ILE A 1 409 ? 17.833 -6.792 -14.966 1.00 92.88 409 ILE A CA 1
ATOM 3216 C C . ILE A 1 409 ? 17.422 -5.759 -16.026 1.00 92.88 409 ILE A C 1
ATOM 3218 O O . ILE A 1 409 ? 16.396 -5.932 -16.686 1.00 92.88 409 ILE A O 1
ATOM 3222 N N . LEU A 1 410 ? 18.242 -4.727 -16.251 1.00 91.44 410 LEU A N 1
ATOM 3223 C CA . LEU A 1 410 ? 17.948 -3.656 -17.214 1.00 91.44 410 LEU A CA 1
ATOM 3224 C C . LEU A 1 410 ? 17.981 -4.133 -18.672 1.00 91.44 410 LEU A C 1
ATOM 3226 O O . LEU A 1 410 ? 17.148 -3.724 -19.476 1.00 91.44 410 LEU A O 1
ATOM 3230 N N . GLY A 1 411 ? 18.912 -5.017 -19.025 1.00 91.31 411 GLY A N 1
ATOM 3231 C CA . GLY A 1 411 ? 18.988 -5.618 -20.353 1.00 91.31 411 GLY A CA 1
ATOM 3232 C C . GLY A 1 411 ? 17.717 -6.400 -20.672 1.00 91.31 411 GLY A C 1
ATOM 3233 O O . GLY A 1 411 ? 17.064 -6.141 -21.682 1.00 91.31 411 GLY A O 1
ATOM 3234 N N . ARG A 1 412 ? 17.293 -7.271 -19.747 1.00 94.06 412 ARG A N 1
ATOM 3235 C CA . ARG A 1 412 ? 16.029 -8.011 -19.856 1.00 94.06 412 ARG A CA 1
ATOM 3236 C C . ARG A 1 412 ? 14.821 -7.075 -19.922 1.00 94.06 412 ARG A C 1
ATOM 3238 O O . ARG A 1 412 ? 13.892 -7.337 -20.683 1.00 94.06 412 ARG A O 1
ATOM 3245 N N . PHE A 1 413 ? 14.829 -5.989 -19.150 1.00 95.50 413 PHE A N 1
ATOM 3246 C CA . PHE A 1 413 ? 13.792 -4.964 -19.217 1.00 95.50 413 PHE A CA 1
ATOM 3247 C C . PHE A 1 413 ? 13.684 -4.354 -20.616 1.00 95.50 413 PHE A C 1
ATOM 3249 O O . PHE A 1 413 ? 12.596 -4.337 -21.182 1.00 95.50 413 PHE A O 1
ATOM 3256 N N . LEU A 1 414 ? 14.796 -3.902 -21.202 1.00 94.38 414 LEU A N 1
ATOM 3257 C CA . LEU A 1 414 ? 14.806 -3.287 -22.532 1.00 94.38 414 LEU A CA 1
ATOM 3258 C C . LEU A 1 414 ? 14.389 -4.272 -23.630 1.00 94.38 414 LEU A C 1
ATOM 3260 O O . LEU A 1 414 ? 13.642 -3.893 -24.532 1.00 94.38 414 LEU A O 1
ATOM 3264 N N . GLU A 1 415 ? 14.824 -5.531 -23.544 1.00 94.00 415 GLU A N 1
ATOM 3265 C CA . GLU A 1 415 ? 14.402 -6.596 -24.461 1.00 94.00 415 GLU A CA 1
ATOM 3266 C C . GLU A 1 415 ? 12.887 -6.835 -24.385 1.00 94.00 415 GLU A C 1
ATOM 3268 O O . GLU A 1 415 ? 12.199 -6.813 -25.406 1.00 94.00 415 GLU A O 1
ATOM 3273 N N . ASN A 1 416 ? 12.337 -6.998 -23.180 1.00 95.12 416 ASN A N 1
ATOM 3274 C CA . ASN A 1 416 ? 10.906 -7.240 -22.996 1.00 95.12 416 ASN A CA 1
ATOM 3275 C C . ASN A 1 416 ? 10.055 -6.011 -23.340 1.00 95.12 416 ASN A C 1
ATOM 3277 O O . ASN A 1 416 ? 8.976 -6.148 -23.920 1.00 95.12 416 ASN A O 1
ATOM 3281 N N . LEU A 1 417 ? 10.541 -4.806 -23.032 1.00 93.75 417 LEU A N 1
ATOM 3282 C CA . LEU A 1 417 ? 9.863 -3.567 -23.396 1.00 93.75 417 LEU A CA 1
ATOM 3283 C C . LEU A 1 417 ? 9.830 -3.415 -24.915 1.00 93.75 417 LEU A C 1
ATOM 3285 O O . LEU A 1 417 ? 8.795 -3.052 -25.461 1.00 93.75 417 LEU A O 1
ATOM 3289 N N . ASN A 1 418 ? 10.922 -3.754 -25.607 1.00 93.38 418 ASN A N 1
ATOM 3290 C CA . ASN A 1 418 ? 10.950 -3.807 -27.065 1.00 93.38 418 ASN A CA 1
ATOM 3291 C C . ASN A 1 418 ? 9.872 -4.751 -27.604 1.00 93.38 418 ASN A C 1
ATOM 3293 O O . ASN A 1 418 ? 9.057 -4.326 -28.419 1.00 93.38 418 ASN A O 1
ATOM 3297 N N . LEU A 1 419 ? 9.821 -5.987 -27.104 1.00 91.75 419 LEU A N 1
ATOM 3298 C CA . LEU A 1 419 ? 8.858 -7.008 -27.535 1.00 91.75 419 LEU A CA 1
ATOM 3299 C C . LEU A 1 419 ? 7.397 -6.672 -27.195 1.00 91.75 419 LEU A C 1
ATOM 3301 O O . LEU A 1 419 ? 6.489 -7.209 -27.826 1.00 91.75 419 LEU A O 1
ATOM 3305 N N . SER A 1 420 ? 7.158 -5.760 -26.249 1.00 89.50 420 SER A N 1
ATOM 3306 C CA . SER A 1 420 ? 5.809 -5.292 -25.901 1.00 89.50 420 SER A CA 1
ATOM 3307 C C . SER A 1 420 ? 5.157 -4.456 -27.012 1.00 89.50 420 SER A C 1
ATOM 3309 O O . SER A 1 420 ? 3.949 -4.225 -26.977 1.00 89.50 420 SER A O 1
ATOM 3311 N N . PHE A 1 421 ? 5.931 -4.022 -28.015 1.00 85.25 421 PHE A N 1
ATOM 3312 C CA . PHE A 1 421 ? 5.434 -3.318 -29.194 1.00 85.25 421 PHE A CA 1
ATOM 3313 C C . PHE A 1 421 ? 5.410 -4.250 -30.409 1.00 85.25 421 PHE A C 1
ATOM 3315 O O . PHE A 1 421 ? 6.439 -4.758 -30.854 1.00 85.25 421 PHE A O 1
ATOM 3322 N N . THR A 1 422 ? 4.231 -4.434 -30.997 1.00 82.75 422 THR A N 1
ATOM 3323 C CA . THR A 1 422 ? 4.034 -5.219 -32.226 1.00 82.75 422 THR A CA 1
ATOM 3324 C C . THR A 1 422 ? 3.625 -4.298 -33.364 1.00 82.75 422 THR A C 1
ATOM 3326 O O . THR A 1 422 ? 2.829 -3.386 -33.156 1.00 82.75 422 THR A O 1
ATOM 3329 N N . LYS A 1 423 ? 4.169 -4.488 -34.570 1.00 76.38 423 LYS A N 1
ATOM 3330 C CA . LYS A 1 423 ? 3.824 -3.631 -35.712 1.00 76.38 423 LYS A CA 1
ATOM 3331 C C . LYS A 1 423 ? 2.420 -3.940 -36.225 1.00 76.38 423 LYS A C 1
ATOM 3333 O O . LYS A 1 423 ? 2.118 -5.078 -36.568 1.00 76.38 423 LYS A O 1
ATOM 3338 N N . ALA A 1 424 ? 1.609 -2.900 -36.363 1.00 71.56 424 ALA A N 1
ATOM 3339 C CA . ALA A 1 424 ? 0.312 -2.919 -37.026 1.00 71.56 424 ALA A CA 1
ATOM 3340 C C . ALA A 1 424 ? 0.352 -2.137 -38.355 1.00 71.56 424 ALA A C 1
ATOM 3342 O O . ALA A 1 424 ? 1.319 -1.430 -38.665 1.00 71.56 424 ALA A O 1
ATOM 3343 N N . ASP A 1 425 ? -0.691 -2.300 -39.173 1.00 61.66 425 ASP A N 1
ATOM 3344 C CA . ASP A 1 425 ? -0.957 -1.514 -40.388 1.00 61.66 425 ASP A CA 1
ATOM 3345 C C . ASP A 1 425 ? 0.214 -1.409 -41.376 1.00 61.66 425 ASP A C 1
ATOM 3347 O O . ASP A 1 425 ? 0.665 -0.318 -41.735 1.00 61.66 425 ASP A O 1
ATOM 3351 N N . ARG A 1 426 ? 0.738 -2.558 -41.829 1.00 61.84 426 ARG A N 1
ATOM 3352 C CA . ARG A 1 426 ? 1.879 -2.628 -42.770 1.00 61.84 426 ARG A CA 1
ATOM 3353 C C . ARG A 1 426 ? 3.116 -1.844 -42.280 1.00 61.84 426 ARG A C 1
ATOM 3355 O O . ARG A 1 426 ? 3.897 -1.354 -43.092 1.00 61.84 426 ARG A O 1
ATOM 3362 N N . GLY A 1 427 ? 3.288 -1.718 -40.960 1.00 60.62 427 GLY A N 1
ATOM 3363 C CA . GLY A 1 427 ? 4.439 -1.070 -40.325 1.00 60.62 427 GLY A CA 1
ATOM 3364 C C . GLY A 1 427 ? 4.278 0.424 -40.036 1.00 60.62 427 GLY A C 1
ATOM 3365 O O . GLY A 1 427 ? 5.282 1.076 -39.755 1.00 60.62 427 GLY A O 1
ATOM 3366 N N . LYS A 1 428 ? 3.056 0.973 -40.109 1.00 58.44 428 LYS A N 1
ATOM 3367 C CA . LYS A 1 428 ? 2.783 2.395 -39.824 1.00 58.44 428 LYS A CA 1
ATOM 3368 C C . LYS A 1 428 ? 2.414 2.687 -38.365 1.00 58.44 428 LYS A C 1
ATOM 3370 O O . LYS A 1 428 ? 2.530 3.837 -37.952 1.00 58.44 428 LYS A O 1
ATOM 3375 N N . ALA A 1 429 ? 1.995 1.682 -37.597 1.00 71.25 429 ALA A N 1
ATOM 3376 C CA . ALA A 1 429 ? 1.588 1.830 -36.200 1.00 71.25 429 ALA A CA 1
ATOM 3377 C C . ALA A 1 429 ? 2.151 0.698 -35.326 1.00 71.25 429 ALA A C 1
ATOM 3379 O O . ALA A 1 429 ? 2.587 -0.330 -35.845 1.00 71.25 429 ALA A O 1
ATOM 3380 N N . TYR A 1 430 ? 2.128 0.880 -34.002 1.00 74.19 430 TYR A N 1
ATOM 3381 C CA . TYR A 1 430 ? 2.429 -0.173 -33.028 1.00 74.19 430 TYR A CA 1
ATOM 3382 C C . TYR A 1 430 ? 1.203 -0.467 -32.160 1.00 74.19 430 TYR A C 1
ATOM 3384 O O . TYR A 1 430 ? 0.541 0.457 -31.691 1.00 74.19 430 TYR A O 1
ATOM 3392 N N . THR A 1 431 ? 0.944 -1.746 -31.906 1.00 80.50 431 THR A N 1
ATOM 3393 C CA . THR A 1 431 ? 0.013 -2.240 -30.885 1.00 80.50 431 THR A CA 1
ATOM 3394 C C . THR A 1 431 ? 0.793 -2.700 -29.660 1.00 80.50 431 THR A C 1
ATOM 3396 O O . THR A 1 431 ? 1.868 -3.289 -29.798 1.00 80.50 431 THR A O 1
ATOM 3399 N N . PHE A 1 432 ? 0.252 -2.453 -28.472 1.00 82.12 432 PHE A N 1
ATOM 3400 C CA . PHE A 1 432 ? 0.862 -2.804 -27.189 1.00 82.12 432 PHE A CA 1
ATOM 3401 C C . PHE A 1 432 ? -0.223 -3.034 -26.127 1.00 82.12 432 PHE A C 1
ATOM 3403 O O . PHE A 1 432 ? -1.386 -2.691 -26.334 1.00 82.12 432 PHE A O 1
ATOM 3410 N N . SER A 1 433 ? 0.173 -3.597 -24.985 1.00 84.81 433 SER A N 1
ATOM 3411 C CA . SER A 1 433 ? -0.696 -3.872 -23.837 1.00 84.81 433 SER A CA 1
ATOM 3412 C C . SER A 1 433 ? -0.192 -3.111 -22.614 1.00 84.81 433 SER A C 1
ATOM 3414 O O . SER A 1 433 ? 0.947 -3.294 -22.185 1.00 84.81 433 SER A O 1
ATOM 3416 N N . PHE A 1 434 ? -1.036 -2.248 -22.041 1.00 84.44 434 PHE A N 1
ATOM 3417 C CA . PHE A 1 434 ? -0.689 -1.506 -20.825 1.00 84.44 434 PHE A CA 1
ATOM 3418 C C . PHE A 1 434 ? -0.439 -2.418 -19.638 1.00 84.44 434 PHE A C 1
ATOM 3420 O O . PHE A 1 434 ? 0.477 -2.168 -18.858 1.00 84.44 434 PHE A O 1
ATOM 34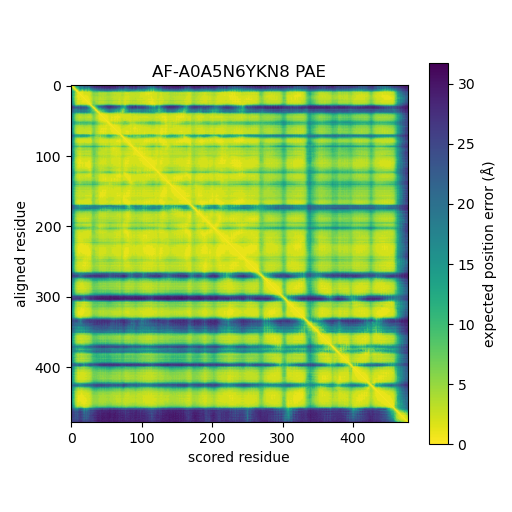27 N N . LYS A 1 435 ? -1.224 -3.489 -19.538 1.00 86.88 435 LYS A N 1
ATOM 3428 C CA . LYS A 1 435 ? -1.040 -4.518 -18.528 1.00 86.88 435 LYS A CA 1
ATOM 3429 C C . LYS A 1 435 ? 0.338 -5.162 -18.636 1.00 86.88 435 LYS A C 1
ATOM 3431 O O . LYS A 1 435 ? 1.058 -5.193 -17.647 1.00 86.88 435 LYS A O 1
ATOM 3436 N N . ASP A 1 436 ? 0.732 -5.588 -19.836 1.00 88.75 436 ASP A N 1
ATOM 3437 C CA . ASP A 1 436 ? 2.017 -6.271 -20.034 1.00 88.75 436 ASP A CA 1
ATOM 3438 C C . ASP A 1 436 ? 3.199 -5.334 -19.756 1.00 88.75 436 ASP A C 1
ATOM 3440 O O . ASP A 1 436 ? 4.160 -5.724 -19.092 1.00 88.75 436 ASP A O 1
ATOM 3444 N N . ILE A 1 437 ? 3.113 -4.075 -20.204 1.00 91.88 437 ILE A N 1
ATOM 3445 C CA . ILE A 1 437 ? 4.144 -3.069 -19.923 1.00 91.88 437 ILE A CA 1
ATOM 3446 C C . ILE A 1 437 ? 4.193 -2.766 -18.420 1.00 91.88 437 ILE A C 1
ATOM 3448 O O . ILE A 1 437 ? 5.272 -2.729 -17.838 1.00 91.88 437 ILE A O 1
ATOM 3452 N N . SER A 1 438 ? 3.049 -2.577 -17.763 1.00 93.38 438 SER A N 1
ATOM 3453 C CA . SER A 1 438 ? 2.995 -2.332 -16.319 1.00 93.38 438 SER A CA 1
ATOM 3454 C C . SER A 1 438 ? 3.581 -3.494 -15.509 1.00 93.38 438 SER A C 1
ATOM 3456 O O . SER A 1 438 ? 4.390 -3.277 -14.605 1.00 93.38 438 SER A O 1
ATOM 3458 N N . ASP A 1 439 ? 3.218 -4.733 -15.843 1.00 93.69 439 ASP A N 1
ATOM 3459 C CA . ASP A 1 439 ? 3.759 -5.932 -15.200 1.00 93.69 439 ASP A CA 1
ATOM 3460 C C . ASP A 1 439 ? 5.273 -6.048 -15.413 1.00 93.69 439 ASP A C 1
ATOM 3462 O O . ASP A 1 439 ? 5.994 -6.466 -14.505 1.00 93.69 439 ASP A O 1
ATOM 3466 N N . LEU A 1 440 ? 5.779 -5.602 -16.566 1.00 95.81 440 LEU A N 1
ATOM 3467 C CA . LEU A 1 440 ? 7.211 -5.507 -16.815 1.00 95.81 440 LEU A CA 1
ATOM 3468 C C . LEU A 1 440 ? 7.896 -4.493 -15.880 1.00 95.81 440 LEU A C 1
ATOM 3470 O O . LEU A 1 440 ? 8.921 -4.831 -15.290 1.00 95.81 440 LEU A O 1
ATOM 3474 N N . PHE A 1 441 ? 7.342 -3.287 -15.705 1.00 97.38 441 PHE A N 1
ATOM 3475 C CA . PHE A 1 441 ? 7.887 -2.304 -14.754 1.00 97.38 441 PHE A CA 1
ATOM 3476 C C . PHE A 1 441 ? 7.883 -2.845 -13.317 1.00 97.38 441 PHE A C 1
ATOM 3478 O O . PHE A 1 441 ? 8.895 -2.748 -12.623 1.00 97.38 441 PHE A O 1
ATOM 3485 N N . LEU A 1 442 ? 6.786 -3.479 -12.888 1.00 97.00 442 LEU A N 1
ATOM 3486 C CA . LEU A 1 442 ? 6.694 -4.075 -11.553 1.00 97.00 442 LEU A CA 1
ATOM 3487 C C . LEU A 1 442 ? 7.706 -5.210 -11.348 1.00 97.00 442 LEU A C 1
ATOM 3489 O O . LEU A 1 442 ? 8.317 -5.304 -10.285 1.00 97.00 442 LEU A O 1
ATOM 3493 N N . SER A 1 443 ? 7.904 -6.057 -12.362 1.00 96.38 443 SER A N 1
ATOM 3494 C CA . SER A 1 443 ? 8.903 -7.128 -12.310 1.00 96.38 443 SER A CA 1
ATOM 3495 C C . SER A 1 443 ? 10.303 -6.565 -12.084 1.00 96.38 443 SER A C 1
ATOM 3497 O O . SER A 1 443 ? 11.035 -7.102 -11.261 1.00 96.38 443 SER A O 1
ATOM 3499 N N . VAL A 1 444 ? 10.664 -5.476 -12.770 1.00 96.75 444 VAL A N 1
ATOM 3500 C CA . VAL A 1 444 ? 11.973 -4.836 -12.587 1.00 96.75 444 VAL A CA 1
ATOM 3501 C C . VAL A 1 444 ? 12.121 -4.266 -11.183 1.00 96.75 444 VAL A C 1
ATOM 3503 O O . VAL A 1 444 ? 13.169 -4.464 -10.575 1.00 96.75 444 VAL A O 1
ATOM 3506 N N . ALA A 1 445 ? 11.088 -3.614 -10.642 1.00 97.69 445 ALA A N 1
ATOM 3507 C CA . ALA A 1 445 ? 11.118 -3.145 -9.257 1.00 97.69 445 ALA A CA 1
ATOM 3508 C C . ALA A 1 445 ? 11.404 -4.307 -8.287 1.00 97.69 445 ALA A C 1
ATOM 3510 O O . ALA A 1 445 ? 12.299 -4.210 -7.450 1.00 97.69 445 ALA A O 1
ATOM 3511 N N . ALA A 1 446 ? 10.728 -5.447 -8.461 1.00 97.12 446 ALA A N 1
ATOM 3512 C CA . ALA A 1 446 ? 10.952 -6.638 -7.639 1.00 97.12 446 ALA A CA 1
ATOM 3513 C C . ALA A 1 446 ? 12.364 -7.218 -7.799 1.00 97.12 446 ALA A C 1
ATOM 3515 O O . ALA A 1 446 ? 12.999 -7.581 -6.809 1.00 97.12 446 ALA A O 1
ATOM 3516 N N . ASP A 1 447 ? 12.879 -7.279 -9.028 1.00 95.81 447 ASP A N 1
ATOM 3517 C CA . ASP A 1 447 ? 14.241 -7.739 -9.291 1.00 95.81 447 ASP A CA 1
ATOM 3518 C C . ASP A 1 447 ? 15.289 -6.829 -8.626 1.00 95.81 447 ASP A C 1
ATOM 3520 O O . ASP A 1 447 ? 16.274 -7.325 -8.076 1.00 95.81 447 ASP A O 1
ATOM 3524 N N . VAL A 1 448 ? 15.070 -5.508 -8.640 1.00 95.19 448 VAL A N 1
ATOM 3525 C CA . VAL A 1 448 ? 15.938 -4.532 -7.965 1.00 95.19 448 VAL A CA 1
ATOM 3526 C C . VAL A 1 448 ? 15.905 -4.740 -6.449 1.00 95.19 448 VAL A C 1
ATOM 3528 O O . VAL A 1 448 ? 16.966 -4.805 -5.835 1.00 95.19 448 VAL A O 1
ATOM 3531 N N . GLU A 1 449 ? 14.732 -4.919 -5.836 1.00 96.69 449 GLU A N 1
ATOM 3532 C CA . GLU A 1 449 ? 14.631 -5.191 -4.390 1.00 96.69 449 GLU A CA 1
ATOM 3533 C C . GLU A 1 449 ? 15.265 -6.529 -3.986 1.00 96.69 449 GLU A C 1
ATOM 3535 O O . GLU A 1 449 ? 15.857 -6.648 -2.911 1.00 96.69 449 GLU A O 1
ATOM 3540 N N . ASN A 1 450 ? 15.174 -7.550 -4.839 1.00 94.75 450 ASN A N 1
ATOM 3541 C CA . ASN A 1 450 ? 15.864 -8.823 -4.629 1.00 94.75 450 ASN A CA 1
ATOM 3542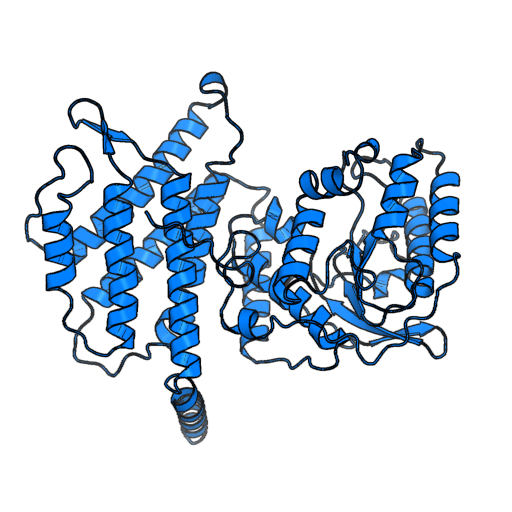 C C . ASN A 1 450 ? 17.381 -8.649 -4.680 1.00 94.75 450 ASN A C 1
ATOM 3544 O O . ASN A 1 450 ? 18.079 -9.097 -3.773 1.00 94.75 450 ASN A O 1
ATOM 3548 N N . MET A 1 451 ? 17.879 -7.923 -5.680 1.00 93.56 451 MET A N 1
ATOM 3549 C CA . MET A 1 451 ? 19.298 -7.605 -5.781 1.00 93.56 451 MET A CA 1
ATOM 3550 C C . MET A 1 451 ? 19.794 -6.831 -4.551 1.00 93.56 451 MET A C 1
ATOM 3552 O O . MET A 1 451 ? 20.824 -7.192 -3.988 1.00 93.56 451 MET A O 1
ATOM 3556 N N . LEU A 1 452 ? 19.070 -5.798 -4.107 1.00 93.12 452 LEU A N 1
ATOM 3557 C CA . LEU A 1 452 ? 19.442 -5.017 -2.921 1.00 93.12 452 LEU A CA 1
ATOM 3558 C C . LEU A 1 452 ? 19.452 -5.878 -1.651 1.00 93.12 452 LEU A C 1
ATOM 3560 O O . LEU A 1 452 ? 20.375 -5.771 -0.844 1.00 93.12 452 LEU A O 1
ATOM 3564 N N . GLN A 1 453 ? 18.483 -6.786 -1.498 1.00 92.44 453 GLN A N 1
ATOM 3565 C CA . GLN A 1 453 ? 18.469 -7.733 -0.384 1.00 92.44 453 GLN A CA 1
ATOM 3566 C C . GLN A 1 453 ? 19.697 -8.652 -0.383 1.00 92.44 453 GLN A C 1
ATOM 3568 O O . GLN A 1 453 ? 20.276 -8.897 0.678 1.00 92.44 453 GLN A O 1
ATOM 3573 N N . ASP A 1 454 ? 20.087 -9.167 -1.547 1.00 90.94 454 ASP A N 1
ATOM 3574 C CA . ASP A 1 454 ? 21.249 -10.047 -1.675 1.00 90.94 454 ASP A CA 1
ATOM 3575 C C . ASP A 1 454 ? 22.551 -9.302 -1.358 1.00 90.94 454 ASP A C 1
ATOM 3577 O O . ASP A 1 454 ? 23.411 -9.837 -0.658 1.00 90.94 454 ASP A O 1
ATOM 3581 N N . LEU A 1 455 ? 22.682 -8.047 -1.802 1.00 89.12 455 LEU A N 1
ATOM 3582 C CA . LEU A 1 455 ? 23.829 -7.194 -1.471 1.00 89.12 455 LEU A CA 1
ATOM 3583 C C . LEU A 1 455 ? 23.923 -6.915 0.032 1.00 89.12 455 LEU A C 1
ATOM 3585 O O . LEU A 1 455 ? 25.007 -7.001 0.610 1.00 89.12 455 LEU A O 1
ATOM 3589 N N . LEU A 1 456 ? 22.785 -6.659 0.681 1.00 87.50 456 LEU A N 1
ATOM 3590 C CA . LEU A 1 456 ? 22.731 -6.454 2.126 1.00 87.50 456 LEU A CA 1
ATOM 3591 C C . LEU A 1 456 ? 23.146 -7.719 2.899 1.00 87.50 456 LEU A C 1
ATOM 3593 O O . LEU A 1 456 ? 23.889 -7.633 3.873 1.00 87.50 456 LEU A O 1
ATOM 3597 N N . ARG A 1 457 ? 22.703 -8.906 2.456 1.00 86.31 457 ARG A N 1
ATOM 3598 C CA . ARG A 1 457 ? 23.028 -10.197 3.096 1.00 86.31 457 ARG A CA 1
ATOM 3599 C C . ARG A 1 457 ? 24.486 -10.612 2.931 1.00 86.31 457 ARG A C 1
ATOM 3601 O O . ARG A 1 457 ? 25.037 -11.229 3.837 1.00 86.31 457 ARG A O 1
ATOM 3608 N N . ASN A 1 458 ? 25.093 -10.297 1.791 1.00 80.88 458 ASN A N 1
ATOM 3609 C CA . ASN A 1 458 ? 26.454 -10.720 1.463 1.00 80.88 458 ASN A CA 1
ATOM 3610 C C . ASN A 1 458 ? 27.544 -9.805 2.053 1.00 80.88 458 ASN A C 1
ATOM 3612 O O . ASN A 1 458 ? 28.721 -10.014 1.776 1.00 80.88 458 ASN A O 1
ATOM 3616 N N . GLY A 1 459 ? 27.182 -8.821 2.886 1.00 63.81 459 GLY A N 1
ATOM 3617 C CA . GLY A 1 459 ? 28.137 -7.976 3.614 1.00 63.81 459 GLY A CA 1
ATOM 3618 C C . GLY A 1 459 ? 28.680 -6.778 2.829 1.00 63.81 459 GLY A C 1
ATOM 3619 O O . GLY A 1 459 ? 29.255 -5.882 3.446 1.00 63.81 459 GLY A O 1
ATOM 3620 N N . ASP A 1 460 ? 28.407 -6.686 1.523 1.00 55.09 460 ASP A N 1
ATOM 3621 C CA . ASP A 1 460 ? 28.695 -5.491 0.713 1.00 55.09 460 ASP A CA 1
ATOM 3622 C C . ASP A 1 460 ? 27.919 -4.254 1.219 1.00 55.09 460 ASP A C 1
ATOM 3624 O O . ASP A 1 460 ? 28.341 -3.127 0.980 1.00 55.09 460 ASP A O 1
ATOM 3628 N N . GLY A 1 461 ? 26.818 -4.447 1.965 1.00 50.06 461 GLY A N 1
ATOM 3629 C CA . GLY A 1 461 ? 26.076 -3.370 2.639 1.00 50.06 461 GLY A CA 1
ATOM 3630 C C . GLY A 1 461 ? 26.588 -2.981 4.039 1.00 50.06 461 GLY A C 1
ATOM 3631 O O . GLY A 1 461 ? 26.456 -1.826 4.431 1.00 50.06 461 GLY A O 1
ATOM 3632 N N . GLN A 1 462 ? 27.201 -3.902 4.800 1.00 43.75 462 GLN A N 1
ATOM 3633 C CA . GLN A 1 462 ? 27.652 -3.642 6.185 1.00 43.75 462 GLN A CA 1
ATOM 3634 C C . GLN A 1 462 ? 29.052 -3.020 6.273 1.00 43.75 462 GLN A C 1
ATOM 3636 O O . GLN A 1 462 ? 29.315 -2.237 7.184 1.00 43.75 462 GLN A O 1
ATOM 3641 N N . ALA A 1 463 ? 29.945 -3.311 5.319 1.00 44.00 463 ALA A N 1
ATOM 3642 C CA . ALA A 1 463 ? 31.256 -2.656 5.252 1.00 44.00 463 ALA A CA 1
ATOM 3643 C C . ALA A 1 463 ? 31.147 -1.133 5.004 1.00 44.00 463 ALA A C 1
ATOM 3645 O O . ALA A 1 463 ? 32.077 -0.385 5.293 1.00 44.00 463 ALA A O 1
ATOM 3646 N N . VAL A 1 464 ? 29.995 -0.667 4.510 1.00 49.72 464 VAL A N 1
ATOM 3647 C CA . VAL A 1 464 ? 29.754 0.717 4.084 1.00 49.72 464 VAL A CA 1
ATOM 3648 C C . VAL A 1 464 ? 29.102 1.577 5.172 1.00 49.72 464 VAL A C 1
ATOM 3650 O O . VAL A 1 464 ? 29.426 2.758 5.278 1.00 49.72 464 VAL A O 1
ATOM 3653 N N . GLU A 1 465 ? 28.249 1.010 6.035 1.00 45.88 465 GLU A N 1
ATOM 3654 C CA . GLU A 1 465 ? 27.714 1.735 7.204 1.00 45.88 465 GLU A CA 1
ATOM 3655 C C . GLU A 1 465 ? 28.837 2.190 8.148 1.00 45.88 465 GLU A C 1
ATOM 3657 O O . GLU A 1 465 ? 28.789 3.297 8.683 1.00 45.88 465 GLU A O 1
ATOM 3662 N N . ILE A 1 466 ? 29.886 1.374 8.290 1.00 47.09 466 ILE A N 1
ATOM 3663 C CA . ILE A 1 466 ? 31.074 1.700 9.089 1.00 47.09 466 ILE A CA 1
ATOM 3664 C C . ILE A 1 466 ? 31.886 2.818 8.414 1.00 47.09 466 ILE A C 1
ATOM 3666 O O . ILE A 1 466 ? 32.233 3.795 9.075 1.00 47.09 466 ILE A O 1
ATOM 3670 N N . GLN A 1 467 ? 32.101 2.743 7.096 1.00 42.31 467 GLN A N 1
ATOM 3671 C CA . GLN A 1 467 ? 32.845 3.757 6.338 1.00 42.31 467 GLN A CA 1
ATOM 3672 C C . GLN A 1 467 ? 32.128 5.125 6.333 1.00 42.31 467 GLN A C 1
ATOM 3674 O O . GLN A 1 467 ? 32.754 6.162 6.543 1.00 42.31 467 GLN A O 1
ATOM 3679 N N . GLY A 1 468 ? 30.798 5.141 6.175 1.00 43.00 468 GLY A N 1
ATOM 3680 C CA . GLY A 1 468 ? 29.992 6.366 6.212 1.00 43.00 468 GLY A CA 1
ATOM 3681 C C . GLY A 1 468 ? 29.909 7.013 7.602 1.00 43.00 468 GLY A C 1
ATOM 3682 O O . GLY A 1 468 ? 29.814 8.238 7.713 1.00 43.00 468 GLY A O 1
ATOM 3683 N N . LEU A 1 469 ? 29.984 6.217 8.675 1.00 43.62 469 LEU A N 1
ATOM 3684 C CA . LEU A 1 469 ? 30.128 6.714 10.048 1.00 43.62 469 LEU A CA 1
ATOM 3685 C C . LEU A 1 469 ? 31.523 7.303 10.289 1.00 43.62 469 LEU A C 1
ATOM 3687 O O . LEU A 1 469 ? 31.632 8.377 10.882 1.00 43.62 469 LEU A O 1
ATOM 3691 N N . GLU A 1 470 ? 32.577 6.653 9.797 1.00 42.56 470 GLU A N 1
ATOM 3692 C CA . GLU A 1 470 ? 33.956 7.136 9.913 1.00 42.56 470 GLU A CA 1
ATOM 3693 C C . GLU A 1 470 ? 34.180 8.454 9.157 1.00 42.56 470 GLU A C 1
ATOM 3695 O O . GLU A 1 470 ? 34.749 9.389 9.726 1.00 42.56 470 GLU A O 1
ATOM 3700 N N . ASP A 1 471 ? 33.635 8.598 7.947 1.00 48.75 471 ASP A N 1
ATOM 3701 C CA . ASP A 1 471 ? 33.737 9.832 7.156 1.00 48.75 471 ASP A CA 1
ATOM 3702 C C . ASP A 1 471 ? 32.943 10.994 7.782 1.00 48.75 471 ASP A C 1
ATOM 3704 O O . ASP A 1 471 ? 33.402 12.142 7.801 1.00 48.75 471 ASP A O 1
ATOM 3708 N N . ARG A 1 472 ? 31.781 10.712 8.392 1.00 49.56 472 ARG A N 1
ATOM 3709 C CA . ARG A 1 472 ? 31.011 11.713 9.157 1.00 49.56 472 ARG A CA 1
ATOM 3710 C C . ARG A 1 472 ? 31.719 12.125 10.447 1.00 49.56 472 ARG A C 1
ATOM 3712 O O . ARG A 1 472 ? 31.648 13.291 10.831 1.00 49.56 472 ARG A O 1
ATOM 3719 N N . MET A 1 473 ? 32.426 11.208 11.108 1.00 51.62 473 MET A N 1
ATOM 3720 C CA . MET A 1 473 ? 33.261 11.543 12.266 1.00 51.62 473 MET A CA 1
ATOM 3721 C C . MET A 1 473 ? 34.526 12.317 11.875 1.00 51.62 473 MET A C 1
ATOM 3723 O O . MET A 1 473 ? 34.967 13.171 12.644 1.00 51.62 473 MET A O 1
ATOM 3727 N N . ALA A 1 474 ? 35.092 12.062 10.695 1.00 51.59 474 ALA A N 1
ATOM 3728 C CA . ALA A 1 474 ? 36.236 12.803 10.170 1.00 51.59 474 ALA A CA 1
ATOM 3729 C C . ALA A 1 474 ? 35.859 14.242 9.774 1.00 51.59 474 ALA A C 1
ATOM 3731 O O . ALA A 1 474 ? 36.608 15.172 10.071 1.00 51.59 474 ALA A O 1
ATOM 3732 N N . GLY A 1 475 ? 34.668 14.448 9.200 1.00 46.28 475 GLY A N 1
ATOM 3733 C CA . GLY A 1 475 ? 34.149 15.775 8.847 1.00 46.28 475 GLY A CA 1
ATOM 3734 C C . GLY A 1 475 ? 33.766 16.668 10.035 1.00 46.28 475 GLY A C 1
ATOM 3735 O O . GLY A 1 475 ? 33.686 17.877 9.871 1.00 46.28 475 GLY A O 1
ATOM 3736 N N . MET A 1 476 ? 33.560 16.104 11.232 1.00 50.59 476 MET A N 1
ATOM 3737 C CA . MET A 1 476 ? 33.341 16.870 12.475 1.00 50.59 476 MET A CA 1
ATOM 3738 C C . MET A 1 476 ? 34.638 17.182 13.240 1.00 50.59 476 MET A C 1
ATOM 3740 O O . MET A 1 476 ? 34.593 17.817 14.293 1.00 50.59 476 MET A O 1
ATOM 3744 N N . ARG A 1 477 ? 35.787 16.684 12.762 1.00 46.00 477 ARG A N 1
ATOM 3745 C CA . ARG A 1 477 ? 37.116 16.925 13.353 1.00 46.00 477 ARG A CA 1
ATOM 3746 C C . ARG A 1 477 ? 37.957 17.944 12.569 1.00 46.00 477 ARG A C 1
ATOM 3748 O O . ARG A 1 477 ? 39.114 18.151 12.932 1.00 46.00 477 ARG A O 1
ATOM 3755 N N . MET A 1 478 ? 37.386 18.578 11.545 1.00 40.62 478 MET A N 1
ATOM 3756 C CA . MET A 1 478 ? 37.862 19.845 10.971 1.00 40.62 478 MET A CA 1
ATOM 3757 C C . MET A 1 478 ? 36.924 20.966 11.399 1.00 40.62 478 MET A C 1
ATOM 3759 O O . MET A 1 478 ? 37.429 22.098 11.560 1.00 40.62 478 MET A O 1
#

Organism: NCBI:txid656916